Protein AF-0000000079003190 (afdb_homodimer)

Sequence (646 aa):
MNCISTSSPGLYKKGIVKVIQCFINKEYDEINYSILKPLIWEYSTRIFTLDNDECSLEFVDNEPINDEFIIYSYHLNCLDRKGYIGIRAVTRRNKLIMIVFTIGEKYIEKTKTSLPEIEKLNTLFTKQTVIEKSVKEYGKTPPGQRFIPSFIIYRILGQPYIRINEWSLKITGEVEKELRYKYEDLLRMEHITIKTDFHCVTGWSVKDVEWTGVPLRRFAEEARIKPGVKWVYIVSLDGYTTIIPYEDFVFNNSILALKMNGKPLPLEQGFPARIIIPHLYGWKSAKWVEKIIFTNKYVDGYWEALGYHWRGNIYLNERFKQIMNCISTSSPGLYKKGIVKVIQCFINKEYDEINYSILKPLIWEYSTRIFTLDNDECSLEFVDNEPINDEFIIYSYHLNCLDRKGYIGIRAVTRRNKLIMIVFTIGEKYIEKTKTSLPEIEKLNTLFTKQTVIEKSVKEYGKTPPGQRFIPSFIIYRILGQPYIRINEWSLKITGEVEKELRYKYEDLLRMEHITIKTDFHCVTGWSVKDVEWTGVPLRRFAEEARIKPGVKWVYIVSLDGYTTIIPYEDFVFNNSILALKMNGKPLPLEQGFPARIIIPHLYGWKSAKWVEKIIFTNKYVDGYWEALGYHWRGNIYLNERFKQI

Foldseek 3Di:
DQKAKADAQLCVLVQFGIKMKHFDPDWDDQADPVRVQVVVVVVCVVFFVAPVVAWDKAWDDKAQLFPFKIWTWIWIGGDVDDDTWIWIFIGGNRTTTMIMTTDGPVRPVGTDDDHHHVQVVVVVQVVVPPPPPQVVPLPDAFPRAEEDADDDQDDPLHFDDDPLQPAWEWEEAQFPAIDIGRLVRFVPDDKDKDWAWAAASSHYIYHTKIFMGAQQLVSCVVRHGHPLFFKKWWAAPSGFIAIAGPCQSNDPPWGWGQDIPPHGDDSSRAPRTWTDRRQFHCSRTDGRTRYIYTYNTDHHTDVVSVFAARHGGRNVSRGGDHD/DQKAKADAQLCVLVQFGIKMKHFDPDWDPQADPVRVQVVLVVVCVVFFVADVVFKDKAWDDKAQLFPFKIWTWIWIDGVVDDGTWIWIFIGGNRTTTMIMTTDGPRRPVGTDDDHHHCLVCVVVQQVVPPPPDDVVPPPDQFPRAEEDADDDQDDPLHFDDDDLQPAWEWEEAQFPAIDIGRLVRFVPDDKDKDWAWAAASSHYIHHTKIFMGAQQLVSCVVRHGDPLFFKKWWAAPSGFIAIAGPCQSNDPPWGWGQDIPPHGDDSSRAPRTWTDRRQFHCSRTDGRTRYIYTYNTDHHTDVVSVFFARHGGRNVSRGGDHD

Organism: Staphylothermus marinus (strain ATCC 43588 / DSM 3639 / JCM 9404 / F1) (NCBI:txid399550)

pLDDT: mean 88.69, std 13.42, range [38.5, 98.88]

InterPro domains:
  IPR000572 Oxidoreductase, molybdopterin-binding domain [PF00174] (160-303)
  IPR036374 Oxidoreductase, molybdopterin-binding domain superfamily [G3DSA:3.90.420.10] (150-321)
  IPR036374 Oxidoreductase, molybdopterin-binding domain superfamily [SSF56524] (138-322)

Secondary structure (DSSP, 8-state):
--EEEE--HHHHTTTEEEEEEEE--S--SS--HHHHHHHHHHHHHHHB---TTT-EEEEEEEEESSSSEEEEEEEEE-SSSS--EEEEEEEETTEEEEEEEEEEGGGGGGB-S-PPBGGGGHHHHHGGG---SHHHHS-SS-TT-EE-SS-----TT-PPP--TTT-EEEEEESBSS-EEEEHHHHHHS--EEEEEEEE-TTSEEEEEEEEEEEEHHHHHHHHTBPTT--EEEEEETTS-EEEEEHHHHTSTT-EEEEEETTEEPPGGGTTT-EEE-TTB-GGGS-SSEEEEEEESS----HHHHTTB-SS-BGGGT--B---/--EEEE--HHHHTTTEEEEEEEE--S--SS--HHHHHHHHHHHHHHHB---TTTEEEEEEEEEESSSSEEEEEEEEEETTSSS-EEEEEEEETTEEEEEEEEEEGGGGGGB-S-PPBGGGGHHHHHHHT---S-SSS--S--TT-EE-SS-----TT-PPP--TTT-EEEEEESBSS-EEEEHHHHHHS--EEEEEEEE-TTSEEEEEEEEEEEEHHHHHHHHTBPTT--EEEEEETTS-EEEEEHHHHTSTT-EEEEEETTEEPPGGGTTT-EEE-TTB-GGGS-SSEEEEEEESS----HHHHTTB-SS-BGGGT--B---

Structure (mmCIF, N/CA/C/O backbone):
data_AF-0000000079003190-model_v1
#
loop_
_entity.id
_entity.type
_entity.pdbx_description
1 polymer 'Oxidoreductase, molybdopterin binding'
#
loop_
_atom_site.group_PDB
_atom_site.id
_atom_site.type_symbol
_atom_site.label_atom_id
_atom_site.label_alt_id
_atom_site.label_comp_id
_atom_site.label_asym_id
_atom_site.label_entity_id
_atom_site.label_seq_id
_atom_site.pdbx_PDB_ins_code
_atom_site.Cartn_x
_atom_site.Cartn_y
_atom_site.Cartn_z
_atom_site.occupancy
_atom_site.B_iso_or_equiv
_atom_site.auth_seq_id
_atom_site.auth_comp_id
_atom_site.auth_asym_id
_atom_site.auth_atom_id
_atom_site.pdbx_PDB_model_num
ATOM 1 N N . MET A 1 1 ? 28.047 -6.926 -16.328 1 81.12 1 MET A N 1
ATOM 2 C CA . MET A 1 1 ? 26.797 -6.785 -15.586 1 81.12 1 MET A CA 1
ATOM 3 C C . MET A 1 1 ? 26.078 -8.125 -15.469 1 81.12 1 MET A C 1
ATOM 5 O O . MET A 1 1 ? 26.047 -8.898 -16.422 1 81.12 1 MET A O 1
ATOM 9 N N . ASN A 1 2 ? 25.766 -8.523 -14.273 1 86.44 2 ASN A N 1
ATOM 10 C CA . ASN A 1 2 ? 25.016 -9.742 -14.016 1 86.44 2 ASN A CA 1
ATOM 11 C C . ASN A 1 2 ? 23.516 -9.539 -14.242 1 86.44 2 ASN A C 1
ATOM 13 O O . ASN A 1 2 ? 22.766 -9.367 -13.289 1 86.44 2 ASN A O 1
ATOM 17 N N . CYS A 1 3 ? 23.219 -9.516 -15.617 1 90.06 3 CYS A N 1
ATOM 18 C CA . CYS A 1 3 ? 21.828 -9.258 -15.984 1 90.06 3 CYS A CA 1
ATOM 19 C C . CYS A 1 3 ? 21.281 -10.383 -16.859 1 90.06 3 CYS A C 1
ATOM 21 O O . CYS A 1 3 ? 22.016 -11.008 -17.609 1 90.06 3 CYS A O 1
ATOM 23 N N . ILE A 1 4 ? 19.984 -10.609 -16.719 1 89.25 4 ILE A N 1
ATOM 24 C CA . ILE A 1 4 ? 19.297 -11.602 -17.547 1 89.25 4 ILE A CA 1
ATOM 25 C C . ILE A 1 4 ? 18.031 -11 -18.156 1 89.25 4 ILE A C 1
ATOM 27 O O . ILE A 1 4 ? 17.469 -10.062 -17.594 1 89.25 4 ILE A O 1
ATOM 31 N N . SER A 1 5 ? 17.672 -11.555 -19.281 1 90.81 5 SER A N 1
ATOM 32 C CA . SER A 1 5 ? 16.422 -11.133 -19.922 1 90.81 5 SER A CA 1
ATOM 33 C C . SER A 1 5 ? 15.344 -12.195 -19.797 1 90.81 5 SER A C 1
ATOM 35 O O . SER A 1 5 ? 15.633 -13.391 -19.797 1 90.81 5 SER A O 1
ATOM 37 N N . THR A 1 6 ? 14.133 -11.75 -19.625 1 91.88 6 THR A N 1
ATOM 38 C CA . THR A 1 6 ? 13 -12.664 -19.531 1 91.88 6 THR A CA 1
ATOM 39 C C . THR A 1 6 ? 11.719 -11.984 -19.984 1 91.88 6 THR A C 1
ATOM 41 O O . THR A 1 6 ? 11.758 -10.891 -20.562 1 91.88 6 THR A O 1
ATOM 44 N N . SER A 1 7 ? 10.648 -12.727 -19.953 1 89.44 7 SER A N 1
ATOM 45 C CA . SER A 1 7 ? 9.297 -12.242 -20.25 1 89.44 7 SER A CA 1
ATOM 46 C C . SER A 1 7 ? 8.242 -13.117 -19.578 1 89.44 7 SER A C 1
ATOM 48 O O . SER A 1 7 ? 8.562 -14.188 -19.047 1 89.44 7 SER A O 1
ATOM 50 N N . SER A 1 8 ? 7.094 -12.625 -19.5 1 89.75 8 SER A N 1
ATOM 51 C CA . SER A 1 8 ? 5.949 -13.359 -18.969 1 89.75 8 SER A CA 1
ATOM 52 C C . SER A 1 8 ? 4.66 -12.961 -19.672 1 89.75 8 SER A C 1
ATOM 54 O O . SER A 1 8 ? 4.434 -11.773 -19.953 1 89.75 8 SER A O 1
ATOM 56 N N . PRO A 1 9 ? 3.836 -13.984 -19.969 1 86 9 PRO A N 1
ATOM 57 C CA . PRO A 1 9 ? 2.566 -13.664 -20.625 1 86 9 PRO A CA 1
ATOM 58 C C . PRO A 1 9 ? 1.749 -12.625 -19.859 1 86 9 PRO A C 1
ATOM 60 O O . PRO A 1 9 ? 1.134 -11.75 -20.469 1 86 9 PRO A O 1
ATOM 63 N N . GLY A 1 10 ? 1.738 -12.719 -18.562 1 86 10 GLY A N 1
ATOM 64 C CA . GLY A 1 10 ? 0.997 -11.75 -17.781 1 86 10 GLY A CA 1
ATOM 65 C C . GLY A 1 10 ? 1.458 -10.32 -18 1 86 10 GLY A C 1
ATOM 66 O O . GLY A 1 10 ? 0.65 -9.391 -17.953 1 86 10 GLY A O 1
ATOM 67 N N . LEU A 1 11 ? 2.666 -10.148 -18.281 1 92.12 11 LEU A N 1
ATOM 68 C CA . LEU A 1 11 ? 3.229 -8.812 -18.469 1 92.12 11 LEU A CA 1
ATOM 69 C C . LEU A 1 11 ? 2.895 -8.266 -19.844 1 92.12 11 LEU A C 1
ATOM 71 O O . LEU A 1 11 ? 2.836 -7.051 -20.047 1 92.12 11 LEU A O 1
ATOM 75 N N . TYR A 1 12 ? 2.598 -9.211 -20.797 1 89.88 12 TYR A N 1
ATOM 76 C CA . TYR A 1 12 ? 2.191 -8.781 -22.125 1 89.88 12 TYR A CA 1
ATOM 77 C C . TYR A 1 12 ? 0.887 -7.992 -22.062 1 89.88 12 TYR A C 1
ATOM 79 O O . TYR A 1 12 ? 0.704 -7.027 -22.812 1 89.88 12 TYR A O 1
ATOM 87 N N . LYS A 1 13 ? 0.046 -8.414 -21.188 1 85.75 13 LYS A N 1
ATOM 88 C CA . LYS A 1 13 ? -1.231 -7.73 -21.016 1 85.75 13 LYS A CA 1
ATOM 89 C C . LYS A 1 13 ? -1.024 -6.297 -20.531 1 85.75 13 LYS A C 1
ATOM 91 O O . LYS A 1 13 ? -1.876 -5.434 -20.75 1 85.75 13 LYS A O 1
ATOM 96 N N . LYS A 1 14 ? 0.126 -6.035 -19.953 1 89 14 LYS A N 1
ATOM 97 C CA . LYS A 1 14 ? 0.442 -4.703 -19.438 1 89 14 LYS A CA 1
ATOM 98 C C . LYS A 1 14 ? 1.292 -3.924 -20.438 1 89 14 LYS A C 1
ATOM 100 O O . LYS A 1 14 ? 1.812 -2.854 -20.125 1 89 14 LYS A O 1
ATOM 105 N N . GLY A 1 15 ? 1.479 -4.535 -21.578 1 89.38 15 GLY A N 1
ATOM 106 C CA . GLY A 1 15 ? 2.24 -3.869 -22.625 1 89.38 15 GLY A CA 1
ATOM 107 C C . GLY A 1 15 ? 3.74 -4.051 -22.469 1 89.38 15 GLY A C 1
ATOM 108 O O . GLY A 1 15 ? 4.52 -3.359 -23.125 1 89.38 15 GLY A O 1
ATOM 109 N N . ILE A 1 16 ? 4.148 -4.945 -21.594 1 93.56 16 ILE A N 1
ATOM 110 C CA . ILE A 1 16 ? 5.566 -5.219 -21.375 1 93.56 16 ILE A CA 1
ATOM 111 C C . ILE A 1 16 ? 5.98 -6.453 -22.172 1 93.56 16 ILE A C 1
ATOM 113 O O . ILE A 1 16 ? 5.418 -7.535 -21.984 1 93.56 16 ILE A O 1
ATOM 117 N N . VAL A 1 17 ? 6.977 -6.324 -22.984 1 92.25 17 VAL A N 1
ATOM 118 C CA . VAL A 1 17 ? 7.328 -7.414 -23.891 1 92.25 17 VAL A CA 1
ATOM 119 C C . VAL A 1 17 ? 8.641 -8.055 -23.453 1 92.25 17 VAL A C 1
ATOM 121 O O . VAL A 1 17 ? 8.961 -9.18 -23.844 1 92.25 17 VAL A O 1
ATOM 124 N N . LYS A 1 18 ? 9.406 -7.305 -22.688 1 92.69 18 LYS A N 1
ATOM 125 C CA . LYS A 1 18 ? 10.688 -7.805 -22.203 1 92.69 18 LYS A CA 1
ATOM 126 C C . LYS A 1 18 ? 11.016 -7.246 -20.828 1 92.69 18 LYS A C 1
ATOM 128 O O . LYS A 1 18 ? 10.656 -6.113 -20.5 1 92.69 18 LYS A O 1
ATOM 133 N N . VAL A 1 19 ? 11.656 -8.055 -20.031 1 94.69 19 VAL A N 1
ATOM 134 C CA . VAL A 1 19 ? 12.117 -7.645 -18.703 1 94.69 19 VAL A CA 1
ATOM 135 C C . VAL A 1 19 ? 13.602 -7.973 -18.562 1 94.69 19 VAL A C 1
ATOM 137 O O . VAL A 1 19 ? 14.055 -9.039 -18.969 1 94.69 19 VAL A O 1
ATOM 140 N N . ILE A 1 20 ? 14.344 -7.047 -18.062 1 93.44 20 ILE A N 1
ATOM 141 C CA . ILE A 1 20 ? 15.75 -7.273 -17.75 1 93.44 20 ILE A CA 1
ATOM 142 C C . ILE A 1 20 ? 15.961 -7.203 -16.25 1 93.44 20 ILE A C 1
ATOM 144 O O . ILE A 1 20 ? 15.602 -6.215 -15.602 1 93.44 20 ILE A O 1
ATOM 148 N N . GLN A 1 21 ? 16.469 -8.242 -15.688 1 93.31 21 GLN A N 1
ATOM 149 C CA . GLN A 1 21 ? 16.797 -8.32 -14.273 1 93.31 21 GLN A CA 1
ATOM 150 C C . GLN A 1 21 ? 18.297 -8.25 -14.047 1 93.31 21 GLN A C 1
ATOM 152 O O . GLN A 1 21 ? 19.047 -9.117 -14.516 1 93.31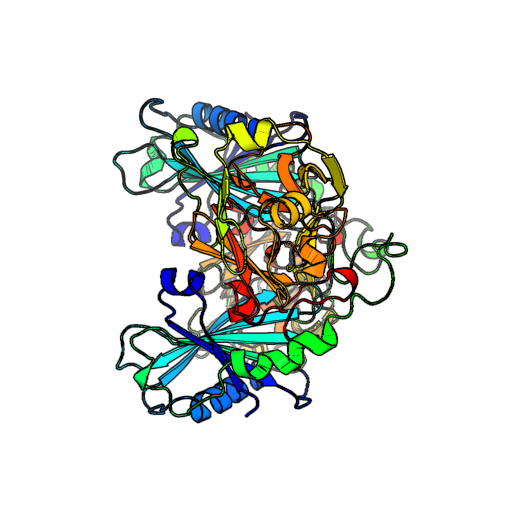 21 GLN A O 1
ATOM 157 N N . CYS A 1 22 ? 18.734 -7.219 -13.359 1 92.19 22 CYS A N 1
ATOM 158 C CA . CYS A 1 22 ? 20.141 -7.062 -13.055 1 92.19 22 CYS A CA 1
ATOM 159 C C . CYS A 1 22 ? 20.406 -7.289 -11.57 1 92.19 22 CYS A C 1
ATOM 161 O O . CYS A 1 22 ? 19.859 -6.586 -10.719 1 92.19 22 CYS A O 1
ATOM 163 N N . PHE A 1 23 ? 21.25 -8.25 -11.273 1 90 23 PHE A N 1
ATOM 164 C CA . PHE A 1 23 ? 21.594 -8.594 -9.898 1 90 23 PHE A CA 1
ATOM 165 C C . PHE A 1 23 ? 22.828 -7.828 -9.445 1 90 23 PHE A C 1
ATOM 167 O O . PHE A 1 23 ? 23.859 -7.82 -10.141 1 90 23 PHE A O 1
ATOM 174 N N . ILE A 1 24 ? 22.641 -7.105 -8.289 1 88 24 ILE A N 1
ATOM 175 C CA . ILE A 1 24 ? 23.703 -6.246 -7.781 1 88 24 ILE A CA 1
ATOM 176 C C . ILE A 1 24 ? 24.5 -6.98 -6.707 1 88 24 ILE A C 1
ATOM 178 O O . ILE A 1 24 ? 23.938 -7.398 -5.688 1 88 24 ILE A O 1
ATOM 182 N N . ASN A 1 25 ? 25.766 -7.242 -6.84 1 78.5 25 ASN A N 1
ATOM 183 C CA . ASN A 1 25 ? 26.609 -7.945 -5.887 1 78.5 25 ASN A CA 1
ATOM 184 C C . ASN A 1 25 ? 27.578 -6.996 -5.184 1 78.5 25 ASN A C 1
ATOM 186 O O . ASN A 1 25 ? 28.297 -7.395 -4.262 1 78.5 25 ASN A O 1
ATOM 190 N N . LYS A 1 26 ? 27.562 -5.762 -5.578 1 72 26 LYS A N 1
ATOM 191 C CA . LYS A 1 26 ? 28.469 -4.801 -4.969 1 72 26 LYS A CA 1
ATOM 192 C C . LYS A 1 26 ? 27.859 -4.18 -3.715 1 72 26 LYS A C 1
ATOM 194 O O . LYS A 1 26 ? 26.656 -3.93 -3.664 1 72 26 LYS A O 1
ATOM 199 N N . GLU A 1 27 ? 28.656 -4.262 -2.557 1 66.44 27 GLU A N 1
ATOM 200 C CA . GLU A 1 27 ? 28.203 -3.615 -1.331 1 66.44 27 GLU A CA 1
ATOM 201 C C . GLU A 1 27 ? 28.266 -2.096 -1.448 1 66.44 27 GLU A C 1
ATOM 203 O O . GLU A 1 27 ? 29.328 -1.538 -1.744 1 66.44 27 GLU A O 1
ATOM 208 N N . TYR A 1 28 ? 27.156 -1.589 -1.856 1 63.59 28 TYR A N 1
ATOM 209 C CA . TYR A 1 28 ? 27.094 -0.131 -1.829 1 63.59 28 TYR A CA 1
ATOM 210 C C . TYR A 1 28 ? 26.781 0.377 -0.428 1 63.59 28 TYR A C 1
ATOM 212 O O . TYR A 1 28 ? 26.25 -0.362 0.401 1 63.59 28 TYR A O 1
ATOM 220 N N . ASP A 1 29 ? 27.328 1.535 -0.14 1 61.03 29 ASP A N 1
ATOM 221 C CA . ASP A 1 29 ? 26.953 2.211 1.1 1 61.03 29 ASP A CA 1
ATOM 222 C C . ASP A 1 29 ? 25.438 2.318 1.232 1 61.03 29 ASP A C 1
ATOM 224 O O . ASP A 1 29 ? 24.703 1.991 0.298 1 61.03 29 ASP A O 1
ATOM 228 N N . GLU A 1 30 ? 25.031 2.67 2.377 1 65.94 30 GLU A N 1
ATOM 229 C CA . GLU A 1 30 ? 23.609 2.887 2.664 1 65.94 30 GLU A CA 1
ATOM 230 C C . GLU A 1 30 ? 22.953 3.734 1.581 1 65.94 30 GLU A C 1
ATOM 232 O O . GLU A 1 30 ? 23.453 4.809 1.235 1 65.94 30 GLU A O 1
ATOM 237 N N . ILE A 1 31 ? 22 2.99 0.885 1 65.94 31 ILE A N 1
ATOM 238 C CA . ILE A 1 31 ? 21.312 3.588 -0.251 1 65.94 31 ILE A CA 1
ATOM 239 C C . ILE A 1 31 ? 20.422 4.73 0.23 1 65.94 31 ILE A C 1
ATOM 241 O O . ILE A 1 31 ? 19.672 4.582 1.204 1 65.94 31 ILE A O 1
ATOM 245 N N . ASN A 1 32 ? 20.859 5.922 -0.16 1 66 32 ASN A N 1
ATOM 246 C CA . ASN A 1 32 ? 19.922 7.047 -0.101 1 66 32 ASN A CA 1
ATOM 247 C C . ASN A 1 32 ? 19.594 7.578 -1.493 1 66 32 ASN A C 1
ATOM 249 O O . ASN A 1 32 ? 20.125 7.082 -2.492 1 66 32 ASN A O 1
ATOM 253 N N . TYR A 1 33 ? 18.547 8.312 -1.531 1 66.81 33 TYR A N 1
ATOM 254 C CA . TYR A 1 33 ? 18.062 8.859 -2.797 1 66.81 33 TYR A CA 1
ATOM 255 C C . TYR A 1 33 ? 19.219 9.359 -3.645 1 66.81 33 TYR A C 1
ATOM 257 O O . TYR A 1 33 ? 19.25 9.148 -4.859 1 66.81 33 TYR A O 1
ATOM 265 N N . SER A 1 34 ? 20.25 9.891 -3.008 1 70.75 34 SER A N 1
ATOM 266 C CA . SER A 1 34 ? 21.344 10.531 -3.73 1 70.75 34 SER A CA 1
ATOM 267 C C . SER A 1 34 ? 22.266 9.492 -4.352 1 70.75 34 SER A C 1
ATOM 269 O O . SER A 1 34 ? 23 9.797 -5.293 1 70.75 34 SER A O 1
ATOM 271 N N . ILE A 1 35 ? 22.125 8.289 -3.893 1 79.25 35 ILE A N 1
ATOM 272 C CA . ILE A 1 35 ? 23.031 7.246 -4.387 1 79.25 35 ILE A CA 1
ATOM 273 C C . ILE A 1 35 ? 22.281 6.363 -5.391 1 79.25 35 ILE A C 1
ATOM 275 O O . ILE A 1 35 ? 22.875 5.918 -6.379 1 79.25 35 ILE A O 1
ATOM 279 N N . LEU A 1 36 ? 21 6.18 -5.199 1 88.19 36 LEU A N 1
ATOM 280 C CA . LEU A 1 36 ? 20.219 5.23 -5.984 1 88.19 36 LEU A CA 1
ATOM 281 C C . LEU A 1 36 ? 20.031 5.73 -7.414 1 88.19 36 LEU A C 1
ATOM 283 O O . LEU A 1 36 ? 20.234 4.977 -8.375 1 88.19 36 LEU A O 1
ATOM 287 N N . LYS A 1 37 ? 19.781 7.02 -7.574 1 88.69 37 LYS A N 1
ATOM 288 C CA . LYS A 1 37 ? 19.484 7.57 -8.891 1 88.69 37 LYS A CA 1
ATOM 289 C C . LYS A 1 37 ? 20.688 7.465 -9.82 1 88.69 37 LYS A C 1
ATOM 291 O O . LYS A 1 37 ? 20.578 6.957 -10.938 1 88.69 37 LYS A O 1
ATOM 296 N N . PRO A 1 38 ? 21.906 7.844 -9.328 1 88.5 38 PRO A N 1
ATOM 297 C CA . PRO A 1 38 ? 23.078 7.688 -10.195 1 88.5 38 PRO A CA 1
ATOM 298 C C . PRO A 1 38 ? 23.359 6.23 -10.555 1 88.5 38 PRO A C 1
ATOM 300 O O . PRO A 1 38 ? 23.781 5.941 -11.68 1 88.5 38 PRO A O 1
ATOM 303 N N . LEU A 1 39 ? 23.109 5.34 -9.641 1 89.44 39 LEU A N 1
ATOM 304 C CA . LEU A 1 39 ? 23.344 3.924 -9.906 1 89.44 39 LEU A CA 1
ATOM 305 C C . LEU A 1 39 ? 22.375 3.393 -10.953 1 89.44 39 LEU A C 1
ATOM 307 O O . LEU A 1 39 ? 22.781 2.676 -11.875 1 89.44 39 LEU A O 1
ATOM 311 N N . ILE A 1 40 ? 21.125 3.746 -10.812 1 93.19 40 ILE A N 1
ATOM 312 C CA . ILE A 1 40 ? 20.125 3.342 -11.781 1 93.19 40 ILE A CA 1
ATOM 313 C C . ILE A 1 40 ? 20.484 3.887 -13.164 1 93.19 40 ILE A C 1
ATOM 315 O O . ILE A 1 40 ? 20.375 3.178 -14.164 1 93.19 40 ILE A O 1
ATOM 319 N N . TRP A 1 41 ? 20.969 5.09 -13.172 1 91.38 41 TRP A N 1
ATOM 320 C CA . TRP A 1 41 ? 21.344 5.719 -14.438 1 91.38 41 TRP A CA 1
ATOM 321 C C . TRP A 1 41 ? 22.516 4.988 -15.078 1 91.38 41 TRP A C 1
ATOM 323 O O . TRP A 1 41 ? 22.516 4.754 -16.281 1 91.38 41 TRP A O 1
ATOM 333 N N . GLU A 1 42 ? 23.438 4.652 -14.297 1 90.06 42 GLU A N 1
ATOM 334 C CA . GLU A 1 42 ? 24.594 3.926 -14.789 1 90.06 42 GLU A CA 1
ATOM 335 C C . GLU A 1 42 ? 24.188 2.607 -15.445 1 90.06 42 GLU A C 1
ATOM 337 O O . GLU A 1 42 ? 24.625 2.303 -16.562 1 90.06 42 GLU A O 1
ATOM 342 N N . TYR A 1 43 ? 23.344 1.872 -14.797 1 91.12 43 TYR A N 1
ATOM 343 C CA . TYR A 1 43 ? 22.891 0.608 -15.359 1 91.12 43 TYR A CA 1
ATOM 344 C C . TYR A 1 43 ? 22.078 0.841 -16.625 1 91.12 43 TYR A C 1
ATOM 346 O O . TYR A 1 43 ? 22.219 0.103 -17.609 1 91.12 43 TYR A O 1
ATOM 354 N N . SER A 1 44 ? 21.297 1.863 -16.609 1 91.5 44 SER A N 1
ATOM 355 C CA . SER A 1 44 ? 20.453 2.186 -17.766 1 91.5 44 SER A CA 1
ATOM 356 C C . SER A 1 44 ? 21.312 2.486 -18.984 1 91.5 44 SER A C 1
ATOM 358 O O . SER A 1 44 ? 21.016 2.012 -20.094 1 91.5 44 SER A O 1
ATOM 360 N N . THR A 1 45 ? 22.391 3.199 -18.797 1 89.38 45 THR A N 1
ATOM 361 C CA . THR A 1 45 ? 23.219 3.602 -19.922 1 89.38 45 THR A CA 1
ATOM 362 C C . THR A 1 45 ? 24 2.412 -20.469 1 89.38 45 THR A C 1
ATOM 364 O O . THR A 1 45 ? 24.422 2.42 -21.625 1 89.38 45 THR A O 1
ATOM 367 N N . ARG A 1 46 ? 24.188 1.461 -19.688 1 88.75 46 ARG A N 1
ATOM 368 C CA . ARG A 1 46 ? 24.891 0.266 -20.125 1 88.75 46 ARG A CA 1
ATOM 369 C C . ARG A 1 46 ? 23.969 -0.672 -20.891 1 88.75 46 ARG A C 1
ATOM 371 O O . ARG A 1 46 ? 24.406 -1.38 -21.812 1 88.75 46 ARG A O 1
ATOM 378 N N . ILE A 1 47 ? 22.703 -0.628 -20.562 1 90.12 47 ILE A N 1
ATOM 379 C CA . ILE A 1 47 ? 21.75 -1.576 -21.125 1 90.12 47 ILE A CA 1
ATOM 380 C C . ILE A 1 47 ? 21.094 -0.973 -22.359 1 90.12 47 ILE A C 1
ATOM 382 O O . ILE A 1 47 ? 20.781 -1.687 -23.312 1 90.12 47 ILE A O 1
ATOM 386 N N . PHE A 1 48 ? 20.953 0.36 -22.297 1 88.19 48 PHE A N 1
ATOM 387 C CA . PHE A 1 48 ? 20.188 1.013 -23.359 1 88.19 48 PHE A CA 1
ATOM 388 C C . PHE A 1 48 ? 21.047 2.049 -24.078 1 88.19 48 PHE A C 1
ATOM 390 O O . PHE A 1 48 ? 21.984 2.604 -23.5 1 88.19 48 PHE A O 1
ATOM 397 N N . THR A 1 49 ? 20.703 2.176 -25.391 1 85.19 49 THR A N 1
ATOM 398 C CA . THR A 1 49 ? 21.234 3.32 -26.125 1 85.19 49 THR A CA 1
ATOM 399 C C . THR A 1 49 ? 20.422 4.578 -25.812 1 85.19 49 THR A C 1
ATOM 401 O O . THR A 1 49 ? 19.297 4.723 -26.297 1 85.19 49 THR A O 1
ATOM 404 N N . LEU A 1 50 ? 21.016 5.367 -24.922 1 80.56 50 LEU A N 1
ATOM 405 C CA . LEU A 1 50 ? 20.312 6.559 -24.469 1 80.56 50 LEU A CA 1
ATOM 406 C C . LEU A 1 50 ? 20.969 7.824 -25.016 1 80.56 50 LEU A C 1
ATOM 408 O O . LEU A 1 50 ? 22.203 7.891 -25.109 1 80.56 50 LEU A O 1
ATOM 412 N N . ASP A 1 51 ? 20.109 8.641 -25.703 1 75.94 51 ASP A N 1
ATOM 413 C CA . ASP A 1 51 ? 20.609 9.984 -25.969 1 75.94 51 ASP A CA 1
ATOM 414 C C . ASP A 1 51 ? 20.531 10.859 -24.719 1 75.94 51 ASP A C 1
ATOM 416 O O . ASP A 1 51 ? 19.453 11.266 -24.297 1 75.94 51 ASP A O 1
ATOM 420 N N . ASN A 1 52 ? 21.609 11.055 -24.094 1 65.31 52 ASN A N 1
ATOM 421 C CA . ASN A 1 52 ? 21.703 11.703 -22.797 1 65.31 52 ASN A CA 1
ATOM 422 C C . ASN A 1 52 ? 20.938 13.023 -22.766 1 65.31 52 ASN A C 1
ATOM 424 O O . ASN A 1 52 ? 20.453 13.445 -21.719 1 65.31 52 ASN A O 1
AT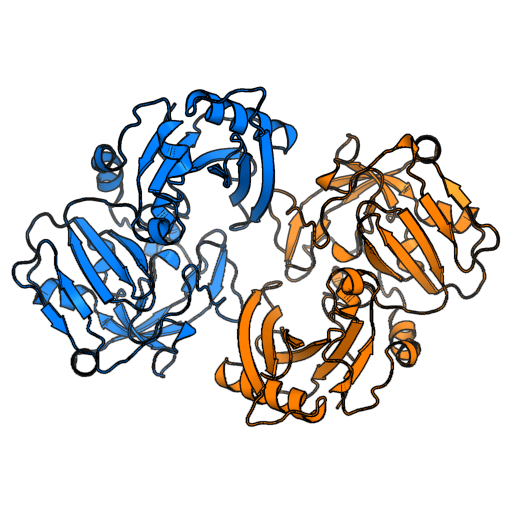OM 428 N N . ASP A 1 53 ? 20.859 13.57 -23.906 1 71.38 53 ASP A N 1
ATOM 429 C CA . ASP A 1 53 ? 20.219 14.883 -23.922 1 71.38 53 ASP A CA 1
ATOM 430 C C . ASP A 1 53 ? 18.703 14.742 -23.969 1 71.38 53 ASP A C 1
ATOM 432 O O . ASP A 1 53 ? 17.969 15.688 -23.656 1 71.38 53 ASP A O 1
ATOM 436 N N . GLU A 1 54 ? 18.203 13.539 -24.172 1 79.88 54 GLU A N 1
ATOM 437 C CA . GLU A 1 54 ? 16.766 13.414 -24.406 1 79.88 54 GLU A CA 1
ATOM 438 C C . GLU A 1 54 ? 16.109 12.516 -23.359 1 79.88 54 GLU A C 1
ATOM 440 O O . GLU A 1 54 ? 14.898 12.547 -23.188 1 79.88 54 GLU A O 1
ATOM 445 N N . CYS A 1 55 ? 16.969 11.82 -22.609 1 87.31 55 CYS A N 1
ATOM 446 C CA . CYS A 1 55 ? 16.391 10.883 -21.672 1 87.31 55 CYS A CA 1
ATOM 447 C C . CYS A 1 55 ? 16.531 11.383 -20.234 1 87.31 55 CYS A C 1
ATOM 449 O O . CYS A 1 55 ? 17.516 12.039 -19.906 1 87.31 55 CYS A O 1
ATOM 451 N N . SER A 1 56 ? 15.492 11.094 -19.375 1 88.88 56 SER A N 1
ATOM 452 C CA . SER A 1 56 ? 15.531 11.5 -17.969 1 88.88 56 SER A CA 1
ATOM 453 C C . SER A 1 56 ? 14.961 10.406 -17.078 1 88.88 56 SER A C 1
ATOM 455 O O . SER A 1 56 ? 14.109 9.625 -17.5 1 88.88 56 SER A O 1
ATOM 457 N N . LEU A 1 57 ? 15.508 10.359 -15.914 1 91.38 57 LEU A N 1
ATOM 458 C CA . LEU A 1 57 ? 15.039 9.438 -14.883 1 91.38 57 LEU A CA 1
ATOM 459 C C . LEU A 1 57 ? 14.094 10.141 -13.914 1 91.38 57 LEU A C 1
ATOM 461 O O . LEU A 1 57 ? 14.461 11.148 -13.312 1 91.38 57 LEU A O 1
ATOM 465 N N . GLU A 1 58 ? 12.898 9.602 -13.805 1 90.44 58 GLU A N 1
ATOM 466 C CA . GLU A 1 58 ? 11.883 10.195 -12.93 1 90.44 58 GLU A CA 1
ATOM 467 C C . GLU A 1 58 ? 11.492 9.227 -11.812 1 90.44 58 GLU A C 1
ATOM 469 O O . GLU A 1 58 ? 11.109 8.086 -12.07 1 90.44 58 GLU A O 1
ATOM 474 N N . PHE A 1 59 ? 11.586 9.664 -10.578 1 92.12 59 PHE A N 1
ATOM 475 C CA . PHE A 1 59 ? 11.109 8.883 -9.445 1 92.12 59 PHE A CA 1
ATOM 476 C C . PHE A 1 59 ? 9.586 8.82 -9.43 1 92.12 59 PHE A C 1
ATOM 478 O O . PHE A 1 59 ? 8.914 9.852 -9.562 1 92.12 59 PHE A O 1
ATOM 485 N N . VAL A 1 60 ? 9.078 7.625 -9.289 1 93.31 60 VAL A N 1
ATOM 486 C CA . VAL A 1 60 ? 7.629 7.438 -9.266 1 93.31 60 VAL A CA 1
ATOM 487 C C . VAL A 1 60 ? 7.152 7.242 -7.832 1 93.31 60 VAL A C 1
ATOM 489 O O . VAL A 1 60 ? 6.426 8.078 -7.289 1 93.31 60 VAL A O 1
ATOM 492 N N . ASP A 1 61 ? 7.59 6.23 -7.184 1 93.44 61 ASP A N 1
ATOM 493 C CA . ASP A 1 61 ? 7.223 5.926 -5.805 1 93.44 61 ASP A CA 1
ATOM 494 C C . ASP A 1 61 ? 8.156 4.879 -5.203 1 93.44 61 ASP A C 1
ATOM 496 O O . ASP A 1 61 ? 9.109 4.445 -5.852 1 93.44 61 ASP A O 1
ATOM 500 N N . ASN A 1 62 ? 8.055 4.68 -3.889 1 92.81 62 ASN A N 1
ATOM 501 C CA . ASN A 1 62 ? 8.695 3.551 -3.225 1 92.81 62 ASN A CA 1
ATOM 502 C C . ASN A 1 62 ? 7.711 2.797 -2.332 1 92.81 62 ASN A C 1
ATOM 504 O O . ASN A 1 62 ? 6.805 3.396 -1.753 1 92.81 62 ASN A O 1
ATOM 508 N N . GLU A 1 63 ? 7.879 1.528 -2.314 1 93.56 63 GLU A N 1
ATOM 509 C CA . GLU A 1 63 ? 6.961 0.646 -1.602 1 93.56 63 GLU A CA 1
ATOM 510 C C . GLU A 1 63 ? 7.715 -0.318 -0.691 1 93.56 63 GLU A C 1
ATOM 512 O O . GLU A 1 63 ? 8.602 -1.045 -1.146 1 93.56 63 GLU A O 1
ATOM 517 N N . PRO A 1 64 ? 7.371 -0.24 0.558 1 93.38 64 PRO A N 1
ATOM 518 C CA . PRO A 1 64 ? 7.934 -1.283 1.417 1 93.38 64 PRO A CA 1
ATOM 519 C C . PRO A 1 64 ? 7.246 -2.635 1.232 1 93.38 64 PRO A C 1
ATOM 521 O O . PRO A 1 64 ? 6.016 -2.707 1.209 1 93.38 64 PRO A O 1
ATOM 524 N N . ILE A 1 65 ? 7.945 -3.643 0.972 1 92.5 65 ILE A N 1
ATOM 525 C CA . ILE A 1 65 ? 7.426 -5 0.886 1 92.5 65 ILE A CA 1
ATOM 526 C C . ILE A 1 65 ? 7.207 -5.562 2.291 1 92.5 65 ILE A C 1
ATOM 528 O O . ILE A 1 65 ? 6.188 -6.199 2.561 1 92.5 65 ILE A O 1
ATOM 532 N N . ASN A 1 66 ? 8.18 -5.344 3.164 1 91.12 66 ASN A N 1
ATOM 533 C CA . ASN A 1 66 ? 8.133 -5.648 4.59 1 91.12 66 ASN A CA 1
ATOM 534 C C . ASN A 1 66 ? 9.117 -4.789 5.379 1 91.12 66 ASN A C 1
ATOM 536 O O . ASN A 1 66 ? 9.367 -3.635 5.023 1 91.12 66 ASN A O 1
ATOM 540 N N . ASP A 1 67 ? 9.617 -5.273 6.484 1 90.5 67 ASP A N 1
ATOM 541 C CA . ASP A 1 67 ? 10.492 -4.48 7.34 1 90.5 67 ASP A CA 1
ATOM 542 C C . ASP A 1 67 ? 11.93 -4.496 6.82 1 90.5 67 ASP A C 1
ATOM 544 O O . ASP A 1 67 ? 12.812 -3.846 7.383 1 90.5 67 ASP A O 1
ATOM 548 N N . GLU A 1 68 ? 12.117 -5.219 5.668 1 91.38 68 GLU A N 1
ATOM 549 C CA . GLU A 1 68 ? 13.484 -5.371 5.188 1 91.38 68 GLU A CA 1
ATOM 550 C C . GLU A 1 68 ? 13.641 -4.836 3.766 1 91.38 68 GLU A C 1
ATOM 552 O O . GLU A 1 68 ? 14.695 -4.324 3.398 1 91.38 68 GLU A O 1
ATOM 557 N N . PHE A 1 69 ? 12.617 -5.035 2.984 1 93.12 69 PHE A N 1
ATOM 558 C CA . PHE A 1 69 ? 12.734 -4.77 1.557 1 93.12 69 PHE A CA 1
ATOM 559 C C . PHE A 1 69 ? 11.93 -3.537 1.167 1 93.12 69 PHE A C 1
ATOM 561 O O . PHE A 1 69 ? 10.812 -3.344 1.648 1 93.12 69 PHE A O 1
ATOM 568 N N . ILE A 1 70 ? 12.492 -2.711 0.376 1 93.62 70 ILE A N 1
ATOM 569 C CA . ILE A 1 70 ? 11.789 -1.595 -0.245 1 93.62 70 ILE A CA 1
ATOM 570 C C . ILE A 1 70 ? 12.07 -1.581 -1.746 1 93.62 70 ILE A C 1
ATOM 572 O O . ILE A 1 70 ? 13.203 -1.8 -2.176 1 93.62 70 ILE A O 1
ATOM 576 N N . ILE A 1 71 ? 11.078 -1.393 -2.52 1 96 71 ILE A N 1
ATOM 577 C CA . ILE A 1 71 ? 11.219 -1.229 -3.963 1 96 71 ILE A CA 1
ATOM 578 C C . ILE A 1 71 ? 11.062 0.245 -4.332 1 96 71 ILE A C 1
ATOM 580 O O . ILE A 1 71 ? 10.102 0.897 -3.92 1 96 71 ILE A O 1
ATOM 584 N N . TYR A 1 72 ? 12.016 0.769 -5.008 1 94.81 72 TYR A N 1
ATOM 585 C CA . TYR A 1 72 ? 11.945 2.109 -5.578 1 94.81 72 TYR A CA 1
ATOM 586 C C . TYR A 1 72 ? 11.617 2.055 -7.066 1 94.81 72 TYR A C 1
ATOM 588 O O . TYR A 1 72 ? 12.312 1.4 -7.84 1 94.81 72 TYR A O 1
ATOM 596 N N . SER A 1 73 ? 10.602 2.736 -7.465 1 96.38 73 SER A N 1
ATOM 597 C CA . SER A 1 73 ? 10.156 2.721 -8.852 1 96.38 73 SER A CA 1
ATOM 598 C C . SER A 1 73 ? 10.539 4.008 -9.578 1 96.38 73 SER A C 1
ATOM 600 O O . SER A 1 73 ? 10.398 5.102 -9.023 1 96.38 73 SER A O 1
ATOM 602 N N . TYR A 1 74 ? 11.078 3.883 -10.766 1 95.12 74 TYR A N 1
ATOM 603 C CA . TYR A 1 74 ? 11.445 4.996 -11.633 1 95.12 74 TYR A CA 1
ATOM 604 C C . TYR A 1 74 ? 10.914 4.789 -13.039 1 95.12 74 TYR A C 1
ATOM 606 O O . TYR A 1 74 ? 10.609 3.66 -13.438 1 95.12 74 TYR A O 1
ATOM 614 N N . HIS A 1 75 ? 10.797 5.852 -13.75 1 94.5 75 HIS A N 1
ATOM 615 C CA . HIS A 1 75 ? 10.562 5.844 -15.188 1 94.5 75 HIS A CA 1
ATOM 616 C C . HIS A 1 75 ? 11.758 6.43 -15.938 1 94.5 75 HIS A C 1
ATOM 618 O O . HIS A 1 75 ? 12.242 7.512 -15.594 1 94.5 75 HIS A O 1
ATOM 624 N N . LEU A 1 76 ? 12.305 5.676 -16.797 1 93.38 76 LEU A N 1
ATOM 625 C CA . LEU A 1 76 ? 13.258 6.211 -17.766 1 93.38 76 LEU A CA 1
ATOM 626 C C . LEU A 1 76 ? 12.547 6.719 -19.016 1 93.38 76 LEU A C 1
ATOM 628 O O . LEU A 1 76 ? 12.07 5.922 -19.828 1 93.38 76 LEU A O 1
ATOM 632 N N . ASN A 1 77 ? 12.516 8.031 -19.078 1 89.31 77 ASN A N 1
ATOM 633 C CA . ASN A 1 77 ? 11.836 8.703 -20.172 1 89.31 77 ASN A CA 1
ATOM 634 C C . ASN A 1 77 ? 12.812 9.141 -21.25 1 89.31 77 ASN A C 1
ATOM 636 O O . ASN A 1 77 ? 13.719 9.93 -21 1 89.31 77 ASN A O 1
ATOM 640 N N . CYS A 1 78 ? 12.969 8.617 -22.328 1 75.62 78 CYS A N 1
ATOM 641 C CA . CYS A 1 78 ? 13.914 9.016 -23.375 1 75.62 78 CYS A CA 1
ATOM 642 C C . CYS A 1 78 ? 13.188 9.617 -24.562 1 75.62 78 CYS A C 1
ATOM 644 O O . CYS A 1 78 ? 13.805 10.258 -25.422 1 75.62 78 CYS A O 1
ATOM 646 N N . LEU A 1 79 ? 12.211 9.117 -25.266 1 58.03 79 LEU A N 1
ATOM 647 C CA . LEU A 1 79 ? 11.758 9.422 -26.625 1 58.03 79 LEU A CA 1
ATOM 648 C C . LEU A 1 79 ? 10.633 10.453 -26.594 1 58.03 79 LEU A C 1
ATOM 650 O O . LEU A 1 79 ? 9.945 10.602 -25.594 1 58.03 79 LEU A O 1
ATOM 654 N N . ASP A 1 80 ? 10.664 11.469 -27.703 1 55.97 80 ASP A N 1
ATOM 655 C CA . ASP A 1 80 ? 9.461 11.977 -28.359 1 55.97 80 ASP A CA 1
ATOM 656 C C . ASP A 1 80 ? 8.344 10.938 -28.344 1 55.97 80 ASP A C 1
ATOM 658 O O . ASP A 1 80 ? 7.277 11.148 -28.922 1 55.97 80 ASP A O 1
ATOM 662 N N . ARG A 1 81 ? 8.703 9.75 -27.859 1 54.69 81 ARG A N 1
ATOM 663 C CA . ARG A 1 81 ? 7.691 8.711 -28.016 1 54.69 81 ARG A CA 1
ATOM 664 C C . ARG A 1 81 ? 6.855 8.57 -26.75 1 54.69 81 ARG A C 1
ATOM 666 O O . ARG A 1 81 ? 7.316 8.922 -25.656 1 54.69 81 ARG A O 1
ATOM 673 N N . LYS A 1 82 ? 5.758 8.383 -26.891 1 66.38 82 LYS A N 1
ATOM 674 C CA . LYS A 1 82 ? 4.672 8.039 -25.969 1 66.38 82 LYS A CA 1
ATOM 675 C C . LYS A 1 82 ? 5.016 6.785 -25.172 1 66.38 82 LYS A C 1
ATOM 677 O O . LYS A 1 82 ? 5.324 5.738 -25.734 1 66.38 82 LYS A O 1
ATOM 682 N N . GLY A 1 83 ? 5.547 6.852 -23.922 1 79.69 83 GLY A N 1
ATOM 683 C CA . GLY A 1 83 ? 5.777 5.73 -23.016 1 79.69 83 GLY A CA 1
ATOM 684 C C . GLY A 1 83 ? 7.031 5.891 -22.188 1 79.69 83 GLY A C 1
ATOM 685 O O . GLY A 1 83 ? 7.68 6.938 -22.219 1 79.69 83 GLY A O 1
ATOM 686 N N . TYR A 1 84 ? 7.461 4.914 -21.391 1 91.38 84 TYR A N 1
ATOM 687 C CA . TYR A 1 84 ? 8.633 4.902 -20.516 1 91.38 84 TYR A CA 1
ATOM 688 C C . TYR A 1 84 ? 9.117 3.479 -20.281 1 91.38 84 TYR A C 1
ATOM 690 O O . TYR A 1 84 ? 8.391 2.516 -20.531 1 91.38 84 TYR A O 1
ATOM 698 N N . ILE A 1 85 ? 10.414 3.336 -20.047 1 92.75 85 ILE A N 1
ATOM 699 C CA . ILE A 1 85 ? 10.93 2.098 -19.469 1 92.75 85 ILE A CA 1
ATOM 700 C C . ILE A 1 85 ? 10.719 2.109 -17.953 1 92.75 85 ILE A C 1
ATOM 702 O O . ILE A 1 85 ? 11.133 3.047 -17.266 1 92.75 85 ILE A O 1
ATOM 706 N N . GLY A 1 86 ? 9.992 1.099 -17.484 1 95.75 86 GLY A N 1
ATOM 707 C CA . GLY A 1 86 ? 9.828 0.984 -16.047 1 95.75 86 GLY A CA 1
ATOM 708 C C . GLY A 1 86 ? 11.062 0.433 -15.359 1 95.75 86 GLY A C 1
ATOM 709 O O . GLY A 1 86 ? 11.742 -0.446 -15.891 1 95.75 86 GLY A O 1
ATOM 710 N N . ILE A 1 87 ? 11.336 1.01 -14.211 1 97.25 87 ILE A N 1
ATOM 711 C CA . ILE A 1 87 ? 12.492 0.564 -13.438 1 97.25 87 ILE A CA 1
ATOM 712 C C . ILE A 1 87 ? 12.07 0.274 -12 1 97.25 87 ILE A C 1
ATOM 714 O O . ILE A 1 87 ? 11.383 1.086 -11.367 1 97.25 87 ILE A O 1
ATOM 718 N N . ARG A 1 88 ? 12.391 -0.873 -11.523 1 97.62 88 ARG A N 1
ATOM 719 C CA . ARG A 1 88 ? 12.219 -1.264 -10.125 1 97.62 88 ARG A CA 1
ATOM 720 C C . ARG A 1 88 ? 13.57 -1.55 -9.469 1 97.62 88 ARG A C 1
ATOM 722 O O . ARG A 1 88 ? 14.258 -2.5 -9.844 1 97.62 88 ARG A O 1
ATOM 729 N N . ALA A 1 89 ? 13.953 -0.701 -8.586 1 95.69 89 ALA A N 1
ATOM 730 C CA . ALA A 1 89 ? 15.156 -0.928 -7.793 1 95.69 89 ALA A CA 1
ATOM 731 C C . ALA A 1 89 ? 14.812 -1.574 -6.453 1 95.69 89 ALA A C 1
ATOM 733 O O . ALA A 1 89 ? 14.172 -0.951 -5.602 1 95.69 89 ALA A O 1
ATOM 734 N N . VAL A 1 90 ? 15.242 -2.807 -6.312 1 94.62 90 VAL A N 1
ATOM 735 C CA . VAL A 1 90 ? 14.93 -3.566 -5.105 1 94.62 90 VAL A CA 1
ATOM 736 C C . VAL A 1 90 ? 16.062 -3.402 -4.09 1 94.62 90 VAL A C 1
ATOM 738 O O . VAL A 1 90 ? 17.219 -3.646 -4.402 1 94.62 90 VAL A O 1
ATOM 741 N N . THR A 1 91 ? 15.695 -2.92 -2.893 1 92.12 91 THR A N 1
ATOM 742 C CA . THR A 1 91 ? 16.688 -2.756 -1.827 1 92.12 91 THR A CA 1
ATOM 743 C C . THR A 1 91 ? 16.344 -3.648 -0.638 1 92.12 91 THR A C 1
ATOM 745 O O . THR A 1 91 ? 15.172 -3.926 -0.375 1 92.12 91 THR A O 1
ATOM 748 N N . ARG A 1 92 ? 17.312 -4.207 0.01 1 90.5 92 ARG A N 1
ATOM 749 C CA . ARG A 1 92 ? 17.219 -4.93 1.274 1 90.5 92 ARG A CA 1
ATOM 750 C C . ARG A 1 92 ? 18.047 -4.262 2.357 1 90.5 92 ARG A C 1
ATOM 752 O O . ARG A 1 92 ? 19.281 -4.148 2.221 1 90.5 92 ARG A O 1
ATOM 759 N N . ARG A 1 93 ? 17.391 -3.768 3.502 1 88.12 93 ARG A N 1
ATOM 760 C CA . ARG A 1 93 ? 18.078 -3.064 4.582 1 88.12 93 ARG A CA 1
ATOM 761 C C . ARG A 1 93 ? 18.953 -1.945 4.035 1 88.12 93 ARG A C 1
ATOM 763 O O . ARG A 1 93 ? 20.141 -1.853 4.375 1 88.12 93 ARG A O 1
ATOM 770 N N . ASN A 1 94 ? 18.438 -1.201 3.031 1 86.75 94 ASN A N 1
ATOM 771 C CA . ASN A 1 94 ? 19.016 -0.003 2.438 1 86.75 94 ASN A CA 1
ATOM 772 C C . ASN A 1 94 ? 20.219 -0.344 1.547 1 86.75 94 ASN A C 1
ATOM 774 O O . ASN A 1 94 ? 21.062 0.512 1.282 1 86.75 94 ASN A O 1
ATOM 778 N N . LYS A 1 95 ? 20.281 -1.571 1.129 1 88.19 95 LYS A N 1
ATOM 779 C CA . LYS A 1 95 ? 21.266 -1.987 0.138 1 88.19 95 LYS A CA 1
ATOM 780 C C . LYS A 1 95 ? 20.594 -2.406 -1.166 1 88.19 95 LYS A C 1
ATOM 782 O O . LYS A 1 95 ? 19.641 -3.186 -1.156 1 88.19 95 LYS A O 1
ATOM 787 N N . LEU A 1 96 ? 21.094 -1.867 -2.248 1 91.19 96 LEU A N 1
ATOM 788 C CA . LEU A 1 96 ? 20.531 -2.221 -3.555 1 91.19 96 LEU A CA 1
ATOM 789 C C . LEU A 1 96 ? 20.906 -3.656 -3.924 1 91.19 96 LEU A C 1
ATOM 791 O O . LEU A 1 96 ? 22.078 -4.023 -3.92 1 91.19 96 LEU A O 1
ATOM 795 N N . ILE A 1 97 ? 19.938 -4.492 -4.305 1 91.25 97 ILE A N 1
ATOM 796 C CA . ILE A 1 97 ? 20.281 -5.891 -4.574 1 91.25 97 ILE A CA 1
ATOM 797 C C . ILE A 1 97 ? 19.891 -6.246 -6.008 1 91.25 97 ILE A C 1
ATOM 799 O O . ILE A 1 97 ? 20.375 -7.23 -6.562 1 91.25 97 ILE A O 1
ATOM 803 N N . MET A 1 98 ? 19 -5.445 -6.617 1 93.69 98 MET A N 1
ATOM 804 C CA . MET A 1 98 ? 18.531 -5.773 -7.957 1 93.69 98 MET A CA 1
ATOM 805 C C . MET A 1 98 ? 17.938 -4.547 -8.641 1 93.69 98 MET A C 1
ATOM 807 O O . MET A 1 98 ? 17.344 -3.691 -7.977 1 93.69 98 MET A O 1
ATOM 811 N N . ILE A 1 99 ? 18.109 -4.438 -9.859 1 94.94 99 ILE A N 1
ATOM 812 C CA . ILE A 1 99 ? 17.391 -3.486 -10.711 1 94.94 99 ILE A CA 1
ATOM 813 C C . ILE A 1 99 ? 16.656 -4.234 -11.82 1 94.94 99 ILE A C 1
ATOM 815 O O . ILE A 1 99 ? 17.25 -5.035 -12.539 1 94.94 99 ILE A O 1
ATOM 819 N N . VAL A 1 100 ? 15.383 -4.031 -11.922 1 97.12 100 VAL A N 1
ATOM 820 C CA . VAL A 1 100 ? 14.555 -4.668 -12.945 1 97.12 100 VAL A CA 1
ATOM 821 C C . VAL A 1 100 ? 14.055 -3.613 -13.93 1 97.12 100 VAL A C 1
ATOM 823 O O . VAL A 1 100 ? 13.492 -2.594 -13.531 1 97.12 100 VAL A O 1
ATOM 826 N N . PHE A 1 101 ? 14.273 -3.854 -15.195 1 95.69 101 PHE A N 1
ATOM 827 C CA . PHE A 1 101 ? 13.781 -2.99 -16.266 1 95.69 101 PHE A CA 1
ATOM 828 C C . PHE A 1 101 ? 12.602 -3.643 -16.984 1 95.69 101 PHE A C 1
ATOM 830 O O . PHE A 1 101 ? 12.695 -4.797 -17.406 1 95.69 101 PHE A O 1
ATOM 837 N N . THR A 1 102 ? 11.492 -2.98 -17.062 1 96.19 102 THR A N 1
ATOM 838 C CA . THR A 1 102 ? 10.344 -3.436 -17.844 1 96.19 102 THR A CA 1
ATOM 839 C C . THR A 1 102 ? 10.227 -2.641 -19.141 1 96.19 102 THR A C 1
ATOM 841 O O . THR A 1 102 ? 10.086 -1.416 -19.109 1 96.19 102 THR A O 1
ATOM 844 N N . ILE A 1 103 ? 10.227 -3.338 -20.234 1 93.06 103 ILE A N 1
ATOM 845 C CA . ILE A 1 103 ? 10.391 -2.695 -21.531 1 93.06 103 ILE A CA 1
ATOM 846 C C . ILE A 1 103 ? 9.156 -2.969 -22.391 1 93.06 103 ILE A C 1
ATOM 848 O O . ILE A 1 103 ? 8.781 -4.125 -22.594 1 93.06 103 ILE A O 1
ATOM 852 N N . GLY A 1 104 ? 8.547 -1.925 -22.875 1 89.56 104 GLY A N 1
ATOM 853 C CA . GLY A 1 104 ? 7.477 -2.049 -23.859 1 89.56 104 GLY A CA 1
ATOM 854 C C . GLY A 1 104 ? 7.98 -2.193 -25.281 1 89.56 104 GLY A C 1
ATOM 855 O O . GLY A 1 104 ? 9.18 -2.055 -25.531 1 89.56 104 GLY A O 1
ATOM 856 N N . GLU A 1 105 ? 7.035 -2.416 -26.188 1 83.88 105 GLU A N 1
ATOM 857 C CA . GLU A 1 105 ? 7.367 -2.672 -27.594 1 83.88 105 GLU A CA 1
ATOM 858 C C . GLU A 1 105 ? 8.141 -1.505 -28.203 1 83.88 105 GLU A C 1
ATOM 860 O O . GLU A 1 105 ? 9.078 -1.71 -28.969 1 83.88 105 GLU A O 1
ATOM 865 N N . LYS A 1 106 ? 7.785 -0.366 -27.797 1 80.88 106 LYS A N 1
ATOM 866 C CA . LYS A 1 106 ? 8.344 0.839 -28.406 1 80.88 106 LYS A CA 1
ATOM 867 C C . LYS A 1 106 ? 9.812 1.018 -28.016 1 80.88 106 LYS A C 1
ATOM 869 O O . LYS A 1 106 ? 10.555 1.739 -28.688 1 80.88 106 LYS A O 1
ATOM 874 N N . TYR A 1 107 ? 10.234 0.351 -26.953 1 81.25 107 TYR A N 1
ATOM 875 C CA . TYR A 1 107 ? 11.57 0.601 -26.438 1 81.25 107 TYR A CA 1
ATOM 876 C C . TYR A 1 107 ? 12.477 -0.609 -26.656 1 81.25 107 TYR A C 1
ATOM 878 O O . TYR A 1 107 ? 13.641 -0.599 -26.266 1 81.25 107 TYR A O 1
ATOM 886 N N . ILE A 1 108 ? 12.031 -1.577 -27.266 1 82.06 108 ILE A N 1
ATOM 887 C CA . ILE A 1 108 ? 12.789 -2.816 -27.422 1 82.06 108 ILE A CA 1
ATOM 888 C C . ILE A 1 108 ? 14.039 -2.562 -28.25 1 82.06 108 ILE A C 1
ATOM 890 O O . ILE A 1 108 ? 15.094 -3.15 -28 1 82.06 108 ILE A O 1
ATOM 894 N N . GLU A 1 109 ? 13.922 -1.736 -29.172 1 78.5 109 GLU A N 1
ATOM 895 C CA . GLU A 1 109 ? 15.023 -1.488 -30.094 1 78.5 109 GLU A CA 1
ATOM 896 C C . GLU A 1 109 ? 16.156 -0.721 -29.422 1 78.5 109 GLU A C 1
ATOM 898 O O . GLU A 1 109 ? 17.281 -0.72 -29.891 1 78.5 109 GLU A O 1
ATOM 903 N N . LYS A 1 110 ? 15.844 -0.11 -28.359 1 76.31 110 LYS A N 1
ATOM 904 C CA . LYS A 1 110 ? 16.859 0.677 -27.656 1 76.31 110 LYS A CA 1
ATOM 905 C C . LYS A 1 110 ? 17.75 -0.216 -26.812 1 76.31 110 LYS A C 1
ATOM 907 O O . LYS A 1 110 ? 18.766 0.247 -26.266 1 76.31 110 LYS A O 1
ATOM 912 N N . THR A 1 111 ? 17.484 -1.399 -26.797 1 77.56 111 THR A N 1
ATOM 913 C CA . THR A 1 111 ? 18.281 -2.301 -25.969 1 77.56 111 THR A CA 1
ATOM 914 C C . THR A 1 111 ? 19.562 -2.705 -26.672 1 77.56 111 THR A C 1
ATOM 916 O O . THR A 1 111 ? 19.531 -3.154 -27.828 1 77.56 111 THR A O 1
ATOM 919 N N . LYS A 1 112 ? 20.734 -2.32 -26.078 1 75 112 LYS A N 1
ATOM 920 C CA . LYS A 1 112 ? 22.062 -2.484 -26.672 1 75 112 LYS A CA 1
ATOM 921 C C . LYS A 1 112 ? 22.469 -3.953 -26.688 1 75 112 LYS A C 1
ATOM 923 O O . LYS A 1 112 ? 23.203 -4.387 -27.594 1 75 112 LYS A O 1
ATOM 928 N N . THR A 1 113 ? 22.328 -4.582 -25.5 1 66.69 113 THR A N 1
ATOM 929 C CA . THR A 1 113 ? 23.125 -5.781 -25.281 1 66.69 113 THR A CA 1
ATOM 930 C C . THR A 1 113 ? 22.266 -7.035 -25.422 1 66.69 113 THR A C 1
ATOM 932 O O . THR A 1 113 ? 21.078 -7.016 -25.109 1 66.69 113 THR A O 1
ATOM 935 N N . SER A 1 114 ? 23.047 -7.914 -26.047 1 71.75 114 SER A N 1
ATOM 936 C CA . SER A 1 114 ? 22.516 -9.273 -25.969 1 71.75 114 SER A CA 1
ATOM 937 C C . SER A 1 114 ? 22.625 -9.836 -24.562 1 71.75 114 SER A C 1
ATOM 939 O O . SER A 1 114 ? 23.734 -9.961 -24.031 1 71.75 114 SER A O 1
ATOM 941 N N . LEU A 1 115 ? 21.625 -9.906 -23.828 1 77.25 115 LEU A N 1
ATOM 942 C CA . LEU A 1 115 ? 21.641 -10.445 -22.469 1 77.25 115 LEU A CA 1
ATOM 943 C C . LEU A 1 115 ? 21.188 -11.898 -22.453 1 77.25 115 LEU A C 1
ATOM 945 O O . LEU A 1 115 ? 20.375 -12.312 -23.281 1 77.25 115 LEU A O 1
ATOM 949 N N . PRO A 1 116 ? 21.953 -12.711 -21.562 1 72.69 116 PRO A N 1
ATOM 950 C CA . PRO A 1 116 ? 21.484 -14.094 -21.422 1 72.69 116 PRO A CA 1
ATOM 951 C C . PRO A 1 116 ? 20.016 -14.195 -21.047 1 72.69 116 PRO A C 1
ATOM 953 O O . PRO A 1 116 ? 19.484 -13.312 -20.359 1 72.69 116 PRO A O 1
ATOM 956 N N . GLU A 1 117 ? 19.469 -15.258 -21.578 1 72.94 117 GLU A N 1
ATOM 957 C CA . GLU A 1 117 ? 18.078 -15.516 -21.219 1 72.94 117 GLU A CA 1
ATOM 958 C C . GLU A 1 117 ? 17.969 -16.312 -19.922 1 72.94 117 GLU A C 1
ATOM 960 O O . GLU A 1 117 ? 18.859 -17.109 -19.609 1 72.94 117 GLU A O 1
ATOM 965 N N . ILE A 1 118 ? 17.016 -16.062 -19.156 1 67.94 118 ILE A N 1
ATOM 966 C CA . ILE A 1 118 ? 16.781 -16.688 -17.859 1 67.94 118 ILE A CA 1
ATOM 967 C C . ILE A 1 118 ? 16.828 -18.203 -17.984 1 67.94 118 ILE A C 1
ATOM 969 O O . ILE A 1 118 ? 17.312 -18.891 -17.094 1 67.94 118 ILE A O 1
ATOM 973 N N . GLU A 1 119 ? 16.281 -18.625 -19.047 1 59.09 119 GLU A N 1
ATOM 974 C CA . GLU A 1 119 ? 16.234 -20.078 -19.266 1 59.09 119 GLU A CA 1
ATOM 975 C C . GLU A 1 119 ? 17.625 -20.703 -19.172 1 59.09 119 GLU A C 1
ATOM 977 O O . GLU A 1 119 ? 17.781 -21.828 -18.703 1 59.09 119 GLU A O 1
ATOM 982 N N . LYS A 1 120 ? 18.5 -19.906 -19.609 1 57.59 120 LYS A N 1
ATOM 983 C CA . LYS A 1 120 ? 19.859 -20.438 -19.625 1 57.59 120 LYS A CA 1
ATOM 984 C C . LYS A 1 120 ? 20.422 -20.578 -18.219 1 57.59 120 LYS A C 1
ATOM 986 O O . LYS A 1 120 ? 21.406 -21.281 -18 1 57.59 120 LYS A O 1
ATOM 991 N N . LEU A 1 121 ? 19.625 -19.922 -17.266 1 57.62 121 LEU A N 1
ATOM 992 C CA . LEU A 1 121 ? 20.078 -20 -15.883 1 57.62 121 LEU A CA 1
ATOM 993 C C . LEU A 1 121 ? 19.375 -21.125 -15.141 1 57.62 121 LEU A C 1
ATOM 995 O O . LEU A 1 121 ? 19.547 -21.297 -13.93 1 57.62 121 LEU A O 1
ATOM 999 N N . ASN A 1 122 ? 18.562 -21.891 -15.844 1 55.06 122 ASN A N 1
ATOM 1000 C CA . ASN A 1 122 ? 17.797 -22.984 -15.266 1 55.06 122 ASN A CA 1
ATOM 1001 C C . ASN A 1 122 ? 18.672 -23.859 -14.352 1 55.06 122 ASN A C 1
ATOM 1003 O O . ASN A 1 122 ? 18.172 -24.406 -13.359 1 55.06 122 ASN A O 1
ATOM 1007 N N . THR A 1 123 ? 19.922 -23.906 -14.641 1 52.91 123 THR A N 1
ATOM 1008 C CA . THR A 1 123 ? 20.797 -24.734 -13.812 1 52.91 123 THR A CA 1
ATOM 1009 C C . THR A 1 123 ? 20.938 -24.141 -12.414 1 52.91 123 THR A C 1
ATOM 1011 O O . THR A 1 123 ? 21.188 -24.859 -11.445 1 52.91 123 THR A O 1
ATOM 1014 N N . LEU A 1 124 ? 20.781 -22.906 -12.297 1 53.44 124 LEU A N 1
ATOM 1015 C CA . LEU A 1 124 ? 20.984 -22.234 -11.016 1 53.44 124 LEU A CA 1
ATOM 1016 C C . LEU A 1 124 ? 19.828 -22.516 -10.062 1 53.44 124 LEU A C 1
ATOM 1018 O O . LEU A 1 124 ? 20.016 -22.594 -8.852 1 53.44 124 LEU A O 1
ATOM 1022 N N . PHE A 1 125 ? 18.625 -22.75 -10.633 1 56.44 125 PHE A N 1
ATOM 1023 C CA . PHE A 1 125 ? 17.453 -22.875 -9.781 1 56.44 125 PHE A CA 1
ATOM 1024 C C . PHE A 1 125 ? 17.266 -24.312 -9.312 1 56.44 125 PHE A C 1
ATOM 1026 O O . PHE A 1 125 ? 16.703 -24.547 -8.25 1 56.44 125 PHE A O 1
ATOM 1033 N N . THR A 1 126 ? 17.672 -25.344 -10.078 1 50.69 126 THR A N 1
ATOM 1034 C CA . THR A 1 126 ? 17.406 -26.75 -9.766 1 50.69 126 THR A CA 1
ATOM 1035 C C . THR A 1 126 ? 18.234 -27.203 -8.57 1 50.69 126 THR A C 1
ATOM 1037 O O . THR A 1 126 ? 17.844 -28.156 -7.871 1 50.69 126 THR A O 1
ATOM 1040 N N . LYS A 1 127 ? 19.391 -26.734 -8.359 1 49.16 127 LYS A N 1
ATOM 1041 C CA . LYS A 1 127 ? 20.219 -27.234 -7.266 1 49.16 127 LYS A CA 1
ATOM 1042 C C . LYS A 1 127 ? 19.641 -26.844 -5.91 1 49.16 127 LYS A C 1
ATOM 1044 O O . LYS A 1 127 ? 19.828 -27.562 -4.918 1 49.16 127 LYS A O 1
ATOM 1049 N N . GLN A 1 128 ? 18.938 -25.812 -5.852 1 48.25 128 GLN A N 1
ATOM 1050 C CA . GLN A 1 128 ? 18.609 -25.266 -4.539 1 48.25 128 GLN A CA 1
ATOM 1051 C C . GLN A 1 128 ? 17.328 -25.875 -3.992 1 48.25 128 GLN A C 1
ATOM 1053 O O . GLN A 1 128 ? 16.906 -25.547 -2.883 1 48.25 128 GLN A O 1
ATOM 1058 N N . THR A 1 129 ? 16.641 -26.75 -4.695 1 47.44 129 THR A N 1
ATOM 1059 C CA . THR A 1 129 ? 15.289 -27.125 -4.316 1 47.44 129 THR A CA 1
ATOM 1060 C C . THR A 1 129 ? 15.297 -28 -3.068 1 47.44 129 THR A C 1
ATOM 1062 O O . THR A 1 129 ? 14.258 -28.531 -2.66 1 47.44 129 THR A O 1
ATOM 1065 N N . VAL A 1 130 ? 16.328 -28.656 -2.701 1 42.34 130 VAL A N 1
ATOM 1066 C CA . VAL A 1 130 ? 16.078 -29.656 -1.665 1 42.34 130 VAL A CA 1
ATOM 1067 C C . VAL A 1 130 ? 15.297 -29.016 -0.52 1 42.34 130 VAL A C 1
ATOM 1069 O O . VAL A 1 130 ? 15.719 -28.016 0.048 1 42.34 130 VAL A O 1
ATOM 1072 N N . ILE A 1 131 ? 13.945 -29.281 -0.425 1 46.72 131 ILE A N 1
ATOM 1073 C CA . ILE A 1 131 ? 12.938 -29.016 0.589 1 46.72 131 ILE A CA 1
ATOM 1074 C C . ILE A 1 131 ? 13.523 -29.234 1.98 1 46.72 131 ILE A C 1
ATOM 1076 O O . ILE A 1 131 ? 13.656 -30.375 2.424 1 46.72 131 ILE A O 1
ATOM 1080 N N . GLU A 1 132 ? 14.75 -29.062 2.217 1 43.06 132 GLU A N 1
ATOM 1081 C CA . GLU A 1 132 ? 15.25 -29.5 3.512 1 43.06 132 GLU A CA 1
ATOM 1082 C C . GLU A 1 132 ? 14.172 -29.422 4.586 1 43.06 132 GLU A C 1
ATOM 1084 O O . GLU A 1 132 ? 13.164 -28.734 4.402 1 43.06 132 GLU A O 1
ATOM 1089 N N . LYS A 1 133 ? 14.539 -29.703 5.984 1 40.97 133 LYS A N 1
ATOM 1090 C CA . LYS A 1 133 ? 14.242 -29.812 7.414 1 40.97 133 LYS A CA 1
ATOM 1091 C C . LYS A 1 133 ? 13.477 -28.578 7.902 1 40.97 133 LYS A C 1
ATOM 1093 O O . LYS A 1 133 ? 13.195 -28.453 9.094 1 40.97 133 LYS A O 1
ATOM 1098 N N . SER A 1 134 ? 13.258 -27.594 7.148 1 43.38 134 SER A N 1
ATOM 1099 C CA . SER A 1 134 ? 13.039 -26.234 7.617 1 43.38 134 SER A CA 1
ATOM 1100 C C . SER A 1 134 ? 11.641 -26.062 8.203 1 43.38 134 SER A C 1
ATOM 1102 O O . SER A 1 134 ? 11.336 -25.047 8.812 1 43.38 134 SER A O 1
ATOM 1104 N N . VAL A 1 135 ? 10.695 -26.891 7.629 1 45.16 135 VAL A N 1
ATOM 1105 C CA . VAL A 1 135 ? 9.352 -26.578 8.117 1 45.16 135 VAL A CA 1
ATOM 1106 C C . VAL A 1 135 ? 9.305 -26.75 9.633 1 45.16 135 VAL A C 1
ATOM 1108 O O . VAL A 1 135 ? 8.469 -26.141 10.305 1 45.16 135 VAL A O 1
ATOM 1111 N N . LYS A 1 136 ? 9.984 -27.938 9.953 1 45 136 LYS A N 1
ATOM 1112 C CA . LYS A 1 136 ? 9.828 -28.328 11.352 1 45 136 LYS A CA 1
ATOM 1113 C C . LYS A 1 136 ? 10.172 -27.156 12.273 1 45 136 LYS A C 1
ATOM 1115 O O . LYS A 1 136 ? 9.664 -27.078 13.398 1 45 136 LYS A O 1
ATOM 1120 N N . GLU A 1 137 ? 11.43 -26.641 12.039 1 44.59 137 GLU A N 1
ATOM 1121 C CA . GLU A 1 137 ? 12.008 -25.672 12.961 1 44.59 137 GLU A CA 1
ATOM 1122 C C . GLU A 1 137 ? 11.203 -24.375 12.977 1 44.59 137 GLU A C 1
ATOM 1124 O O . GLU A 1 137 ? 11.344 -23.562 13.891 1 44.59 137 GLU A O 1
ATOM 1129 N N . TYR A 1 138 ? 10.984 -23.812 11.734 1 45.97 138 TYR A N 1
ATOM 1130 C CA . TYR A 1 138 ? 10.562 -22.422 11.758 1 45.97 138 TYR A CA 1
ATOM 1131 C C . TYR A 1 138 ? 9.219 -22.281 12.469 1 45.97 138 TYR A C 1
ATOM 1133 O O . TYR A 1 138 ? 8.328 -23.109 12.297 1 45.97 138 TYR A O 1
ATOM 1141 N N . GLY A 1 139 ? 9.445 -22.297 13.688 1 50.5 139 GLY A N 1
ATOM 1142 C CA . GLY A 1 139 ? 8.344 -21.797 14.5 1 50.5 139 GLY A CA 1
ATOM 1143 C C . GLY A 1 139 ? 7.293 -21.062 13.688 1 50.5 139 GLY A C 1
ATOM 1144 O O . GLY A 1 139 ? 7.344 -21.062 12.453 1 50.5 139 GLY A O 1
ATOM 1145 N N . LYS A 1 140 ? 6.25 -20.125 14.469 1 66.19 140 LYS A N 1
ATOM 1146 C CA . LYS A 1 140 ? 4.852 -19.781 14.242 1 66.19 140 LYS A CA 1
ATOM 1147 C C . LYS A 1 140 ? 4.723 -18.703 13.164 1 66.19 140 LYS A C 1
ATOM 1149 O O . LYS A 1 140 ? 3.941 -18.859 12.219 1 66.19 140 LYS A O 1
ATOM 1154 N N . THR A 1 141 ? 5.477 -17.578 13.117 1 84.44 141 THR A N 1
ATOM 1155 C CA . THR A 1 141 ? 5.215 -16.531 12.141 1 84.44 141 THR A CA 1
ATOM 1156 C C . THR A 1 141 ? 6.402 -16.359 11.203 1 84.44 141 THR A C 1
ATOM 1158 O O . THR A 1 141 ? 7.523 -16.109 11.648 1 84.44 141 THR A O 1
ATOM 1161 N N . PRO A 1 142 ? 6.395 -16.672 9.836 1 91.19 142 PRO A N 1
ATOM 1162 C CA . PRO A 1 142 ? 7.488 -16.469 8.883 1 91.19 142 PRO A CA 1
ATOM 1163 C C . PRO A 1 142 ? 8.156 -15.102 9.031 1 91.19 142 PRO A C 1
ATOM 1165 O O . PRO A 1 142 ? 7.543 -14.156 9.523 1 91.19 142 PRO A O 1
ATOM 1168 N N . PRO A 1 143 ? 9.492 -15.039 8.695 1 90.06 143 PRO A N 1
ATOM 1169 C CA . PRO A 1 143 ? 10.219 -13.781 8.844 1 90.06 143 PRO A CA 1
ATOM 1170 C C . PRO A 1 143 ? 9.57 -12.633 8.07 1 90.06 143 PRO A C 1
ATOM 1172 O O . PRO A 1 143 ? 9.156 -12.805 6.922 1 90.06 143 PRO A O 1
ATOM 1175 N N . GLY A 1 144 ? 9.445 -11.445 8.797 1 90.62 144 GLY A N 1
ATOM 1176 C CA . GLY A 1 144 ? 9.008 -10.219 8.148 1 90.62 144 GLY A CA 1
ATOM 1177 C C . GLY A 1 144 ? 7.508 -10.156 7.953 1 90.62 144 GLY A C 1
ATOM 1178 O O . GLY A 1 144 ? 7.012 -9.305 7.207 1 90.62 144 GLY A O 1
ATOM 1179 N N . GLN A 1 145 ? 6.793 -11.062 8.586 1 92.81 145 GLN A N 1
ATOM 1180 C CA . GLN A 1 145 ? 5.348 -11.109 8.398 1 92.81 145 GLN A CA 1
ATOM 1181 C C . GLN A 1 145 ? 4.617 -10.5 9.594 1 92.81 145 GLN A C 1
ATOM 1183 O O . GLN A 1 145 ? 5.129 -10.508 10.711 1 92.81 145 GLN A O 1
ATOM 1188 N N . ARG A 1 146 ? 3.496 -9.867 9.344 1 91.56 146 ARG A N 1
ATOM 1189 C CA . ARG A 1 146 ? 2.576 -9.383 10.367 1 91.56 146 ARG A CA 1
ATOM 1190 C C . ARG A 1 146 ? 1.149 -9.836 10.078 1 91.56 146 ARG A C 1
ATOM 1192 O O . ARG A 1 146 ? 0.726 -9.875 8.922 1 91.56 146 ARG A O 1
ATOM 1199 N N . PHE A 1 147 ? 0.453 -10.18 11.133 1 93.19 147 PHE A N 1
ATOM 1200 C CA . PHE A 1 147 ? -0.918 -10.648 10.961 1 93.19 147 PHE A CA 1
ATOM 1201 C C . PHE A 1 147 ? -1.879 -9.469 10.844 1 93.19 147 PHE A C 1
ATOM 1203 O O . PHE A 1 147 ? -1.751 -8.484 11.578 1 93.19 147 PHE A O 1
ATOM 1210 N N . ILE A 1 148 ? -2.729 -9.445 9.906 1 92.62 148 ILE A N 1
ATOM 1211 C CA . ILE A 1 148 ? -3.803 -8.477 9.742 1 92.62 148 ILE A CA 1
ATOM 1212 C C . ILE A 1 148 ? -5.156 -9.18 9.805 1 92.62 148 ILE A C 1
ATOM 1214 O O . ILE A 1 148 ? -5.227 -10.406 9.711 1 92.62 148 ILE A O 1
ATOM 1218 N N . PRO A 1 149 ? -6.25 -8.391 9.977 1 88.44 149 PRO A N 1
ATOM 1219 C CA . PRO A 1 149 ? -7.543 -9.008 10.289 1 88.44 149 PRO A CA 1
ATOM 1220 C C . PRO A 1 149 ? -8.148 -9.742 9.094 1 88.44 149 PRO A C 1
ATOM 1222 O O . PRO A 1 149 ? -8.93 -10.68 9.273 1 88.44 149 PRO A O 1
ATOM 1225 N N . SER A 1 150 ? -7.824 -9.25 7.895 1 91.12 150 SER A N 1
ATOM 1226 C CA . SER A 1 150 ? -8.461 -9.812 6.707 1 91.12 150 SER A CA 1
ATOM 1227 C C . SER A 1 150 ? -7.57 -9.664 5.477 1 91.12 150 SER A C 1
ATOM 1229 O O . SER A 1 150 ? -6.605 -8.898 5.492 1 91.12 150 SER A O 1
ATOM 1231 N N . PHE A 1 151 ? -7.98 -10.406 4.457 1 93.69 151 PHE A N 1
ATOM 1232 C CA . PHE A 1 151 ? -7.211 -10.43 3.221 1 93.69 151 PHE A CA 1
ATOM 1233 C C . PHE A 1 151 ? -7.207 -9.055 2.561 1 93.69 151 PHE A C 1
ATOM 1235 O O . PHE A 1 151 ? -8.227 -8.359 2.549 1 93.69 151 PHE A O 1
ATOM 1242 N N . ILE A 1 152 ? -6.09 -8.664 2.117 1 92.81 152 ILE A N 1
ATOM 1243 C CA . ILE A 1 152 ? -6.051 -7.625 1.096 1 92.81 152 ILE A CA 1
ATOM 1244 C C . ILE A 1 152 ? -6.391 -8.227 -0.267 1 92.81 152 ILE A C 1
ATOM 1246 O O . ILE A 1 152 ? -5.809 -9.234 -0.668 1 92.81 152 ILE A O 1
ATOM 1250 N N . ILE A 1 153 ? -7.281 -7.648 -0.96 1 92.19 153 ILE A N 1
ATOM 1251 C CA . ILE A 1 153 ? -7.75 -8.188 -2.23 1 92.19 153 ILE A CA 1
ATOM 1252 C C . ILE A 1 153 ? -6.957 -7.57 -3.381 1 92.19 153 ILE A C 1
ATOM 1254 O O . ILE A 1 153 ? -7.078 -6.371 -3.648 1 92.19 153 ILE A O 1
ATOM 1258 N N . TYR A 1 154 ? -6.141 -8.375 -3.994 1 91.5 154 TYR A N 1
ATOM 1259 C CA . TYR A 1 154 ? -5.371 -7.938 -5.156 1 91.5 154 TYR A CA 1
ATOM 1260 C C . TYR A 1 154 ? -6 -8.445 -6.449 1 91.5 154 TYR A C 1
ATOM 1262 O O . TYR A 1 154 ? -6.477 -9.578 -6.512 1 91.5 154 TYR A O 1
ATOM 1270 N N . ARG A 1 155 ? -6.086 -7.613 -7.465 1 90.19 155 ARG A N 1
ATOM 1271 C CA . ARG A 1 155 ? -6.539 -7.902 -8.82 1 90.19 155 ARG A CA 1
ATOM 1272 C C . ARG A 1 155 ? -5.617 -7.262 -9.852 1 90.19 155 ARG A C 1
ATOM 1274 O O . ARG A 1 155 ? -6.039 -6.398 -10.625 1 90.19 155 ARG A O 1
ATOM 1281 N N . ILE A 1 156 ? -4.375 -7.754 -9.883 1 88.5 156 ILE A N 1
ATOM 1282 C CA . ILE A 1 156 ? -3.297 -7.078 -10.594 1 88.5 156 ILE A CA 1
ATOM 1283 C C . ILE A 1 156 ? -3.656 -6.941 -12.078 1 88.5 156 ILE A C 1
ATOM 1285 O O . ILE A 1 156 ? -3.312 -5.945 -12.719 1 88.5 156 ILE A O 1
ATOM 1289 N N . LEU A 1 157 ? -4.352 -7.93 -12.641 1 90.31 157 LEU A N 1
ATOM 1290 C CA . LEU A 1 157 ? -4.723 -7.871 -14.047 1 90.31 157 LEU A CA 1
ATOM 1291 C C . LEU A 1 157 ? -6.23 -7.742 -14.203 1 90.31 157 LEU A C 1
ATOM 1293 O O . LEU A 1 157 ? -6.773 -8.023 -15.281 1 90.31 157 LEU A O 1
ATOM 1297 N N . GLY A 1 158 ? -6.875 -7.359 -13.094 1 88.94 158 GLY A N 1
ATOM 1298 C CA . GLY A 1 158 ? -8.328 -7.223 -13.094 1 88.94 158 GLY A CA 1
ATOM 1299 C C . GLY A 1 158 ? -9.039 -8.477 -12.625 1 88.94 158 GLY A C 1
ATOM 1300 O O . GLY A 1 158 ? -8.414 -9.523 -12.453 1 88.94 158 GLY A O 1
ATOM 1301 N N . GLN A 1 159 ? -10.32 -8.336 -12.312 1 89.38 159 GLN A N 1
ATOM 1302 C CA . GLN A 1 159 ? -11.156 -9.477 -11.945 1 89.38 159 GLN A CA 1
ATOM 1303 C C . GLN A 1 159 ? -11.875 -10.047 -13.172 1 89.38 159 GLN A C 1
ATOM 1305 O O . GLN A 1 159 ? -12.562 -9.32 -13.891 1 89.38 159 GLN A O 1
ATOM 1310 N N . PRO A 1 160 ? -11.68 -11.336 -13.352 1 92.38 160 PRO A N 1
ATOM 1311 C CA . PRO A 1 160 ? -12.305 -11.922 -14.539 1 92.38 160 PRO A CA 1
ATOM 1312 C C . PRO A 1 160 ? -13.805 -12.148 -14.375 1 92.38 160 PRO A C 1
ATOM 1314 O O . PRO A 1 160 ? -14.297 -12.234 -13.242 1 92.38 160 PRO A O 1
ATOM 1317 N N . TYR A 1 161 ? -14.445 -12.195 -15.508 1 90.75 161 TYR A N 1
ATOM 1318 C CA . TYR A 1 161 ? -15.828 -12.664 -15.555 1 90.75 161 TYR A CA 1
ATOM 1319 C C . TYR A 1 161 ? -15.883 -14.18 -15.711 1 90.75 161 TYR A C 1
ATOM 1321 O O . TYR A 1 161 ? -15.227 -14.742 -16.578 1 90.75 161 TYR A O 1
ATOM 1329 N N . ILE A 1 162 ? -16.672 -14.727 -14.812 1 93.5 162 ILE A N 1
ATOM 1330 C CA . ILE A 1 162 ? -16.656 -16.188 -14.828 1 93.5 162 ILE A CA 1
ATOM 1331 C C . ILE A 1 162 ? -18.031 -16.719 -15.203 1 93.5 162 ILE A C 1
ATOM 1333 O O . ILE A 1 162 ? -19.031 -16.391 -14.555 1 93.5 162 ILE A O 1
ATOM 1337 N N . ARG A 1 163 ? -18.172 -17.438 -16.328 1 92.44 163 ARG A N 1
ATOM 1338 C CA . ARG A 1 163 ? -19.297 -18.312 -16.672 1 92.44 163 ARG A CA 1
ATOM 1339 C C . ARG A 1 163 ? -18.969 -19.766 -16.328 1 92.44 163 ARG A C 1
ATOM 1341 O O . ARG A 1 163 ? -18.375 -20.469 -17.125 1 92.44 163 ARG A O 1
ATOM 1348 N N . ILE A 1 164 ? -19.406 -20.172 -15.172 1 96.12 164 ILE A N 1
ATOM 1349 C CA . ILE A 1 164 ? -18.953 -21.406 -14.562 1 96.12 164 ILE A CA 1
ATOM 1350 C C . ILE A 1 164 ? -19.25 -22.578 -15.5 1 96.12 164 ILE A C 1
ATOM 1352 O O . ILE A 1 164 ? -18.484 -23.547 -15.562 1 96.12 164 ILE A O 1
ATOM 1356 N N . ASN A 1 165 ? -20.344 -22.5 -16.266 1 95.38 165 ASN A N 1
ATOM 1357 C CA . ASN A 1 165 ? -20.719 -23.578 -17.172 1 95.38 165 ASN A CA 1
ATOM 1358 C C . ASN A 1 165 ? -19.75 -23.688 -18.344 1 95.38 165 ASN A C 1
ATOM 1360 O O . ASN A 1 165 ? -19.688 -24.734 -19 1 95.38 165 ASN A O 1
ATOM 1364 N N . GLU A 1 166 ? -19.031 -22.641 -18.609 1 96.56 166 GLU A N 1
ATOM 1365 C CA . GLU A 1 166 ? -18.078 -22.609 -19.719 1 96.56 166 GLU A CA 1
ATOM 1366 C C . GLU A 1 166 ? -16.656 -22.781 -19.234 1 96.56 166 GLU A C 1
ATOM 1368 O O . GLU A 1 166 ? -15.727 -22.969 -20.031 1 96.56 166 GLU A O 1
ATOM 1373 N N . TRP A 1 167 ? -16.516 -22.656 -17.953 1 97.5 167 TRP A N 1
ATOM 1374 C CA . TRP A 1 167 ? -15.18 -22.781 -17.359 1 97.5 167 TRP A CA 1
ATOM 1375 C C . TRP A 1 167 ? -14.758 -24.234 -17.266 1 97.5 167 TRP A C 1
ATOM 1377 O O . TRP A 1 167 ? -15.578 -25.109 -16.984 1 97.5 167 TRP A O 1
ATOM 1387 N N . SER A 1 168 ? -13.477 -24.484 -17.516 1 98.44 168 SER A N 1
ATOM 1388 C CA . SER A 1 168 ? -12.875 -25.797 -17.234 1 98.44 168 SER A CA 1
ATOM 1389 C C . SER A 1 168 ? -11.422 -25.656 -16.812 1 98.44 168 SER A C 1
ATOM 1391 O O . SER A 1 168 ? -10.758 -24.672 -17.156 1 98.44 168 SER A O 1
ATOM 1393 N N . LEU A 1 169 ? -10.977 -26.609 -16.062 1 98.75 169 LEU A N 1
ATOM 1394 C CA . LEU A 1 169 ? -9.57 -26.719 -15.695 1 98.75 169 LEU A CA 1
ATOM 1395 C C . LEU A 1 169 ? -8.844 -27.672 -16.641 1 98.75 169 LEU A C 1
ATOM 1397 O O . LEU A 1 169 ? -9.25 -28.828 -16.781 1 98.75 169 LEU A O 1
ATOM 1401 N N . LYS A 1 170 ? -7.84 -27.156 -17.234 1 98.81 170 LYS A N 1
ATOM 1402 C CA . LYS A 1 170 ? -7.07 -27.969 -18.172 1 98.81 170 LYS A CA 1
ATOM 1403 C C . LYS A 1 170 ? -5.727 -28.375 -17.578 1 98.81 170 LYS A C 1
ATOM 1405 O O . LYS A 1 170 ? -5.043 -27.562 -16.969 1 98.81 170 LYS A O 1
ATOM 1410 N N . ILE A 1 171 ? -5.41 -29.625 -17.656 1 98.81 171 ILE A N 1
ATOM 1411 C CA . ILE A 1 171 ? -4.113 -30.156 -17.266 1 98.81 171 ILE A CA 1
ATOM 1412 C C . ILE A 1 171 ? -3.334 -30.578 -18.5 1 98.81 171 ILE A C 1
ATOM 1414 O O . ILE A 1 171 ? -3.775 -31.453 -19.25 1 98.81 171 ILE A O 1
ATOM 1418 N N . THR A 1 172 ? -2.188 -29.891 -18.75 1 98.69 172 THR A N 1
ATOM 1419 C CA . THR A 1 172 ? -1.44 -30.125 -19.984 1 98.69 172 THR A CA 1
ATOM 1420 C C . THR A 1 172 ? 0.061 -30.125 -19.703 1 98.69 172 THR A C 1
ATOM 1422 O O . THR A 1 172 ? 0.488 -30.141 -18.547 1 98.69 172 THR A O 1
ATOM 1425 N N . GLY A 1 173 ? 0.872 -30.156 -20.875 1 98.44 173 GLY A N 1
ATOM 1426 C CA . GLY A 1 173 ? 2.322 -30.141 -20.781 1 98.44 173 GLY A CA 1
ATOM 1427 C C . GLY A 1 173 ? 2.949 -31.516 -20.906 1 98.44 173 GLY A C 1
ATOM 1428 O O . GLY A 1 173 ? 2.605 -32.281 -21.797 1 98.44 173 GLY A O 1
ATOM 1429 N N . GLU A 1 174 ? 3.965 -31.828 -20.062 1 98.31 174 GLU A N 1
ATOM 1430 C CA . GLU A 1 174 ? 4.688 -33.094 -20.062 1 98.31 174 GLU A CA 1
ATOM 1431 C C . GLU A 1 174 ? 3.906 -34.188 -19.312 1 98.31 174 GLU A C 1
ATOM 1433 O O . GLU A 1 174 ? 4.348 -34.656 -18.266 1 98.31 174 GLU A O 1
ATOM 1438 N N . VAL A 1 175 ? 2.775 -34.531 -19.984 1 98.56 175 VAL A N 1
ATOM 1439 C CA . VAL A 1 175 ? 1.881 -35.531 -19.422 1 98.56 175 VAL A CA 1
ATOM 1440 C C . VAL A 1 175 ? 1.572 -36.625 -20.469 1 98.56 175 VAL A C 1
ATOM 1442 O O . VAL A 1 175 ? 1.656 -36.344 -21.672 1 98.56 175 VAL A O 1
ATOM 1445 N N . GLU A 1 176 ? 1.253 -37.75 -20.062 1 98.38 176 GLU A N 1
ATOM 1446 C CA . GLU A 1 176 ? 0.823 -38.812 -20.969 1 98.38 176 GLU A CA 1
ATOM 1447 C C . GLU A 1 176 ? -0.628 -38.594 -21.406 1 98.38 176 GLU A C 1
ATOM 1449 O O . GLU A 1 176 ? -1.011 -38.969 -22.516 1 98.38 176 GLU A O 1
ATOM 1454 N N . LYS A 1 177 ? -1.346 -38.031 -20.438 1 98 177 LYS A N 1
ATOM 1455 C CA . LYS A 1 177 ? -2.77 -37.812 -20.688 1 98 177 LYS A CA 1
ATOM 1456 C C . LYS A 1 177 ? -3.174 -36.406 -20.328 1 98 177 LYS A C 1
ATOM 1458 O O . LYS A 1 177 ? -3.174 -36.031 -19.156 1 98 177 LYS A O 1
ATOM 1463 N N . GLU A 1 178 ? -3.561 -35.656 -21.297 1 98.44 178 GLU A N 1
ATOM 1464 C CA . GLU A 1 178 ? -4.156 -34.375 -21.016 1 98.44 178 GLU A CA 1
ATOM 1465 C C . GLU A 1 178 ? -5.559 -34.531 -20.438 1 98.44 178 GLU A C 1
ATOM 1467 O O . GLU A 1 178 ? -6.301 -35.438 -20.812 1 98.44 178 GLU A O 1
ATOM 1472 N N . LEU A 1 179 ? -5.871 -33.688 -19.516 1 98.62 179 LEU A N 1
ATOM 1473 C CA . LEU A 1 179 ? -7.152 -33.781 -18.828 1 98.62 179 LEU A CA 1
ATOM 1474 C C . LEU A 1 179 ? -7.906 -32.438 -18.891 1 98.62 179 LEU A C 1
ATOM 1476 O O . LEU A 1 179 ? -7.305 -31.391 -19.078 1 98.62 179 LEU A O 1
ATOM 1480 N N . ARG A 1 180 ? -9.18 -32.594 -18.766 1 98.62 180 ARG A N 1
ATOM 1481 C CA . ARG A 1 180 ? -10.086 -31.438 -18.656 1 98.62 180 ARG A CA 1
ATOM 1482 C C . ARG A 1 180 ? -11.188 -31.703 -17.641 1 98.62 180 ARG A C 1
ATOM 1484 O O . ARG A 1 180 ? -11.867 -32.719 -17.719 1 98.62 180 ARG A O 1
ATOM 1491 N N . TYR A 1 181 ? -11.305 -30.844 -16.672 1 98.69 181 TYR A N 1
ATOM 1492 C CA . TYR A 1 181 ? -12.32 -30.984 -15.641 1 98.69 181 TYR A CA 1
ATOM 1493 C C . TYR A 1 181 ? -13.305 -29.812 -15.68 1 98.69 181 TYR A C 1
ATOM 1495 O O . TYR A 1 181 ? -12.891 -28.656 -15.688 1 98.69 181 TYR A O 1
ATOM 1503 N N . LYS A 1 182 ? -14.562 -30.141 -15.727 1 98.38 182 LYS A N 1
ATOM 1504 C CA . LYS A 1 182 ? -15.562 -29.125 -15.43 1 98.38 182 LYS A CA 1
ATOM 1505 C C . LYS A 1 182 ? -15.664 -28.875 -13.93 1 98.38 182 LYS A C 1
ATOM 1507 O O . LYS A 1 182 ? -15.141 -29.641 -13.125 1 98.38 182 LYS A O 1
ATOM 1512 N N . TYR A 1 183 ? -16.328 -27.766 -13.617 1 98.25 183 TYR A N 1
ATOM 1513 C CA . TYR A 1 183 ? -16.453 -27.422 -12.203 1 98.25 183 TYR A CA 1
ATOM 1514 C C . TYR A 1 183 ? -17.125 -28.562 -11.43 1 98.25 183 TYR A C 1
ATOM 1516 O O . TYR A 1 183 ? -16.672 -28.922 -10.336 1 98.25 183 TYR A O 1
ATOM 1524 N N . GLU A 1 184 ? -18.156 -29.156 -11.984 1 97.69 184 GLU A N 1
ATOM 1525 C CA . GLU A 1 184 ? -18.906 -30.234 -11.344 1 97.69 184 GLU A CA 1
ATOM 1526 C C . GLU A 1 184 ? -18.016 -31.469 -11.133 1 97.69 184 GLU A C 1
ATOM 1528 O O . GLU A 1 184 ? -18.188 -32.188 -10.148 1 97.69 184 GLU A O 1
ATOM 1533 N N . ASP A 1 185 ? -17.109 -31.688 -12.07 1 98.31 185 ASP A N 1
ATOM 1534 C CA . ASP A 1 185 ? -16.172 -32.812 -11.93 1 98.31 185 ASP A CA 1
ATOM 1535 C C . ASP A 1 185 ? -15.305 -32.625 -10.688 1 98.31 185 ASP A C 1
ATOM 1537 O O . ASP A 1 185 ? -15.094 -33.594 -9.938 1 98.31 185 ASP A O 1
ATOM 1541 N N . LEU A 1 186 ? -14.836 -31.422 -10.469 1 98.56 186 LEU A N 1
ATOM 1542 C CA . LEU A 1 186 ? -13.984 -31.125 -9.32 1 98.56 186 LEU A CA 1
ATOM 1543 C C . LEU A 1 186 ? -14.75 -31.312 -8.016 1 98.56 186 LEU A C 1
ATOM 1545 O O . LEU A 1 186 ? -14.203 -31.812 -7.031 1 98.56 186 LEU A O 1
ATOM 1549 N N . LEU A 1 187 ? -16.016 -30.938 -8.031 1 97.75 187 LEU A N 1
ATOM 1550 C CA . LEU A 1 187 ? -16.859 -31.062 -6.844 1 97.75 187 LEU A CA 1
ATOM 1551 C C . LEU A 1 187 ? -17.047 -32.531 -6.457 1 97.75 187 LEU A C 1
ATOM 1553 O O . LEU A 1 187 ? -17.266 -32.844 -5.285 1 97.75 187 LEU A O 1
ATOM 1557 N N . ARG A 1 188 ? -16.891 -33.375 -7.418 1 97.56 188 ARG A N 1
ATOM 1558 C CA . ARG A 1 188 ? -17.156 -34.781 -7.195 1 97.56 188 ARG A CA 1
ATOM 1559 C C . ARG A 1 188 ? -15.883 -35.531 -6.777 1 97.56 188 ARG A C 1
ATOM 1561 O O . ARG A 1 188 ? -15.938 -36.688 -6.34 1 97.56 188 ARG A O 1
ATOM 1568 N N . MET A 1 189 ? -14.812 -34.875 -6.902 1 98 189 MET A N 1
ATOM 1569 C CA . MET A 1 189 ? -13.547 -35.469 -6.508 1 98 189 MET A CA 1
ATOM 1570 C C . MET A 1 189 ? -13.414 -35.531 -4.992 1 98 189 MET A C 1
ATOM 1572 O O . MET A 1 189 ? -14.234 -34.969 -4.273 1 98 189 MET A O 1
ATOM 1576 N N . GLU A 1 190 ? -12.461 -36.312 -4.574 1 97.25 190 GLU A N 1
ATOM 1577 C CA . GLU A 1 190 ? -12.164 -36.344 -3.143 1 97.25 190 GLU A CA 1
ATOM 1578 C C . GLU A 1 190 ? -11.523 -35.031 -2.676 1 97.25 190 GLU A C 1
ATOM 1580 O O . GLU A 1 190 ? -10.547 -34.594 -3.271 1 97.25 190 GLU A O 1
ATOM 1585 N N . HIS A 1 191 ? -12.125 -34.469 -1.66 1 98.19 191 HIS A N 1
ATOM 1586 C CA . HIS A 1 191 ? -11.625 -33.219 -1.118 1 98.19 191 HIS A CA 1
ATOM 1587 C C . HIS A 1 191 ? -10.914 -33.438 0.214 1 98.19 191 HIS A C 1
ATOM 1589 O O . HIS A 1 191 ? -11.18 -34.406 0.913 1 98.19 191 HIS A O 1
ATOM 1595 N N . ILE A 1 192 ? -10 -32.594 0.539 1 98.12 192 ILE A N 1
ATOM 1596 C CA . ILE A 1 192 ? -9.43 -32.469 1.876 1 98.12 192 ILE A CA 1
ATOM 1597 C C . ILE A 1 192 ? -9.586 -31.031 2.367 1 98.12 192 ILE A C 1
ATOM 1599 O O . ILE A 1 192 ? -9.766 -30.109 1.566 1 98.12 192 ILE A O 1
ATOM 1603 N N . THR A 1 193 ? -9.578 -30.875 3.674 1 98 193 THR A N 1
ATOM 1604 C CA . THR A 1 193 ? -9.625 -29.562 4.309 1 98 193 THR A CA 1
ATOM 1605 C C . THR A 1 193 ? -8.336 -29.297 5.082 1 98 193 THR A C 1
ATOM 1607 O O . THR A 1 193 ? -7.875 -30.141 5.844 1 98 193 THR A O 1
ATOM 1610 N N . ILE A 1 194 ? -7.734 -28.172 4.773 1 96.94 194 ILE A N 1
ATOM 1611 C CA . ILE A 1 194 ? -6.562 -27.766 5.535 1 96.94 194 ILE A CA 1
ATOM 1612 C C . ILE A 1 194 ? -6.828 -26.422 6.199 1 96.94 194 ILE A C 1
ATOM 1614 O O . ILE A 1 194 ? -7.586 -25.594 5.68 1 96.94 194 ILE A O 1
ATOM 1618 N N . LYS A 1 195 ? -6.355 -26.25 7.391 1 95.94 195 LYS A N 1
ATOM 1619 C CA . LYS A 1 195 ? -6.34 -24.969 8.102 1 95.94 195 LYS A CA 1
ATOM 1620 C C . LYS A 1 195 ? -4.914 -24.438 8.242 1 95.94 195 LYS A C 1
ATOM 1622 O O . LYS A 1 195 ? -4.062 -25.094 8.852 1 95.94 195 LYS A O 1
ATOM 1627 N N . THR A 1 196 ? -4.688 -23.328 7.562 1 94.81 196 THR A N 1
ATOM 1628 C CA . THR A 1 196 ? -3.326 -22.797 7.535 1 94.81 196 THR A CA 1
ATOM 1629 C C . THR A 1 196 ? -3.34 -21.281 7.461 1 94.81 196 THR A C 1
ATOM 1631 O O . THR A 1 196 ? -4.336 -20.672 7.055 1 94.81 196 THR A O 1
ATOM 1634 N N . ASP A 1 197 ? -2.248 -20.672 7.977 1 95.31 197 ASP A N 1
ATOM 1635 C CA . ASP A 1 197 ? -2.051 -19.234 7.762 1 95.31 197 ASP A CA 1
ATOM 1636 C C . ASP A 1 197 ? -1.768 -18.938 6.289 1 95.31 197 ASP A C 1
ATOM 1638 O O . ASP A 1 197 ? -1.247 -19.797 5.566 1 95.31 197 ASP A O 1
ATOM 1642 N N . PHE A 1 198 ? -2.217 -17.812 5.836 1 96.12 198 PHE A N 1
ATOM 1643 C CA . PHE A 1 198 ? -1.892 -17.297 4.512 1 96.12 198 PHE A CA 1
ATOM 1644 C C . PHE A 1 198 ? -0.904 -16.141 4.605 1 96.12 198 PHE A C 1
ATOM 1646 O O . PHE A 1 198 ? -1.101 -15.211 5.395 1 96.12 198 PHE A O 1
ATOM 1653 N N . HIS A 1 199 ? 0.196 -16.203 3.867 1 97 199 HIS A N 1
ATOM 1654 C CA . HIS A 1 199 ? 1.272 -15.227 3.953 1 97 199 HIS A CA 1
ATOM 1655 C C . HIS A 1 199 ? 1.502 -14.547 2.607 1 97 199 HIS A C 1
ATOM 1657 O O . HIS A 1 199 ? 1.883 -15.195 1.633 1 97 199 HIS A O 1
ATOM 1663 N N . CYS A 1 200 ? 1.229 -13.258 2.57 1 97.44 200 CYS A N 1
ATOM 1664 C CA . CYS A 1 200 ? 1.557 -12.492 1.375 1 97.44 200 CYS A CA 1
ATOM 1665 C C . CYS A 1 200 ? 3.016 -12.055 1.394 1 97.44 200 CYS A C 1
ATOM 1667 O O . CYS A 1 200 ? 3.553 -11.711 2.449 1 97.44 200 CYS A O 1
ATOM 1669 N N . VAL A 1 201 ? 3.629 -12.016 0.228 1 97.31 201 VAL A N 1
ATOM 1670 C CA . VAL A 1 201 ? 5.035 -11.648 0.109 1 97.31 201 VAL A CA 1
ATOM 1671 C C . VAL A 1 201 ? 5.234 -10.211 0.585 1 97.31 201 VAL A C 1
ATOM 1673 O O . VAL A 1 201 ? 6.336 -9.828 0.99 1 97.31 201 VAL A O 1
ATOM 1676 N N . THR A 1 202 ? 4.168 -9.375 0.615 1 94.62 202 THR A N 1
ATOM 1677 C CA . THR A 1 202 ? 4.281 -7.965 0.986 1 94.62 202 THR A CA 1
ATOM 1678 C C . THR A 1 202 ? 4.18 -7.797 2.498 1 94.62 202 THR A C 1
ATOM 1680 O O . THR A 1 202 ? 3.896 -6.699 2.988 1 94.62 202 THR A O 1
ATOM 1683 N N . GLY A 1 203 ? 4.258 -8.891 3.234 1 94.44 203 GLY A N 1
ATOM 1684 C CA . GLY A 1 203 ? 4.527 -8.812 4.66 1 94.44 203 GLY A CA 1
ATOM 1685 C C . GLY A 1 203 ? 3.289 -9.016 5.516 1 94.44 203 GLY A C 1
ATOM 1686 O O . GLY A 1 203 ? 3.377 -9.062 6.742 1 94.44 203 GLY A O 1
ATOM 1687 N N . TRP A 1 204 ? 2.145 -9.133 4.938 1 94.81 204 TRP A N 1
ATOM 1688 C CA . TRP A 1 204 ? 0.965 -9.367 5.766 1 94.81 204 TRP A CA 1
ATOM 1689 C C . TRP A 1 204 ? 0.545 -10.828 5.723 1 94.81 204 TRP A C 1
ATOM 1691 O O . TRP A 1 204 ? 0.821 -11.531 4.742 1 94.81 204 TRP A O 1
ATOM 1701 N N . SER A 1 205 ? -0.049 -11.328 6.77 1 96.06 205 SER A N 1
ATOM 1702 C CA . SER A 1 205 ? -0.562 -12.688 6.926 1 96.06 205 SER A CA 1
ATOM 1703 C C . SER A 1 205 ? -1.98 -12.68 7.484 1 96.06 205 SER A C 1
ATOM 1705 O O . SER A 1 205 ? -2.367 -11.758 8.203 1 96.06 205 SER A O 1
ATOM 1707 N N . VAL A 1 206 ? -2.744 -13.578 7.105 1 94.69 206 VAL A N 1
ATOM 1708 C CA . VAL A 1 206 ? -4.043 -13.836 7.715 1 94.69 206 VAL A CA 1
ATOM 1709 C C . VAL A 1 206 ? -4.027 -15.211 8.391 1 94.69 206 VAL A C 1
ATOM 1711 O O . VAL A 1 206 ? -3.592 -16.203 7.797 1 94.69 206 VAL A O 1
ATOM 1714 N N . LYS A 1 207 ? -4.469 -15.234 9.617 1 93.38 207 LYS A N 1
ATOM 1715 C CA . LYS A 1 207 ? -4.332 -16.422 10.469 1 93.38 207 LYS A CA 1
ATOM 1716 C C . LYS A 1 207 ? -5.445 -17.422 10.195 1 93.38 207 LYS A C 1
ATOM 1718 O O . LYS A 1 207 ? -6.602 -17.047 10 1 93.38 207 LYS A O 1
ATOM 1723 N N . ASP A 1 208 ? -5.125 -18.672 10.18 1 93.75 208 ASP A N 1
ATOM 1724 C CA . ASP A 1 208 ? -6.023 -19.812 10.297 1 93.75 208 ASP A CA 1
ATOM 1725 C C . ASP A 1 208 ? -7.125 -19.766 9.25 1 93.75 208 ASP A C 1
ATOM 1727 O O . ASP A 1 208 ? -8.312 -19.875 9.578 1 93.75 208 ASP A O 1
ATOM 1731 N N . VAL A 1 209 ? -6.777 -19.75 8.047 1 95.44 209 VAL A N 1
ATOM 1732 C CA . VAL A 1 209 ? -7.742 -19.812 6.957 1 95.44 209 VAL A CA 1
ATOM 1733 C C . VAL A 1 209 ? -8.039 -21.266 6.602 1 95.44 209 VAL A C 1
ATOM 1735 O O . VAL A 1 209 ? -7.117 -22.078 6.48 1 95.44 209 VAL A O 1
ATOM 1738 N N . GLU A 1 210 ? -9.273 -21.562 6.496 1 97.25 210 GLU A N 1
ATOM 1739 C CA . GLU A 1 210 ? -9.672 -22.922 6.125 1 97.25 210 GLU A CA 1
ATOM 1740 C C . GLU A 1 210 ? -9.914 -23.031 4.621 1 97.25 210 GLU A C 1
ATOM 1742 O O . GLU A 1 210 ? -10.695 -22.25 4.055 1 97.25 210 GLU A O 1
ATOM 1747 N N . TRP A 1 211 ? -9.234 -23.953 4.008 1 98.06 211 TRP A N 1
ATOM 1748 C CA . TRP A 1 211 ? -9.391 -24.234 2.584 1 98.06 211 TRP A CA 1
ATOM 1749 C C . TRP A 1 211 ? -9.828 -25.672 2.357 1 98.06 211 TRP A C 1
ATOM 1751 O O . TRP A 1 211 ? -9.336 -26.594 3.018 1 98.06 211 TRP A O 1
ATOM 1761 N N . THR A 1 212 ? -10.75 -25.859 1.456 1 98.81 212 THR A N 1
ATOM 1762 C CA . THR A 1 212 ? -11.203 -27.203 1.089 1 98.81 212 THR A CA 1
ATOM 1763 C C . THR A 1 212 ? -11.133 -27.391 -0.423 1 98.81 212 THR A C 1
ATOM 1765 O O . THR A 1 212 ? -11.57 -26.531 -1.187 1 98.81 212 THR A O 1
ATOM 1768 N N . GLY A 1 213 ? -10.586 -28.484 -0.853 1 98.69 213 GLY A N 1
ATOM 1769 C CA . GLY A 1 213 ? -10.531 -28.766 -2.279 1 98.69 213 GLY A CA 1
ATOM 1770 C C . GLY A 1 213 ? -9.758 -30.016 -2.617 1 98.69 213 GLY A C 1
ATOM 1771 O O . GLY A 1 213 ? -9.719 -30.953 -1.824 1 98.69 213 GLY A O 1
ATOM 1772 N N . VAL A 1 214 ? -9.25 -30.156 -3.801 1 98.75 214 VAL A N 1
ATOM 1773 C CA . VAL A 1 214 ? -8.641 -31.344 -4.355 1 98.75 214 VAL A CA 1
ATOM 1774 C C . VAL A 1 214 ? -7.125 -31.297 -4.145 1 98.75 214 VAL A C 1
ATOM 1776 O O . VAL A 1 214 ? -6.48 -30.297 -4.457 1 98.75 214 VAL A O 1
ATOM 1779 N N . PRO A 1 215 ? -6.547 -32.375 -3.559 1 98.5 215 PRO A N 1
ATOM 1780 C CA . PRO A 1 215 ? -5.082 -32.375 -3.51 1 98.5 215 PRO A CA 1
ATOM 1781 C C . PRO A 1 215 ? -4.445 -32.219 -4.887 1 98.5 215 PRO A C 1
ATOM 1783 O O . PRO A 1 215 ? -4.844 -32.875 -5.844 1 98.5 215 PRO A O 1
ATOM 1786 N N . LEU A 1 216 ? -3.477 -31.359 -4.945 1 98.69 216 LEU A N 1
ATOM 1787 C CA . LEU A 1 216 ? -2.857 -31.047 -6.227 1 98.69 216 LEU A CA 1
ATOM 1788 C C . LEU A 1 216 ? -2.166 -32.281 -6.812 1 98.69 216 LEU A C 1
ATOM 1790 O O . LEU A 1 216 ? -2.129 -32.438 -8.031 1 98.69 216 LEU A O 1
ATOM 1794 N N . ARG A 1 217 ? -1.64 -33.156 -5.973 1 97.94 217 ARG A N 1
ATOM 1795 C CA . ARG A 1 217 ? -0.941 -34.344 -6.422 1 97.94 217 ARG A CA 1
ATOM 1796 C C . ARG A 1 217 ? -1.855 -35.219 -7.266 1 97.94 217 ARG A C 1
ATOM 1798 O O . ARG A 1 217 ? -1.386 -35.969 -8.125 1 97.94 217 ARG A O 1
ATOM 1805 N N . ARG A 1 218 ? -3.156 -35.188 -7.035 1 98 218 ARG A N 1
ATOM 1806 C CA . ARG A 1 218 ? -4.125 -36 -7.762 1 98 218 ARG A CA 1
ATOM 1807 C C . ARG A 1 218 ? -4.07 -35.688 -9.258 1 98 218 ARG A C 1
ATOM 1809 O O . ARG A 1 218 ? -4.219 -36.594 -10.078 1 98 218 ARG A O 1
ATOM 1816 N N . PHE A 1 219 ? -3.883 -34.438 -9.609 1 98.44 219 PHE A N 1
ATOM 1817 C CA . PHE A 1 219 ? -3.834 -34.062 -11.016 1 98.44 219 PHE A CA 1
ATOM 1818 C C . PHE A 1 219 ? -2.578 -34.594 -11.68 1 98.44 219 PHE A C 1
ATOM 1820 O O . PHE A 1 219 ? -2.615 -35 -12.844 1 98.44 219 PHE A O 1
ATOM 1827 N N . ALA A 1 220 ? -1.509 -34.594 -10.953 1 98.06 220 ALA A N 1
ATOM 1828 C CA . ALA A 1 220 ? -0.271 -35.188 -11.469 1 98.06 220 ALA A CA 1
ATOM 1829 C C . ALA A 1 220 ? -0.423 -36.688 -11.703 1 98.06 220 ALA A C 1
ATOM 1831 O O . ALA A 1 220 ? 0.011 -37.188 -12.734 1 98.06 220 ALA A O 1
ATOM 1832 N N . GLU A 1 221 ? -1.044 -37.344 -10.766 1 97.56 221 GLU A N 1
ATOM 1833 C CA . GLU A 1 221 ? -1.244 -38.781 -10.844 1 97.56 221 GLU A CA 1
ATOM 1834 C C . GLU A 1 221 ? -2.166 -39.125 -12.008 1 97.56 221 GLU A C 1
ATOM 1836 O O . GLU A 1 221 ? -1.837 -40 -12.82 1 97.56 221 GLU A O 1
ATOM 1841 N N . GLU A 1 222 ? -3.254 -38.438 -12.07 1 97.88 222 GLU A N 1
ATOM 1842 C CA . GLU A 1 222 ? -4.25 -38.75 -13.086 1 97.88 222 GLU A CA 1
ATOM 1843 C C . GLU A 1 222 ? -3.727 -38.438 -14.492 1 97.88 222 GLU A C 1
ATOM 1845 O O . GLU A 1 222 ? -4.051 -39.156 -15.453 1 97.88 222 GLU A O 1
ATOM 1850 N N . ALA A 1 223 ? -2.941 -37.406 -14.586 1 98.38 223 ALA A N 1
ATOM 1851 C CA . ALA A 1 223 ? -2.408 -37 -15.883 1 98.38 223 ALA A CA 1
ATOM 1852 C C . ALA A 1 223 ? -1.209 -37.844 -16.281 1 98.38 223 ALA A C 1
ATOM 1854 O O . ALA A 1 223 ? -0.757 -37.812 -17.422 1 98.38 223 ALA A O 1
ATOM 1855 N N . ARG A 1 224 ? -0.669 -38.688 -15.375 1 98.12 224 ARG A N 1
ATOM 1856 C CA . ARG A 1 224 ? 0.508 -39.5 -15.609 1 98.12 224 ARG A CA 1
ATOM 1857 C C . ARG A 1 224 ? 1.675 -38.656 -16.125 1 98.12 224 ARG A C 1
ATOM 1859 O O . ARG A 1 224 ? 2.125 -38.844 -17.25 1 98.12 224 ARG A O 1
ATOM 1866 N N . ILE A 1 225 ? 2.141 -37.844 -15.25 1 97.38 225 ILE A N 1
ATOM 1867 C CA . ILE A 1 225 ? 3.188 -36.906 -15.617 1 97.38 225 ILE A CA 1
ATOM 1868 C C . ILE A 1 225 ? 4.406 -37.656 -16.141 1 97.38 225 ILE A C 1
ATOM 1870 O O . ILE A 1 225 ? 4.742 -38.75 -15.648 1 97.38 225 ILE A O 1
ATOM 1874 N N . LYS A 1 226 ? 5.047 -37.156 -17.125 1 97.75 226 LYS A N 1
ATOM 1875 C CA . LYS A 1 226 ? 6.23 -37.781 -17.719 1 97.75 226 LYS A CA 1
ATOM 1876 C C . LYS A 1 226 ? 7.457 -37.594 -16.828 1 97.75 226 LYS A C 1
ATOM 1878 O O . LYS A 1 226 ? 7.512 -36.625 -16.047 1 97.75 226 LYS A O 1
ATOM 1883 N N . PRO A 1 227 ? 8.422 -38.5 -17 1 95.5 227 PRO A N 1
ATOM 1884 C CA . PRO A 1 227 ? 9.68 -38.281 -16.266 1 95.5 227 PRO A CA 1
ATOM 1885 C C . PRO A 1 227 ? 10.367 -36.969 -16.641 1 95.5 227 PRO A C 1
ATOM 1887 O O . PRO A 1 227 ? 10.305 -36.531 -17.797 1 95.5 227 PRO A O 1
ATOM 1890 N N . GLY A 1 228 ? 10.969 -36.344 -15.688 1 93.94 228 GLY A N 1
ATOM 1891 C CA . GLY A 1 228 ? 11.766 -35.156 -15.953 1 93.94 228 GLY A CA 1
ATOM 1892 C C . GLY A 1 228 ? 11.047 -33.875 -15.617 1 93.94 228 GLY A C 1
ATOM 1893 O O . GLY A 1 228 ? 11.648 -32.781 -15.641 1 93.94 228 GLY A O 1
ATOM 1894 N N . VAL A 1 229 ? 9.742 -34 -15.289 1 95.75 229 VAL A N 1
ATOM 1895 C CA . VAL A 1 229 ? 9 -32.812 -14.891 1 95.75 229 VAL A CA 1
ATOM 1896 C C . VAL A 1 229 ? 9.633 -32.188 -13.648 1 95.75 229 VAL A C 1
ATOM 1898 O O . VAL A 1 229 ? 9.922 -32.875 -12.672 1 95.75 229 VAL A O 1
ATOM 1901 N N . LYS A 1 230 ? 9.906 -30.812 -13.742 1 93.31 230 LYS A N 1
ATOM 1902 C CA . LYS A 1 230 ? 10.547 -30.125 -12.625 1 93.31 230 LYS A CA 1
ATOM 1903 C C . LYS A 1 230 ? 9.68 -28.969 -12.133 1 93.31 230 LYS A C 1
ATOM 1905 O O . LYS A 1 230 ? 9.844 -28.5 -11 1 93.31 230 LYS A O 1
ATOM 1910 N N . TRP A 1 231 ? 8.82 -28.531 -13.055 1 95.19 231 TRP A N 1
ATOM 1911 C CA . TRP A 1 231 ? 8.055 -27.312 -12.781 1 95.19 231 TRP A CA 1
ATOM 1912 C C . TRP A 1 231 ? 6.59 -27.5 -13.156 1 95.19 231 TRP A C 1
ATOM 1914 O O . TRP A 1 231 ? 6.254 -28.359 -13.969 1 95.19 231 TRP A O 1
ATOM 1924 N N . VAL A 1 232 ? 5.77 -26.734 -12.531 1 98.25 232 VAL A N 1
ATOM 1925 C CA . VAL A 1 232 ? 4.355 -26.625 -12.875 1 98.25 232 VAL A CA 1
ATOM 1926 C C . VAL A 1 232 ? 4.004 -25.156 -13.141 1 98.25 232 VAL A C 1
ATOM 1928 O O . VAL A 1 232 ? 4.133 -24.312 -12.25 1 98.25 232 VAL A O 1
ATOM 1931 N N . TYR A 1 233 ? 3.666 -24.891 -14.336 1 97.69 233 TYR A N 1
ATOM 1932 C CA . TYR A 1 233 ? 3.275 -23.547 -14.742 1 97.69 233 TYR A CA 1
ATOM 1933 C C . TYR A 1 233 ? 1.767 -23.359 -14.633 1 97.69 233 TYR A C 1
ATOM 1935 O O . TYR A 1 233 ? 0.997 -24.172 -15.148 1 97.69 233 TYR A O 1
ATOM 1943 N N . ILE A 1 234 ? 1.328 -22.328 -13.906 1 98.56 234 ILE A N 1
ATOM 1944 C CA . ILE A 1 234 ? -0.087 -22.078 -13.641 1 98.56 234 ILE A CA 1
ATOM 1945 C C . ILE A 1 234 ? -0.56 -20.859 -14.445 1 98.56 234 ILE A C 1
ATOM 1947 O O . ILE A 1 234 ? 0.127 -19.844 -14.5 1 98.56 234 ILE A O 1
ATOM 1951 N N . VAL A 1 235 ? -1.709 -21 -15.086 1 97.75 235 VAL A N 1
ATOM 1952 C CA . VAL A 1 235 ? -2.316 -19.906 -15.836 1 97.75 235 VAL A CA 1
ATOM 1953 C C . VAL A 1 235 ? -3.707 -19.609 -15.281 1 97.75 235 VAL A C 1
ATOM 1955 O O . VAL A 1 235 ? -4.527 -20.516 -15.117 1 97.75 235 VAL A O 1
ATOM 1958 N N . SER A 1 236 ? -3.957 -18.359 -14.969 1 97.44 236 SER A N 1
ATOM 1959 C CA . SER A 1 236 ? -5.254 -17.906 -14.469 1 97.44 236 SER A CA 1
ATOM 1960 C C . SER A 1 236 ? -6.098 -17.312 -15.594 1 97.44 236 SER A C 1
ATOM 1962 O O . SER A 1 236 ? -5.57 -16.953 -16.656 1 97.44 236 SER A O 1
ATOM 1964 N N . LEU A 1 237 ? -7.375 -17.156 -15.336 1 96.38 237 LEU A N 1
ATOM 1965 C CA . LEU A 1 237 ? -8.336 -16.641 -16.312 1 96.38 237 LEU A CA 1
ATOM 1966 C C . LEU A 1 237 ? -8.016 -15.203 -16.672 1 96.38 237 LEU A C 1
ATOM 1968 O O . LEU A 1 237 ? -8.266 -14.773 -17.812 1 96.38 237 LEU A O 1
ATOM 1972 N N . ASP A 1 238 ? -7.477 -14.453 -15.742 1 94.56 238 ASP A N 1
ATOM 1973 C CA . ASP A 1 238 ? -7.188 -13.039 -15.984 1 94.56 238 ASP A CA 1
ATOM 1974 C C . ASP A 1 238 ? -5.867 -12.875 -16.734 1 94.56 238 ASP A C 1
ATOM 1976 O O . ASP A 1 238 ? -5.496 -11.758 -17.109 1 94.56 238 ASP A O 1
ATOM 1980 N N . GLY A 1 239 ? -5.168 -13.945 -16.969 1 94.25 239 GLY A N 1
ATOM 1981 C CA . GLY A 1 239 ? -3.887 -13.891 -17.656 1 94.25 239 GLY A CA 1
ATOM 1982 C C . GLY A 1 239 ? -2.703 -13.984 -16.719 1 94.25 239 GLY A C 1
ATOM 1983 O O . GLY A 1 239 ? -1.555 -14.07 -17.156 1 94.25 239 GLY A O 1
ATOM 1984 N N . TYR A 1 240 ? -2.965 -14.008 -15.422 1 96.69 240 TYR A N 1
ATOM 1985 C CA . TYR A 1 240 ? -1.908 -14.172 -14.43 1 96.69 240 TYR A CA 1
ATOM 1986 C C . TYR A 1 240 ? -1.213 -15.523 -14.594 1 96.69 240 TYR A C 1
ATOM 1988 O O . TYR A 1 240 ? -1.851 -16.516 -14.938 1 96.69 240 TYR A O 1
ATOM 1996 N N . THR A 1 241 ? 0.097 -15.523 -14.305 1 97.12 241 THR A N 1
ATOM 1997 C CA . THR A 1 241 ? 0.856 -16.766 -14.359 1 97.12 241 THR A CA 1
ATOM 1998 C C . THR A 1 241 ? 1.838 -16.859 -13.188 1 97.12 241 THR A C 1
ATOM 2000 O O . THR A 1 241 ? 2.279 -15.828 -12.672 1 97.12 241 THR A O 1
ATOM 2003 N N . THR A 1 242 ? 2.113 -18.016 -12.789 1 97.56 242 THR A N 1
ATOM 2004 C CA . THR A 1 242 ? 3.205 -18.297 -11.867 1 97.56 242 THR A CA 1
ATOM 2005 C C . THR A 1 242 ? 3.789 -19.688 -12.125 1 97.56 242 THR A C 1
ATOM 2007 O O . THR A 1 242 ? 3.23 -20.453 -12.906 1 97.56 242 THR A O 1
ATOM 2010 N N . ILE A 1 243 ? 4.961 -19.922 -11.609 1 96.25 243 ILE A N 1
ATOM 2011 C CA . ILE A 1 243 ? 5.66 -21.188 -11.773 1 96.25 243 ILE A CA 1
ATOM 2012 C C . ILE A 1 243 ? 6.008 -21.766 -10.398 1 96.25 243 ILE A C 1
ATOM 2014 O O . ILE A 1 243 ? 6.398 -21.031 -9.492 1 96.25 243 ILE A O 1
ATOM 2018 N N . ILE A 1 244 ? 5.754 -23.031 -10.227 1 96.69 244 ILE A N 1
ATOM 2019 C CA . ILE A 1 244 ? 5.922 -23.719 -8.953 1 96.69 244 ILE A CA 1
ATOM 2020 C C . ILE A 1 244 ? 6.824 -24.938 -9.133 1 96.69 244 ILE A C 1
ATOM 2022 O O . ILE A 1 244 ? 6.645 -25.703 -10.078 1 96.69 244 ILE A O 1
ATOM 2026 N N . PRO A 1 245 ? 7.801 -25.109 -8.242 1 94.69 245 PRO A N 1
ATOM 2027 C CA . PRO A 1 245 ? 8.516 -26.391 -8.297 1 94.69 245 PRO A CA 1
ATOM 2028 C C . PRO A 1 245 ? 7.586 -27.594 -8.117 1 94.69 245 PRO A C 1
ATOM 2030 O O . PRO A 1 245 ? 6.668 -27.547 -7.297 1 94.69 245 PRO A O 1
ATOM 2033 N N . TYR A 1 246 ? 7.883 -28.641 -8.898 1 95.69 246 TYR A N 1
ATOM 2034 C CA . TYR A 1 246 ? 7.023 -29.828 -8.891 1 95.69 246 TYR A CA 1
ATOM 2035 C C . TYR A 1 246 ? 6.875 -30.391 -7.484 1 95.69 246 TYR A C 1
ATOM 2037 O O . TYR A 1 246 ? 5.773 -30.734 -7.062 1 95.69 246 TYR A O 1
ATOM 2045 N N . GLU A 1 247 ? 7.965 -30.438 -6.738 1 92.94 247 GLU A N 1
ATOM 2046 C CA . GLU A 1 247 ? 7.953 -31.016 -5.395 1 92.94 247 GLU A CA 1
ATOM 2047 C C . GLU A 1 247 ? 7.02 -30.234 -4.473 1 92.94 247 GLU A C 1
ATOM 2049 O O . GLU A 1 247 ? 6.344 -30.828 -3.625 1 92.94 247 GLU A O 1
ATOM 2054 N N . ASP A 1 248 ? 6.969 -28.906 -4.609 1 94.38 248 ASP A N 1
ATOM 2055 C CA . ASP A 1 248 ? 6.07 -28.078 -3.811 1 94.38 248 ASP A CA 1
ATOM 2056 C C . ASP A 1 248 ? 4.617 -28.281 -4.238 1 94.38 248 ASP A C 1
ATOM 2058 O O . ASP A 1 248 ? 3.713 -28.297 -3.4 1 94.38 248 ASP A O 1
ATOM 2062 N N . PHE A 1 249 ? 4.426 -28.438 -5.5 1 96.81 249 PHE A N 1
ATOM 2063 C CA . PHE A 1 249 ? 3.1 -28.609 -6.074 1 96.81 249 PHE A CA 1
ATOM 2064 C C . PHE A 1 249 ? 2.451 -29.891 -5.547 1 96.81 249 PHE A C 1
ATOM 2066 O O . PHE A 1 249 ? 1.264 -29.906 -5.215 1 96.81 249 PHE A O 1
ATOM 2073 N N . VAL A 1 250 ? 3.227 -30.938 -5.43 1 96.44 250 VAL A N 1
ATOM 2074 C CA . VAL A 1 250 ? 2.654 -32.219 -5.051 1 96.44 250 VAL A CA 1
ATOM 2075 C C . VAL A 1 250 ? 2.805 -32.438 -3.547 1 96.44 250 VAL A C 1
ATOM 2077 O O . VAL A 1 250 ? 2.568 -33.531 -3.043 1 96.44 250 VAL A O 1
ATOM 2080 N N . PHE A 1 251 ? 3.172 -31.438 -2.83 1 91.81 251 PHE A N 1
ATOM 2081 C CA . PHE A 1 251 ? 3.322 -31.516 -1.382 1 91.81 251 PHE A CA 1
ATOM 2082 C C . PHE A 1 251 ? 1.989 -31.828 -0.714 1 91.81 251 PHE A C 1
ATOM 2084 O O . PHE A 1 251 ? 0.929 -31.484 -1.241 1 91.81 251 PHE A O 1
ATOM 2091 N N . ASN A 1 252 ? 1.949 -32.531 0.422 1 89.31 252 ASN A N 1
ATOM 2092 C CA . ASN A 1 252 ? 0.771 -33.062 1.078 1 89.31 252 ASN A CA 1
ATOM 2093 C C . ASN A 1 252 ? -0.268 -32 1.373 1 89.31 252 ASN A C 1
ATOM 2095 O O . ASN A 1 252 ? -1.471 -32.25 1.261 1 89.31 252 ASN A O 1
ATOM 2099 N N . ASN A 1 253 ? 0.057 -30.797 1.686 1 91.12 253 ASN A N 1
ATOM 2100 C CA . ASN A 1 253 ? -0.911 -29.766 2.061 1 91.12 253 ASN A CA 1
ATOM 2101 C C . ASN A 1 253 ? -1.123 -28.766 0.937 1 91.12 253 ASN A C 1
ATOM 2103 O O . ASN A 1 253 ? -1.715 -27.703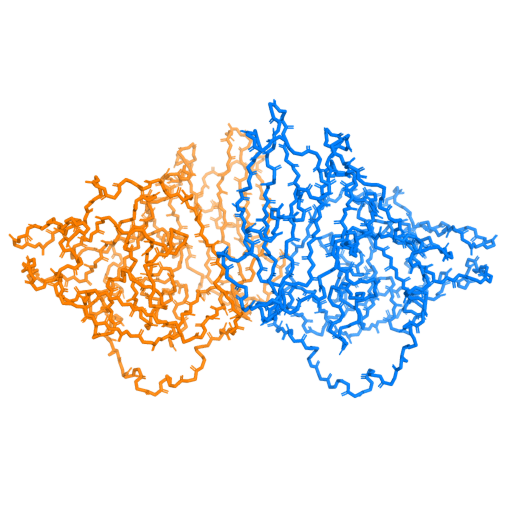 1.151 1 91.12 253 ASN A O 1
ATOM 2107 N N . SER A 1 254 ? -0.708 -29.156 -0.285 1 97.06 254 SER A N 1
ATOM 2108 C CA . SER A 1 254 ? -0.997 -28.328 -1.452 1 97.06 254 SER A CA 1
ATOM 2109 C C . SER A 1 254 ? -2.311 -28.734 -2.109 1 97.06 254 SER A C 1
ATOM 2111 O O . SER A 1 254 ? -2.502 -29.906 -2.447 1 97.06 254 SER A O 1
ATOM 2113 N N . ILE A 1 255 ? -3.236 -27.75 -2.326 1 98.38 255 ILE A N 1
ATOM 2114 C CA . ILE A 1 255 ? -4.555 -28.125 -2.816 1 98.38 255 ILE A CA 1
ATOM 2115 C C . ILE A 1 255 ? -5.035 -27.125 -3.857 1 98.38 255 ILE A C 1
ATOM 2117 O O . ILE A 1 255 ? -4.52 -26 -3.932 1 98.38 255 ILE A O 1
ATOM 2121 N N . LEU A 1 256 ? -5.863 -27.609 -4.699 1 98.88 256 LEU A N 1
ATOM 2122 C CA . LEU A 1 256 ? -6.75 -26.734 -5.465 1 98.88 256 LEU A CA 1
ATOM 2123 C C . LEU A 1 256 ? -8.023 -26.422 -4.68 1 98.88 256 LEU A C 1
ATOM 2125 O O . LEU A 1 256 ? -8.938 -27.25 -4.633 1 98.88 256 LEU A O 1
ATOM 2129 N N . ALA A 1 257 ? -8.109 -25.266 -4.129 1 98.88 257 ALA A N 1
ATOM 2130 C CA . ALA A 1 257 ? -9.203 -24.906 -3.232 1 98.88 257 ALA A CA 1
ATOM 2131 C C . ALA A 1 257 ? -10.461 -24.547 -4.023 1 98.88 257 ALA A C 1
ATOM 2133 O O . ALA A 1 257 ? -10.391 -23.781 -4.992 1 98.88 257 ALA A O 1
ATOM 2134 N N . LEU A 1 258 ? -11.562 -25.078 -3.57 1 98.75 258 LEU A N 1
ATOM 2135 C CA . LEU A 1 258 ? -12.883 -24.75 -4.109 1 98.75 258 LEU A CA 1
ATOM 2136 C C . LEU A 1 258 ? -13.742 -24.062 -3.059 1 98.75 258 LEU A C 1
ATOM 2138 O O . LEU A 1 258 ? -14.75 -23.438 -3.395 1 98.75 258 LEU A O 1
ATOM 2142 N N . LYS A 1 259 ? -13.367 -24.219 -1.816 1 98.31 259 LYS A N 1
ATOM 2143 C CA . LYS A 1 259 ? -14.07 -23.594 -0.696 1 98.31 259 LYS A CA 1
ATOM 2144 C C . LYS A 1 259 ? -13.094 -22.859 0.226 1 98.31 259 LYS A C 1
ATOM 2146 O O . LYS A 1 259 ? -11.922 -23.219 0.297 1 98.31 259 LYS A O 1
ATOM 2151 N N . MET A 1 260 ? -13.609 -21.828 0.875 1 97 260 MET A N 1
ATOM 2152 C CA . MET A 1 260 ? -12.898 -21.047 1.882 1 97 260 MET A CA 1
ATOM 2153 C C . MET A 1 260 ? -13.766 -20.844 3.121 1 97 260 MET A C 1
ATOM 2155 O O . MET A 1 260 ? -14.906 -20.391 3.02 1 97 260 MET A O 1
ATOM 2159 N N . ASN A 1 261 ? -13.203 -21.281 4.242 1 95.06 261 ASN A N 1
ATOM 2160 C CA . ASN A 1 261 ? -13.914 -21.156 5.508 1 95.06 261 ASN A CA 1
ATOM 2161 C C . ASN A 1 261 ? -15.305 -21.781 5.438 1 95.06 261 ASN A C 1
ATOM 2163 O O . ASN A 1 261 ? -16.297 -21.172 5.852 1 95.06 261 ASN A O 1
ATOM 2167 N N . GLY A 1 262 ? -15.406 -22.859 4.828 1 95.75 262 GLY A N 1
ATOM 2168 C CA . GLY A 1 262 ? -16.609 -23.688 4.82 1 95.75 262 GLY A CA 1
ATOM 2169 C C . GLY A 1 262 ? -17.594 -23.281 3.748 1 95.75 262 GLY A C 1
ATOM 2170 O O . GLY A 1 262 ? -18.625 -23.938 3.578 1 95.75 262 GLY A O 1
ATOM 2171 N N . LYS A 1 263 ? -17.312 -22.266 3.029 1 94.44 263 LYS A N 1
ATOM 2172 C CA . LYS A 1 263 ? -18.188 -21.766 1.979 1 94.44 263 LYS A CA 1
ATOM 2173 C C . LYS A 1 263 ? -17.484 -21.781 0.622 1 94.44 263 LYS A C 1
ATOM 2175 O O . LYS A 1 263 ? -16.266 -21.828 0.55 1 94.44 263 LYS A O 1
ATOM 2180 N N . PRO A 1 264 ? -18.344 -21.812 -0.426 1 95.06 264 PRO A N 1
ATOM 2181 C CA . PRO A 1 264 ? -17.703 -21.703 -1.739 1 95.06 264 PRO A CA 1
ATOM 2182 C C . PRO A 1 264 ? -16.781 -20.484 -1.851 1 95.06 264 PRO A C 1
ATOM 2184 O O . PRO A 1 264 ? -17.062 -19.438 -1.264 1 95.06 264 PRO A O 1
ATOM 2187 N N . LEU A 1 265 ? -15.695 -20.688 -2.59 1 95.75 265 LEU A N 1
ATOM 2188 C CA . LEU A 1 265 ? -14.75 -19.594 -2.791 1 95.75 265 LEU A CA 1
ATOM 2189 C C . LEU A 1 265 ? -15.469 -18.344 -3.303 1 95.75 265 LEU A C 1
ATOM 2191 O O . LEU A 1 265 ? -16.25 -18.422 -4.25 1 95.75 265 LEU A O 1
ATOM 2195 N N . PRO A 1 266 ? -15.281 -17.219 -2.633 1 92.12 266 PRO A N 1
ATOM 2196 C CA . PRO A 1 266 ? -15.75 -15.977 -3.244 1 92.12 266 PRO A CA 1
ATOM 2197 C C . PRO A 1 266 ? -15.008 -15.641 -4.535 1 92.12 266 PRO A C 1
ATOM 2199 O O . PRO A 1 266 ? -13.867 -16.062 -4.727 1 92.12 266 PRO A O 1
ATOM 2202 N N . LEU A 1 267 ? -15.648 -14.844 -5.383 1 92.62 267 LEU A N 1
ATOM 2203 C CA . LEU A 1 267 ? -15.047 -14.445 -6.652 1 92.62 267 LEU A CA 1
ATOM 2204 C C . LEU A 1 267 ? -13.719 -13.727 -6.418 1 92.62 267 LEU A C 1
ATOM 2206 O O . LEU A 1 267 ? -12.727 -14.023 -7.082 1 92.62 267 LEU A O 1
ATOM 2210 N N . GLU A 1 268 ? -13.648 -12.812 -5.426 1 91.12 268 GLU A N 1
ATOM 2211 C CA . GLU A 1 268 ? -12.461 -12 -5.176 1 91.12 268 GLU A CA 1
ATOM 2212 C C . GLU A 1 268 ? -11.32 -12.836 -4.605 1 91.12 268 GLU A C 1
ATOM 2214 O O . GLU A 1 268 ? -10.172 -12.391 -4.57 1 91.12 268 GLU A O 1
ATOM 2219 N N . GLN A 1 269 ? -11.688 -14.047 -4.172 1 94.75 269 GLN A N 1
ATOM 2220 C CA . GLN A 1 269 ? -10.68 -14.93 -3.598 1 94.75 269 GLN A CA 1
ATOM 2221 C C . GLN A 1 269 ? -10.289 -16.031 -4.578 1 94.75 269 GLN A C 1
ATOM 2223 O O . GLN A 1 269 ? -9.555 -16.953 -4.223 1 94.75 269 GLN A O 1
ATOM 2228 N N . GLY A 1 270 ? -10.859 -16.016 -5.719 1 96.75 270 GLY A N 1
ATOM 2229 C CA . GLY A 1 270 ? -10.289 -16.875 -6.738 1 96.75 270 GLY A CA 1
ATOM 2230 C C . GLY A 1 270 ? -11.266 -17.922 -7.25 1 96.75 270 GLY A C 1
ATOM 2231 O O . GLY A 1 270 ? -10.859 -18.891 -7.914 1 96.75 270 GLY A O 1
ATOM 2232 N N . PHE A 1 271 ? -12.594 -17.734 -6.906 1 97.25 271 PHE A N 1
ATOM 2233 C CA . PHE A 1 271 ? -13.578 -18.609 -7.547 1 97.25 271 PHE A CA 1
ATOM 2234 C C . PHE A 1 271 ? -13.359 -18.656 -9.055 1 97.25 271 PHE A C 1
ATOM 2236 O O . PHE A 1 271 ? -13.117 -17.625 -9.68 1 97.25 271 PHE A O 1
ATOM 2243 N N . PRO A 1 272 ? -13.406 -19.891 -9.672 1 98.06 272 PRO A N 1
ATOM 2244 C CA . PRO A 1 272 ? -13.922 -21.172 -9.211 1 98.06 272 PRO A CA 1
ATOM 2245 C C . PRO A 1 272 ? -12.867 -22.016 -8.5 1 98.06 272 PRO A C 1
ATOM 2247 O O . PRO A 1 272 ? -13.203 -22.953 -7.762 1 98.06 272 PRO A O 1
ATOM 2250 N N . ALA A 1 273 ? -11.625 -21.703 -8.766 1 98.75 273 ALA A N 1
ATOM 2251 C CA . ALA A 1 273 ? -10.562 -22.531 -8.18 1 98.75 273 ALA A CA 1
ATOM 2252 C C . ALA A 1 273 ? -9.312 -21.688 -7.902 1 98.75 273 ALA A C 1
ATOM 2254 O O . ALA A 1 273 ? -8.945 -20.828 -8.711 1 98.75 273 ALA A O 1
ATOM 2255 N N . ARG A 1 274 ? -8.695 -21.953 -6.777 1 98.81 274 ARG A N 1
ATOM 2256 C CA . ARG A 1 274 ? -7.488 -21.25 -6.359 1 98.81 274 ARG A CA 1
ATOM 2257 C C . ARG A 1 274 ? -6.426 -22.234 -5.867 1 98.81 274 ARG A C 1
ATOM 2259 O O . ARG A 1 274 ? -6.734 -23.172 -5.121 1 98.81 274 ARG A O 1
ATOM 2266 N N . ILE A 1 275 ? -5.203 -22.078 -6.316 1 98.88 275 ILE A N 1
ATOM 2267 C CA . ILE A 1 275 ? -4.094 -22.875 -5.809 1 98.88 275 ILE A CA 1
ATOM 2268 C C . ILE A 1 275 ? -3.738 -22.422 -4.395 1 98.88 275 ILE A C 1
ATOM 2270 O O . ILE A 1 275 ? -3.689 -21.219 -4.113 1 98.88 275 ILE A O 1
ATOM 2274 N N . ILE A 1 276 ? -3.566 -23.375 -3.51 1 98.31 276 ILE A N 1
ATOM 2275 C CA . ILE A 1 276 ? -3.1 -23.062 -2.162 1 98.31 276 ILE A CA 1
ATOM 2276 C C . ILE A 1 276 ? -1.901 -23.953 -1.819 1 98.31 276 ILE A C 1
ATOM 2278 O O . ILE A 1 276 ? -2.014 -25.172 -1.796 1 98.31 276 ILE A O 1
ATOM 2282 N N . ILE A 1 277 ? -0.775 -23.375 -1.656 1 96.94 277 ILE A N 1
ATOM 2283 C CA . ILE A 1 277 ? 0.446 -24.031 -1.193 1 96.94 277 ILE A CA 1
ATOM 2284 C C . ILE A 1 277 ? 0.952 -23.344 0.071 1 96.94 277 ILE A C 1
ATOM 2286 O O . ILE A 1 277 ? 1.668 -22.344 -0.006 1 96.94 277 ILE A O 1
ATOM 2290 N N . PRO A 1 278 ? 0.687 -23.859 1.225 1 94.81 278 PRO A N 1
ATOM 2291 C CA . PRO A 1 278 ? 0.798 -23.141 2.498 1 94.81 278 PRO A CA 1
ATOM 2292 C C . PRO A 1 278 ? 2.219 -22.656 2.781 1 94.81 278 PRO A C 1
ATOM 2294 O O . PRO A 1 278 ? 2.406 -21.625 3.438 1 94.81 278 PRO A O 1
ATOM 2297 N N . HIS A 1 279 ? 3.229 -23.375 2.336 1 93.94 279 HIS A N 1
ATOM 2298 C CA . HIS A 1 279 ? 4.598 -23.062 2.719 1 93.94 279 HIS A CA 1
ATOM 2299 C C . HIS A 1 279 ? 5.242 -22.125 1.702 1 93.94 279 HIS A C 1
ATOM 2301 O O . HIS A 1 279 ? 6.438 -21.828 1.794 1 93.94 279 HIS A O 1
ATOM 2307 N N . LEU A 1 280 ? 4.516 -21.656 0.707 1 96.19 280 LEU A N 1
ATOM 2308 C CA . LEU A 1 280 ? 4.969 -20.641 -0.241 1 96.19 280 LEU A CA 1
ATOM 2309 C C . LEU A 1 280 ? 4.176 -19.359 -0.082 1 96.19 280 LEU A C 1
ATOM 2311 O O . LEU A 1 280 ? 3.045 -19.375 0.411 1 96.19 280 LEU A O 1
ATOM 2315 N N . TYR A 1 281 ? 4.816 -18.203 -0.463 1 97.56 281 TYR A N 1
ATOM 2316 C CA . TYR A 1 281 ? 4.133 -16.922 -0.403 1 97.56 281 TYR A CA 1
ATOM 2317 C C . TYR A 1 281 ? 2.922 -16.906 -1.327 1 97.56 281 TYR A C 1
ATOM 2319 O O . TYR A 1 281 ? 2.859 -17.672 -2.293 1 97.56 281 TYR A O 1
ATOM 2327 N N . GLY A 1 282 ? 2.035 -15.93 -1.109 1 97.94 282 GLY A N 1
ATOM 2328 C CA . GLY A 1 282 ? 0.717 -15.852 -1.718 1 97.94 282 GLY A CA 1
ATOM 2329 C C . GLY A 1 282 ? 0.764 -15.688 -3.227 1 97.94 282 GLY A C 1
ATOM 2330 O O . GLY A 1 282 ? -0.179 -16.062 -3.926 1 97.94 282 GLY A O 1
ATOM 2331 N N . TRP A 1 283 ? 1.87 -15.125 -3.773 1 97.81 283 TRP A N 1
ATOM 2332 C CA . TRP A 1 283 ? 1.854 -14.93 -5.219 1 97.81 283 TRP A CA 1
ATOM 2333 C C . TRP A 1 283 ? 1.924 -16.266 -5.949 1 97.81 283 TRP A C 1
ATOM 2335 O O . TRP A 1 283 ? 1.647 -16.344 -7.148 1 97.81 283 TRP A O 1
ATOM 2345 N N . LYS A 1 284 ? 2.242 -17.359 -5.199 1 98.31 284 LYS A N 1
ATOM 2346 C CA . LYS A 1 284 ? 2.244 -18.703 -5.766 1 98.31 284 LYS A CA 1
ATOM 2347 C C . LYS A 1 284 ? 0.858 -19.328 -5.676 1 98.31 284 LYS A C 1
ATOM 2349 O O . LYS A 1 284 ? 0.611 -20.391 -6.273 1 98.31 284 LYS A O 1
ATOM 2354 N N . SER A 1 285 ? -0.054 -18.75 -4.969 1 98.31 285 SER A N 1
ATOM 2355 C CA . SER A 1 285 ? -1.431 -19.203 -4.812 1 98.31 285 SER A CA 1
ATOM 2356 C C . SER A 1 285 ? -2.361 -18.516 -5.797 1 98.31 285 SER A C 1
ATOM 2358 O O . SER A 1 285 ? -3.213 -17.719 -5.395 1 98.31 285 SER A O 1
ATOM 2360 N N . ALA A 1 286 ? -2.213 -18.922 -7.039 1 98.38 286 ALA A N 1
ATOM 2361 C CA . ALA A 1 286 ? -2.893 -18.266 -8.148 1 98.38 286 ALA A CA 1
ATOM 2362 C C . ALA A 1 286 ? -4.406 -18.391 -8.016 1 98.38 286 ALA A C 1
ATOM 2364 O O . ALA A 1 286 ? -4.918 -19.453 -7.656 1 98.38 286 ALA A O 1
ATOM 2365 N N . LYS A 1 287 ? -5.07 -17.297 -8.289 1 98 287 LYS A N 1
ATOM 2366 C CA . LYS A 1 287 ? -6.527 -17.234 -8.305 1 98 287 LYS A CA 1
ATOM 2367 C C . LYS A 1 287 ? -7.078 -17.547 -9.688 1 98 287 LYS A C 1
ATOM 2369 O O . LYS A 1 287 ? -6.359 -17.438 -10.688 1 98 287 LYS A O 1
ATOM 2374 N N . TRP A 1 288 ? -8.359 -18 -9.727 1 98.31 288 TRP A N 1
ATOM 2375 C CA . TRP A 1 288 ? -9.109 -18.188 -10.969 1 98.31 288 TRP A CA 1
ATOM 2376 C C . TRP A 1 288 ? -8.344 -19.078 -11.938 1 98.31 288 TRP A C 1
ATOM 2378 O O . TRP A 1 288 ? -8.195 -18.734 -13.117 1 98.31 288 TRP A O 1
ATOM 2388 N N . VAL A 1 289 ? -7.828 -20.188 -11.438 1 98.69 289 VAL A N 1
ATOM 2389 C CA . VAL A 1 289 ? -6.934 -21.047 -12.211 1 98.69 289 VAL A CA 1
ATOM 2390 C C . VAL A 1 289 ? -7.695 -21.656 -13.383 1 98.69 289 VAL A C 1
ATOM 2392 O O . VAL A 1 289 ? -8.812 -22.141 -13.219 1 98.69 289 VAL A O 1
ATOM 2395 N N . GLU A 1 290 ? -7.039 -21.641 -14.484 1 97.88 290 GLU A N 1
ATOM 2396 C CA . GLU A 1 290 ? -7.652 -22.203 -15.688 1 97.88 290 GLU A CA 1
ATOM 2397 C C . GLU A 1 290 ? -6.789 -23.312 -16.281 1 97.88 290 GLU A C 1
ATOM 2399 O O . GLU A 1 290 ? -7.305 -24.234 -16.906 1 97.88 290 GLU A O 1
ATOM 2404 N N . LYS A 1 291 ? -5.477 -23.219 -16.125 1 98.56 291 LYS A N 1
ATOM 2405 C CA . LYS A 1 291 ? -4.578 -24.219 -16.688 1 98.56 291 LYS A CA 1
ATOM 2406 C C . LYS A 1 291 ? -3.469 -24.578 -15.703 1 98.56 291 LYS A C 1
ATOM 2408 O O . LYS A 1 291 ? -2.928 -23.703 -15.031 1 98.56 291 LYS A O 1
ATOM 2413 N N . ILE A 1 292 ? -3.191 -25.812 -15.633 1 98.81 292 ILE A N 1
ATOM 2414 C CA . ILE A 1 292 ? -2.02 -26.359 -14.961 1 98.81 292 ILE A CA 1
ATOM 2415 C C . ILE A 1 292 ? -1.129 -27.062 -15.977 1 98.81 292 ILE A C 1
ATOM 2417 O O . ILE A 1 292 ? -1.549 -28.047 -16.609 1 98.81 292 ILE A O 1
ATOM 2421 N N . ILE A 1 293 ? 0.08 -26.594 -16.172 1 98.75 293 ILE A N 1
ATOM 2422 C CA . ILE A 1 293 ? 0.973 -27.094 -17.219 1 98.75 293 ILE A CA 1
ATOM 2423 C C . ILE A 1 293 ? 2.227 -27.688 -16.578 1 98.75 293 ILE A C 1
ATOM 2425 O O . ILE A 1 293 ? 3.039 -26.969 -16 1 98.75 293 ILE A O 1
ATOM 2429 N N . PHE A 1 294 ? 2.369 -28.984 -16.688 1 98.56 294 PHE A N 1
ATOM 2430 C CA . PHE A 1 294 ? 3.582 -29.641 -16.219 1 98.56 294 PHE A CA 1
ATOM 2431 C C . PHE A 1 294 ? 4.707 -29.484 -17.234 1 98.56 294 PHE A C 1
ATOM 2433 O O . PHE A 1 294 ? 4.504 -29.688 -18.438 1 98.56 294 PHE A O 1
ATOM 2440 N N . THR A 1 295 ? 5.875 -29.078 -16.797 1 96.12 295 THR A N 1
ATOM 2441 C CA . THR A 1 295 ? 6.941 -28.797 -17.75 1 96.12 295 THR A CA 1
ATOM 2442 C C . THR A 1 295 ? 8.305 -29.062 -17.141 1 96.12 295 THR A C 1
ATOM 2444 O O . THR A 1 295 ? 8.445 -29.109 -15.906 1 96.12 295 THR A O 1
ATOM 2447 N N . ASN A 1 296 ? 9.312 -29.297 -18 1 93.44 296 ASN A N 1
ATOM 2448 C CA . ASN A 1 296 ? 10.695 -29.469 -17.562 1 93.44 296 ASN A CA 1
ATOM 2449 C C . ASN A 1 296 ? 11.508 -28.203 -17.734 1 93.44 296 ASN A C 1
ATOM 2451 O O . ASN A 1 296 ? 12.688 -28.156 -17.359 1 93.44 296 ASN A O 1
ATOM 2455 N N . LYS A 1 297 ? 10.898 -27.172 -18.172 1 89.12 297 LYS A N 1
ATOM 2456 C CA . LYS A 1 297 ? 11.562 -25.891 -18.406 1 89.12 297 LYS A CA 1
ATOM 2457 C C . LYS A 1 297 ? 11.039 -24.812 -17.484 1 89.12 297 LYS A C 1
ATOM 2459 O O . LYS A 1 297 ? 9.836 -24.719 -17.234 1 89.12 297 LYS A O 1
ATOM 2464 N N . TYR A 1 298 ? 11.961 -24.031 -17 1 90.31 298 TYR A N 1
ATOM 2465 C CA . TYR A 1 298 ? 11.578 -22.906 -16.156 1 90.31 298 TYR A CA 1
ATOM 2466 C C . TYR A 1 298 ? 11.172 -21.719 -17.016 1 90.31 298 TYR A C 1
ATOM 2468 O O . TYR A 1 298 ? 11.875 -21.344 -17.969 1 90.31 298 TYR A O 1
ATOM 2476 N N . VAL A 1 299 ? 10.094 -21.156 -16.719 1 90.25 299 VAL A N 1
ATOM 2477 C CA . VAL A 1 299 ? 9.609 -19.906 -17.297 1 90.25 299 VAL A CA 1
ATOM 2478 C C . VAL A 1 299 ? 9.102 -18.984 -16.203 1 90.25 299 VAL A C 1
ATOM 2480 O O . VAL A 1 299 ? 8.352 -19.406 -15.32 1 90.25 299 VAL A O 1
ATOM 2483 N N . ASP A 1 300 ? 9.516 -17.688 -16.281 1 93.62 300 ASP A N 1
ATOM 2484 C CA . ASP A 1 300 ? 9.055 -16.75 -15.266 1 93.62 300 ASP A CA 1
ATOM 2485 C C . ASP A 1 300 ? 7.543 -16.531 -15.367 1 93.62 300 ASP A C 1
ATOM 2487 O O . ASP A 1 300 ? 7.016 -16.328 -16.469 1 93.62 300 ASP A O 1
ATOM 2491 N N . GLY A 1 301 ? 6.902 -16.625 -14.203 1 95.88 301 GLY A N 1
ATOM 2492 C CA . GLY A 1 301 ? 5.562 -16.062 -14.133 1 95.88 301 GLY A CA 1
ATOM 2493 C C . GLY A 1 301 ? 5.559 -14.555 -14.023 1 95.88 301 GLY A C 1
ATOM 2494 O O . GLY A 1 301 ? 6.562 -13.906 -14.32 1 95.88 301 GLY A O 1
ATOM 2495 N N . TYR A 1 302 ? 4.461 -14.016 -13.711 1 96.81 302 TYR A N 1
ATOM 2496 C CA . TYR A 1 302 ? 4.266 -12.57 -13.656 1 96.81 302 TYR A CA 1
ATOM 2497 C C . TYR A 1 302 ? 5.234 -11.922 -12.68 1 96.81 302 TYR A C 1
ATOM 2499 O O . TYR A 1 302 ? 6.039 -11.07 -13.062 1 96.81 302 TYR A O 1
ATOM 2507 N N . TRP A 1 303 ? 5.168 -12.344 -11.398 1 97.62 303 TRP A N 1
ATOM 2508 C CA . TRP A 1 303 ? 5.973 -11.695 -10.367 1 97.62 303 TRP A CA 1
ATOM 2509 C C . TRP A 1 303 ? 7.43 -12.133 -10.453 1 97.62 303 TRP A C 1
ATOM 2511 O O . TRP A 1 303 ? 8.344 -11.352 -10.164 1 97.62 303 TRP A O 1
ATOM 2521 N N . GLU A 1 304 ? 7.68 -13.414 -10.852 1 95.12 304 GLU A N 1
ATOM 2522 C CA . GLU A 1 304 ? 9.055 -13.875 -11.023 1 95.12 304 GLU A CA 1
ATOM 2523 C C . GLU A 1 304 ? 9.789 -13.039 -12.062 1 95.12 304 GLU A C 1
ATOM 2525 O O . GLU A 1 304 ? 10.969 -12.719 -11.891 1 95.12 304 GLU A O 1
ATOM 2530 N N . ALA A 1 305 ? 9.062 -12.688 -13.094 1 95.56 305 ALA A N 1
ATOM 2531 C CA . ALA A 1 305 ? 9.664 -11.844 -14.125 1 95.56 305 ALA A CA 1
ATOM 2532 C C . ALA A 1 305 ? 10.047 -10.477 -13.562 1 95.56 305 ALA A C 1
ATOM 2534 O O . ALA A 1 305 ? 11 -9.852 -14.031 1 95.56 305 ALA A O 1
ATOM 2535 N N . LEU A 1 306 ? 9.352 -10.078 -12.562 1 96.62 306 LEU A N 1
ATOM 2536 C CA . LEU A 1 306 ? 9.609 -8.773 -11.961 1 96.62 306 LEU A CA 1
ATOM 2537 C C . LEU A 1 306 ? 10.609 -8.891 -10.812 1 96.62 306 LEU A C 1
ATOM 2539 O O . LEU A 1 306 ? 10.727 -7.973 -10 1 96.62 306 LEU A O 1
ATOM 2543 N N . GLY A 1 307 ? 11.25 -10.023 -10.727 1 95.44 307 GLY A N 1
ATOM 2544 C CA . GLY A 1 307 ? 12.398 -10.148 -9.836 1 95.44 307 GLY A CA 1
ATOM 2545 C C . GLY A 1 307 ? 12.109 -10.977 -8.602 1 95.44 307 GLY A C 1
ATOM 2546 O O . GLY A 1 307 ? 13.008 -11.273 -7.82 1 95.44 307 GLY A O 1
ATOM 2547 N N . TYR A 1 308 ? 10.867 -11.344 -8.367 1 96.56 308 TYR A N 1
ATOM 2548 C CA . TYR A 1 308 ? 10.523 -12.156 -7.207 1 96.56 308 TYR A CA 1
ATOM 2549 C C . TYR A 1 308 ? 11.109 -13.555 -7.332 1 96.56 308 TYR A C 1
ATOM 2551 O O . TYR A 1 308 ? 11.398 -14.016 -8.438 1 96.56 308 TYR A O 1
ATOM 2559 N N . HIS A 1 309 ? 11.281 -14.219 -6.223 1 94.31 309 HIS A N 1
ATOM 2560 C CA . HIS A 1 309 ? 11.969 -15.5 -6.129 1 94.31 309 HIS A CA 1
ATOM 2561 C C . HIS A 1 309 ? 11.25 -16.562 -6.941 1 94.31 309 HIS A C 1
ATOM 2563 O O . HIS A 1 309 ? 10.023 -16.562 -7.039 1 94.31 309 HIS A O 1
ATOM 2569 N N . TRP A 1 310 ? 11.906 -17.484 -7.434 1 91.25 310 TRP A N 1
ATOM 2570 C CA . TRP A 1 310 ? 11.352 -18.516 -8.312 1 91.25 310 TRP A CA 1
ATOM 2571 C C . TRP A 1 310 ? 10.516 -19.516 -7.523 1 91.25 310 TRP A C 1
ATOM 2573 O O . TRP A 1 310 ? 9.586 -20.125 -8.062 1 91.25 310 TRP A O 1
ATOM 2583 N N . ARG A 1 311 ? 10.789 -19.75 -6.246 1 93.25 311 ARG A N 1
ATOM 2584 C CA . ARG A 1 311 ? 10.047 -20.688 -5.402 1 93.25 311 ARG A CA 1
ATOM 2585 C C . ARG A 1 311 ? 9.117 -19.938 -4.449 1 93.25 311 ARG A C 1
ATOM 2587 O O . ARG A 1 311 ? 7.891 -20.062 -4.547 1 93.25 311 ARG A O 1
ATOM 2594 N N . GLY A 1 312 ? 9.727 -19.078 -3.574 1 95.12 312 GLY A N 1
ATOM 2595 C CA . GLY A 1 312 ? 8.898 -18.281 -2.688 1 95.12 312 GLY A CA 1
ATOM 2596 C C . GLY A 1 312 ? 8.555 -18.984 -1.392 1 95.12 312 GLY A C 1
ATOM 2597 O O . GLY A 1 312 ? 7.426 -18.875 -0.902 1 95.12 312 GLY A O 1
ATOM 2598 N N . ASN A 1 313 ? 9.562 -19.719 -0.789 1 93.5 313 ASN A N 1
ATOM 2599 C CA . ASN A 1 313 ? 9.352 -20.391 0.495 1 93.5 313 ASN A CA 1
ATOM 2600 C C . ASN A 1 313 ? 9.289 -19.391 1.641 1 93.5 313 ASN A C 1
ATOM 2602 O O . ASN A 1 313 ? 10.227 -18.609 1.85 1 93.5 313 ASN A O 1
ATOM 2606 N N . ILE A 1 314 ? 8.242 -19.406 2.428 1 94.25 314 ILE A N 1
ATOM 2607 C CA . ILE A 1 314 ? 7.965 -18.375 3.428 1 94.25 314 ILE A CA 1
ATOM 2608 C C . ILE A 1 314 ? 8.961 -18.5 4.578 1 94.25 314 ILE A C 1
ATOM 2610 O O . ILE A 1 314 ? 9.336 -17.5 5.191 1 94.25 314 ILE A O 1
ATOM 2614 N N . TYR A 1 315 ? 9.414 -19.672 4.875 1 89.88 315 TYR A N 1
ATOM 2615 C CA . TYR A 1 315 ? 10.289 -19.891 6.02 1 89.88 315 TYR A CA 1
ATOM 2616 C C . TYR A 1 315 ? 11.719 -19.484 5.699 1 89.88 315 TYR A C 1
ATOM 2618 O O . TYR A 1 315 ? 12.508 -19.188 6.605 1 89.88 315 TYR A O 1
ATOM 2626 N N . LEU A 1 316 ? 12.023 -19.469 4.469 1 89.12 316 LEU A N 1
ATOM 2627 C CA . LEU A 1 316 ? 13.367 -19.125 4.035 1 89.12 316 LEU A CA 1
ATOM 2628 C C . LEU A 1 316 ? 13.43 -17.656 3.592 1 89.12 316 LEU A C 1
ATOM 2630 O O . LEU A 1 316 ? 14.445 -17.219 3.045 1 89.12 316 LEU A O 1
ATOM 2634 N N . ASN A 1 317 ? 12.352 -16.906 3.768 1 91.75 317 ASN A N 1
ATOM 2635 C CA . ASN A 1 317 ? 12.273 -15.508 3.375 1 91.75 317 ASN A CA 1
ATOM 2636 C C . ASN A 1 317 ? 12.609 -15.32 1.898 1 91.75 317 ASN A C 1
ATOM 2638 O O . ASN A 1 317 ? 13.32 -14.383 1.534 1 91.75 317 ASN A O 1
ATOM 2642 N N . GLU A 1 318 ? 12.164 -16.312 1.046 1 93 318 GLU A N 1
ATOM 2643 C CA . GLU A 1 318 ? 12.422 -16.297 -0.391 1 93 318 GLU A CA 1
ATOM 2644 C C . GLU A 1 318 ? 11.508 -15.297 -1.097 1 93 318 GLU A C 1
ATOM 2646 O O . GLU A 1 318 ? 10.555 -15.695 -1.776 1 93 318 GLU A O 1
ATOM 2651 N N . ARG A 1 319 ? 11.852 -14 -1.021 1 95.44 319 ARG A N 1
ATOM 2652 C CA . ARG A 1 319 ? 11.016 -12.961 -1.612 1 95.44 319 ARG A CA 1
ATOM 2653 C C . ARG A 1 319 ? 11.523 -12.57 -2.994 1 95.44 319 ARG A C 1
ATOM 2655 O O . ARG A 1 319 ? 10.82 -12.727 -3.99 1 95.44 319 ARG A O 1
ATOM 2662 N N . PHE A 1 320 ? 12.789 -12.273 -3.102 1 94.75 320 PHE A N 1
ATOM 2663 C CA . PHE A 1 320 ? 13.367 -11.867 -4.379 1 94.75 320 PHE A CA 1
ATOM 2664 C C . PHE A 1 320 ? 14.477 -12.82 -4.797 1 94.75 320 PHE A C 1
ATOM 2666 O O . PHE A 1 320 ? 15.094 -13.477 -3.953 1 94.75 320 PHE A O 1
ATOM 2673 N N . LYS A 1 321 ? 14.688 -12.867 -6.109 1 90.88 321 LYS A N 1
ATOM 2674 C CA . LYS A 1 321 ? 15.758 -13.688 -6.656 1 90.88 321 LYS A CA 1
ATOM 2675 C C . LYS A 1 321 ? 17.125 -13.219 -6.152 1 90.88 321 LYS A C 1
ATOM 2677 O O . LYS A 1 321 ? 17.359 -12.016 -5.996 1 90.88 321 LYS A O 1
ATOM 2682 N N . GLN A 1 322 ? 17.953 -14.203 -5.824 1 79.88 322 GLN A N 1
ATOM 2683 C CA . GLN A 1 322 ? 19.344 -13.93 -5.48 1 79.88 322 GLN A CA 1
ATOM 2684 C C . GLN A 1 322 ? 20.297 -14.789 -6.297 1 79.88 322 GLN A C 1
ATOM 2686 O O . GLN A 1 322 ? 20.047 -15.984 -6.496 1 79.88 322 GLN A O 1
ATOM 2691 N N . ILE A 1 323 ? 21.109 -14.141 -7.133 1 70.06 323 ILE A N 1
ATOM 2692 C CA . ILE A 1 323 ? 22.062 -14.922 -7.902 1 70.06 323 ILE A CA 1
ATOM 2693 C C . ILE A 1 323 ? 23.484 -14.617 -7.414 1 70.06 323 ILE A C 1
ATOM 2695 O O . ILE A 1 323 ? 23.797 -13.469 -7.09 1 70.06 323 ILE A O 1
ATOM 2699 N N . MET B 1 1 ? -28.922 8.734 12.188 1 81.31 1 MET B N 1
ATOM 2700 C CA . MET B 1 1 ? -27.562 8.438 11.758 1 81.31 1 MET B CA 1
ATOM 2701 C C . MET B 1 1 ? -26.578 9.445 12.336 1 81.31 1 MET B C 1
ATOM 2703 O O . MET B 1 1 ? -26.859 10.641 12.391 1 81.31 1 MET B O 1
ATOM 2707 N N . ASN B 1 2 ? -25.578 8.977 12.992 1 86.56 2 ASN B N 1
ATOM 2708 C CA . ASN B 1 2 ? -24.516 9.812 13.531 1 86.56 2 ASN B CA 1
ATOM 2709 C C . ASN B 1 2 ? -23.5 10.203 12.461 1 86.56 2 ASN B C 1
ATOM 2711 O O . ASN B 1 2 ? -22.406 9.633 12.383 1 86.56 2 ASN B O 1
ATOM 2715 N N . CYS B 1 3 ? -24.016 11.203 11.617 1 90.06 3 CYS B N 1
ATOM 2716 C CA . CYS B 1 3 ? -23.188 11.633 10.5 1 90.06 3 CYS B CA 1
ATOM 2717 C C . CYS B 1 3 ? -22.953 13.141 10.547 1 90.06 3 CYS B C 1
ATOM 2719 O O . CYS B 1 3 ? -23.797 13.891 11.023 1 90.06 3 CYS B O 1
ATOM 2721 N N . ILE B 1 4 ? -21.797 13.539 10.039 1 88.94 4 ILE B N 1
ATOM 2722 C CA . ILE B 1 4 ? -21.453 14.961 9.953 1 88.94 4 ILE B CA 1
ATOM 2723 C C . ILE B 1 4 ? -20.938 15.281 8.562 1 88.94 4 ILE B C 1
ATOM 2725 O O . ILE B 1 4 ? -20.422 14.406 7.859 1 88.94 4 ILE B O 1
ATOM 2729 N N . SER B 1 5 ? -21.109 16.531 8.188 1 90.81 5 SER B N 1
ATOM 2730 C CA . SER B 1 5 ? -20.594 17 6.91 1 90.81 5 SER B CA 1
ATOM 2731 C C . SER B 1 5 ? -19.375 17.906 7.105 1 90.81 5 SER B C 1
ATOM 2733 O O . SER B 1 5 ? -19.312 18.656 8.086 1 90.81 5 SER B O 1
ATOM 2735 N N . THR B 1 6 ? -18.453 17.797 6.219 1 91.62 6 THR B N 1
ATOM 2736 C CA . THR B 1 6 ? -17.266 18.641 6.27 1 91.62 6 THR B CA 1
ATOM 2737 C C . THR B 1 6 ? -16.656 18.828 4.879 1 91.62 6 THR B C 1
ATOM 2739 O O . THR B 1 6 ? -17.281 18.453 3.879 1 91.62 6 THR B O 1
ATOM 2742 N N . SER B 1 7 ? -15.602 19.578 4.809 1 89.06 7 SER B N 1
ATOM 2743 C CA . SER B 1 7 ? -14.805 19.781 3.602 1 89.06 7 SER B CA 1
ATOM 2744 C C . SER B 1 7 ? -13.375 20.188 3.941 1 89.06 7 SER B C 1
ATOM 2746 O O . SER B 1 7 ? -13.07 20.484 5.098 1 89.06 7 SER B O 1
ATOM 2748 N N . SER B 1 8 ? -12.555 20.094 3 1 89.62 8 SER B N 1
ATOM 2749 C CA . SER B 1 8 ? -11.164 20.516 3.127 1 89.62 8 SER B CA 1
ATOM 2750 C C . SER B 1 8 ? -10.625 21.047 1.804 1 89.62 8 SER B C 1
ATOM 2752 O O . SER B 1 8 ? -10.891 20.484 0.744 1 89.62 8 SER B O 1
ATOM 2754 N N . PRO B 1 9 ? -9.867 22.156 1.913 1 85.69 9 PRO B N 1
ATOM 2755 C CA . PRO B 1 9 ? -9.305 22.719 0.681 1 85.69 9 PRO B CA 1
ATOM 2756 C C . PRO B 1 9 ? -8.5 21.688 -0.114 1 85.69 9 PRO B C 1
ATOM 2758 O O . PRO B 1 9 ? -8.57 21.672 -1.346 1 85.69 9 PRO B O 1
ATOM 2761 N N . GLY B 1 10 ? -7.75 20.875 0.561 1 85.62 10 GLY B N 1
ATOM 2762 C CA . GLY B 1 10 ? -6.969 19.859 -0.13 1 85.62 10 GLY B CA 1
ATOM 2763 C C . GLY B 1 10 ? -7.82 18.906 -0.957 1 85.62 10 GLY B C 1
ATOM 2764 O O . GLY B 1 10 ? -7.391 18.438 -2.012 1 85.62 10 GLY B O 1
ATOM 2765 N N . LEU B 1 11 ? -8.984 18.672 -0.555 1 92.06 11 LEU B N 1
ATOM 2766 C CA . LEU B 1 11 ? -9.875 17.75 -1.244 1 92.06 11 LEU B CA 1
ATOM 2767 C C . LEU B 1 11 ? -10.508 18.406 -2.465 1 92.06 11 LEU B C 1
ATOM 2769 O O . LEU B 1 11 ? -10.883 17.719 -3.418 1 92.06 11 LEU B O 1
ATOM 2773 N N . TYR B 1 12 ? -10.555 19.766 -2.439 1 89.69 12 TYR B N 1
ATOM 2774 C CA . TYR B 1 12 ? -11.07 20.484 -3.6 1 89.69 12 TYR B CA 1
ATOM 2775 C C . TYR B 1 12 ? -10.203 20.234 -4.828 1 89.69 12 TYR B C 1
ATOM 2777 O O . TYR B 1 12 ? -10.719 20.125 -5.945 1 89.69 12 TYR B O 1
ATOM 2785 N N . LYS B 1 13 ? -8.938 20.141 -4.582 1 85.88 13 LYS B N 1
ATOM 2786 C CA . LYS B 1 13 ? -8.008 19.875 -5.672 1 85.88 13 LYS B CA 1
ATOM 2787 C C . LYS B 1 13 ? -8.273 18.516 -6.301 1 85.88 13 LYS B C 1
ATOM 2789 O O . LYS B 1 13 ? -7.934 18.281 -7.465 1 85.88 13 LYS B O 1
ATOM 2794 N N . LYS B 1 14 ? -8.93 17.641 -5.562 1 89.19 14 LYS B N 1
ATOM 2795 C CA . LYS B 1 14 ? -9.242 16.297 -6.051 1 89.19 14 LYS B CA 1
ATOM 2796 C C . LYS B 1 14 ? -10.672 16.234 -6.594 1 89.19 14 LYS B C 1
ATOM 2798 O O . LYS B 1 14 ? -11.18 15.156 -6.879 1 89.19 14 LYS B O 1
ATOM 2803 N N . GLY B 1 15 ? -11.289 17.391 -6.617 1 89.31 15 GLY B N 1
ATOM 2804 C CA . GLY B 1 15 ? -12.641 17.469 -7.148 1 89.31 15 GLY B CA 1
ATOM 2805 C C . GLY B 1 15 ? -13.703 17.109 -6.129 1 89.31 15 GLY B C 1
ATOM 2806 O O . GLY B 1 15 ? -14.867 16.891 -6.484 1 89.31 15 GLY B O 1
ATOM 2807 N N . ILE B 1 16 ? -13.32 17.016 -4.875 1 93.38 16 ILE B N 1
ATOM 2808 C CA . ILE B 1 16 ? -14.258 16.703 -3.801 1 93.38 16 ILE B CA 1
ATOM 2809 C C . ILE B 1 16 ? -14.703 17.984 -3.113 1 93.38 16 ILE B C 1
ATOM 2811 O O . ILE B 1 16 ? -13.883 18.734 -2.598 1 93.38 16 ILE B O 1
ATOM 2815 N N . VAL B 1 17 ? -15.984 18.219 -3.045 1 92.19 17 VAL B N 1
ATOM 2816 C CA . VAL B 1 17 ? -16.469 19.5 -2.539 1 92.19 17 VAL B CA 1
ATOM 2817 C C . VAL B 1 17 ? -17.109 19.297 -1.166 1 92.19 17 VAL B C 1
ATOM 2819 O O . VAL B 1 17 ? -17.297 20.25 -0.412 1 92.19 17 VAL B O 1
ATOM 2822 N N . LYS B 1 18 ? -17.5 18.047 -0.897 1 92.5 18 LYS B N 1
ATOM 2823 C CA . LYS B 1 18 ? -18.125 17.734 0.38 1 92.5 18 LYS B CA 1
ATOM 2824 C C . LYS B 1 18 ? -17.781 16.328 0.843 1 92.5 18 LYS B C 1
ATOM 2826 O O . LYS B 1 18 ? -17.609 15.43 0.022 1 92.5 18 LYS B O 1
ATOM 2831 N N . VAL B 1 19 ? -17.641 16.172 2.135 1 94.44 19 VAL B N 1
ATOM 2832 C CA . VAL B 1 19 ? -17.391 14.867 2.74 1 94.44 19 VAL B CA 1
ATOM 2833 C C . VAL B 1 19 ? -18.406 14.617 3.855 1 94.44 19 VAL B C 1
ATOM 2835 O O . VAL B 1 19 ? -18.734 15.516 4.629 1 94.44 19 VAL B O 1
ATOM 2838 N N . ILE B 1 20 ? -18.953 13.461 3.871 1 93.31 20 ILE B N 1
ATOM 2839 C CA . ILE B 1 20 ? -19.844 13.047 4.949 1 93.31 20 ILE B CA 1
ATOM 2840 C C . ILE B 1 20 ? -19.188 11.914 5.742 1 93.31 20 ILE B C 1
ATOM 2842 O O . ILE B 1 20 ? -18.812 10.891 5.168 1 93.31 20 ILE B O 1
ATOM 2846 N N . GLN B 1 21 ? -19.016 12.117 6.988 1 93.19 21 GLN B N 1
ATOM 2847 C CA . GLN B 1 21 ? -18.484 11.117 7.902 1 93.19 21 GLN B CA 1
ATOM 2848 C C . GLN B 1 21 ? -19.578 10.531 8.789 1 93.19 21 GLN B C 1
ATOM 2850 O O . GLN B 1 21 ? -20.203 11.25 9.57 1 93.19 21 GLN B O 1
ATOM 2855 N N . CYS B 1 22 ? -19.797 9.242 8.648 1 92.19 22 CYS B N 1
ATOM 2856 C CA . CYS B 1 22 ? -20.797 8.562 9.469 1 92.19 22 CYS B CA 1
ATOM 2857 C C . CYS B 1 22 ? -20.125 7.633 10.477 1 92.19 22 CYS B C 1
ATOM 2859 O O . CYS B 1 22 ? -19.391 6.715 10.094 1 92.19 22 CYS B O 1
ATOM 2861 N N . PHE B 1 23 ? -20.391 7.867 11.734 1 90.06 23 PHE B N 1
ATOM 2862 C CA . PHE B 1 23 ? -19.812 7.074 12.82 1 90.06 23 PHE B CA 1
ATOM 2863 C C . PHE B 1 23 ? -20.75 5.93 13.203 1 90.06 23 PHE B C 1
ATOM 2865 O O . PHE B 1 23 ? -21.938 6.141 13.445 1 90.06 23 PHE B O 1
ATOM 2872 N N . ILE B 1 24 ? -20.125 4.695 13.156 1 88.25 24 ILE B N 1
ATOM 2873 C CA . ILE B 1 24 ? -20.922 3.486 13.391 1 88.25 24 ILE B CA 1
ATOM 2874 C C . ILE B 1 24 ? -20.766 3.053 14.844 1 88.25 24 ILE B C 1
ATOM 2876 O O . ILE B 1 24 ? -19.656 2.781 15.312 1 88.25 24 ILE B O 1
ATOM 2880 N N . ASN B 1 25 ? -21.797 2.998 15.656 1 78.62 25 ASN B N 1
ATOM 2881 C CA . ASN B 1 25 ? -21.766 2.615 17.062 1 78.62 25 ASN B CA 1
ATOM 2882 C C . ASN B 1 25 ? -22.391 1.242 17.281 1 78.62 25 ASN B C 1
ATOM 2884 O O . ASN B 1 25 ? -22.375 0.718 18.406 1 78.62 25 ASN B O 1
ATOM 2888 N N . LYS B 1 26 ? -22.891 0.661 16.234 1 72.31 26 LYS B N 1
ATOM 2889 C CA . LYS B 1 26 ? -23.531 -0.647 16.375 1 72.31 26 LYS B CA 1
ATOM 2890 C C . LYS B 1 26 ? -22.516 -1.771 16.203 1 72.31 26 LYS B C 1
ATOM 2892 O O . LYS B 1 26 ? -21.594 -1.667 15.391 1 72.31 26 LYS B O 1
ATOM 2897 N N . GLU B 1 27 ? -22.5 -2.713 17.25 1 66.38 27 GLU B N 1
ATOM 2898 C CA . GLU B 1 27 ? -21.625 -3.875 17.125 1 66.38 27 GLU B CA 1
ATOM 2899 C C . GLU B 1 27 ? -22.141 -4.844 16.062 1 66.38 27 GLU B C 1
ATOM 2901 O O . GLU B 1 27 ? -23.297 -5.277 16.109 1 66.38 27 GLU B O 1
ATOM 2906 N N . TYR B 1 28 ? -21.594 -4.645 14.906 1 63.66 28 TYR B N 1
ATOM 2907 C CA . TYR B 1 28 ? -21.906 -5.641 13.891 1 63.66 28 TYR B CA 1
ATOM 2908 C C . TYR B 1 28 ? -21.016 -6.871 14.039 1 63.66 28 TYR B C 1
ATOM 2910 O O . TYR B 1 28 ? -19.938 -6.801 14.641 1 63.66 28 TYR B O 1
ATOM 2918 N N . ASP B 1 29 ? -21.578 -8.016 13.68 1 61.38 29 ASP B N 1
ATOM 2919 C CA . ASP B 1 29 ? -20.766 -9.227 13.602 1 61.38 29 ASP B CA 1
ATOM 2920 C C . ASP B 1 29 ? -19.516 -9 12.758 1 61.38 29 ASP B C 1
ATOM 2922 O O . ASP B 1 29 ? -19.359 -7.949 12.133 1 61.38 29 ASP B O 1
ATOM 2926 N N . GLU B 1 30 ? -18.656 -9.922 12.828 1 66.19 30 GLU B N 1
ATOM 2927 C CA . GLU B 1 30 ? -17.422 -9.906 12.039 1 66.19 30 GLU B CA 1
ATOM 2928 C C . GLU B 1 30 ? -17.703 -9.57 10.578 1 66.19 30 GLU B C 1
ATOM 2930 O O . GLU B 1 30 ? -18.562 -10.211 9.945 1 66.19 30 GLU B O 1
ATOM 2935 N N . ILE B 1 31 ? -17.156 -8.352 10.227 1 66.31 31 ILE B N 1
ATOM 2936 C CA . ILE B 1 31 ? -17.391 -7.805 8.891 1 66.31 31 ILE B CA 1
ATOM 2937 C C . ILE B 1 31 ? -16.703 -8.672 7.844 1 66.31 31 ILE B C 1
ATOM 2939 O O . ILE B 1 31 ? -15.539 -9.039 8.008 1 66.31 31 ILE B O 1
ATOM 2943 N N . ASN B 1 32 ? -17.547 -9.32 7.082 1 66.31 32 ASN B N 1
ATOM 2944 C CA . ASN B 1 32 ? -17.047 -9.883 5.832 1 66.31 32 ASN B CA 1
ATOM 2945 C C . ASN B 1 32 ? -17.688 -9.203 4.621 1 66.31 32 ASN B C 1
ATOM 2947 O O . ASN B 1 32 ? -18.531 -8.312 4.773 1 66.31 32 ASN B O 1
ATOM 2951 N N . TYR B 1 33 ? -17.062 -9.414 3.514 1 67.12 33 TYR B N 1
ATOM 2952 C CA . TYR B 1 33 ? -17.516 -8.789 2.275 1 67.12 33 TYR B CA 1
ATOM 2953 C C . TYR B 1 33 ? -19.047 -8.852 2.156 1 67.12 33 TYR B C 1
ATOM 2955 O O . TYR B 1 33 ? -19.672 -7.883 1.738 1 67.12 33 TYR B O 1
ATOM 2963 N N . SER B 1 34 ? -19.641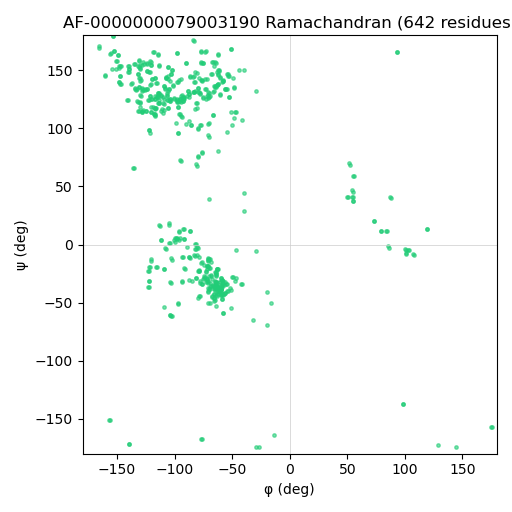 -9.906 2.646 1 71.31 34 SER B N 1
ATOM 2964 C CA . SER B 1 34 ? -21.078 -10.133 2.459 1 71.31 34 SER B CA 1
ATOM 2965 C C . SER B 1 34 ? -21.906 -9.25 3.391 1 71.31 34 SER B C 1
ATOM 2967 O O . SER B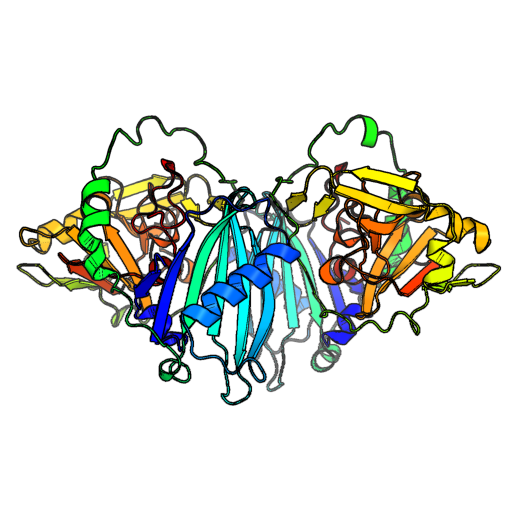 1 34 ? -23.078 -8.992 3.131 1 71.31 34 SER B O 1
ATOM 2969 N N . ILE B 1 35 ? -21.234 -8.719 4.371 1 79.69 35 ILE B N 1
ATOM 2970 C CA . ILE B 1 35 ? -21.953 -7.902 5.344 1 79.69 35 ILE B CA 1
ATOM 2971 C C . ILE B 1 35 ? -21.703 -6.422 5.074 1 79.69 35 ILE B C 1
ATOM 2973 O O . ILE B 1 35 ? -22.594 -5.59 5.234 1 79.69 35 ILE B O 1
ATOM 2977 N N . LEU B 1 36 ? -20.531 -6.086 4.59 1 88.38 36 LEU B N 1
ATOM 2978 C CA . LEU B 1 36 ? -20.109 -4.699 4.445 1 88.38 36 LEU B CA 1
ATOM 2979 C C . LEU B 1 36 ? -20.875 -4.012 3.32 1 88.38 36 LEU B C 1
ATOM 2981 O O . LEU B 1 36 ? -21.375 -2.895 3.494 1 88.38 36 LEU B O 1
ATOM 2985 N N . LYS B 1 37 ? -21.094 -4.715 2.219 1 88.88 37 LYS B N 1
ATOM 2986 C CA . LYS B 1 37 ? -21.719 -4.105 1.048 1 88.88 37 LYS B CA 1
ATOM 2987 C C . LYS B 1 37 ? -23.156 -3.705 1.342 1 88.88 37 LYS B C 1
ATOM 2989 O O . LYS B 1 37 ? -23.562 -2.564 1.093 1 88.88 37 LYS B O 1
ATOM 2994 N N . PRO B 1 38 ? -23.953 -4.609 1.983 1 88.88 38 PRO B N 1
ATOM 2995 C CA . PRO B 1 38 ? -25.328 -4.211 2.32 1 88.88 38 PRO B CA 1
ATOM 2996 C C . PRO B 1 38 ? -25.375 -3.043 3.303 1 88.88 38 PRO B C 1
ATOM 2998 O O . PRO B 1 38 ? -26.25 -2.188 3.207 1 88.88 38 PRO B O 1
ATOM 3001 N N . LEU B 1 39 ? -24.453 -3.012 4.211 1 89.62 39 LEU B N 1
ATOM 3002 C CA . LEU B 1 39 ? -24.422 -1.932 5.191 1 89.62 39 LEU B CA 1
ATOM 3003 C C . LEU B 1 39 ? -24.094 -0.6 4.527 1 89.62 39 LEU B C 1
ATOM 3005 O O . LEU B 1 39 ? -24.75 0.413 4.801 1 89.62 39 LEU B O 1
ATOM 3009 N N . ILE B 1 40 ? -23.125 -0.604 3.662 1 93.56 40 ILE B N 1
ATOM 3010 C CA . ILE B 1 40 ? -22.75 0.598 2.926 1 93.56 40 ILE B CA 1
ATOM 3011 C C . ILE B 1 40 ? -23.922 1.082 2.09 1 93.56 40 ILE B C 1
ATOM 3013 O O . ILE B 1 40 ? -24.203 2.281 2.041 1 93.56 40 ILE B O 1
ATOM 3017 N N . TRP B 1 41 ? -24.609 0.151 1.529 1 91.81 41 TRP B N 1
ATOM 3018 C CA . TRP B 1 41 ? -25.766 0.49 0.705 1 91.81 41 TRP B CA 1
ATOM 3019 C C . TRP B 1 41 ? -26.875 1.128 1.547 1 91.81 41 TRP B C 1
ATOM 3021 O O . TRP B 1 41 ? -27.484 2.117 1.136 1 91.81 41 TRP B O 1
ATOM 3031 N N . GLU B 1 42 ? -27.094 0.587 2.662 1 90.31 42 GLU B N 1
ATOM 3032 C CA . GLU B 1 42 ? -28.109 1.126 3.564 1 90.31 42 GLU B CA 1
ATOM 3033 C C . GLU B 1 42 ? -27.797 2.576 3.932 1 90.31 42 GLU B C 1
ATOM 3035 O O . GLU B 1 42 ? -28.672 3.439 3.848 1 90.31 42 GLU B O 1
ATOM 3040 N N . TYR B 1 43 ? -26.594 2.848 4.289 1 91.12 43 TYR B N 1
ATOM 3041 C CA . TYR B 1 43 ? -26.219 4.215 4.633 1 91.12 43 TYR B CA 1
ATOM 3042 C C . TYR B 1 43 ? -26.328 5.133 3.424 1 91.12 43 TYR B C 1
ATOM 3044 O O . TYR B 1 43 ? -26.781 6.27 3.539 1 91.12 43 TYR B O 1
ATOM 3052 N N . SER B 1 44 ? -25.938 4.625 2.293 1 91.88 44 SER B N 1
ATOM 3053 C CA . SER B 1 44 ? -26 5.414 1.065 1 91.88 44 SER B CA 1
ATOM 3054 C C . SER B 1 44 ? -27.438 5.832 0.747 1 91.88 44 SER B C 1
ATOM 3056 O O . SER B 1 44 ? -27.688 6.984 0.388 1 91.88 44 SER B O 1
ATOM 3058 N N . THR B 1 45 ? -28.359 4.941 0.95 1 89.62 45 THR B N 1
ATOM 3059 C CA . THR B 1 45 ? -29.75 5.23 0.6 1 89.62 45 THR B CA 1
ATOM 3060 C C . THR B 1 45 ? -30.359 6.215 1.588 1 89.62 45 THR B C 1
ATOM 3062 O O . THR B 1 45 ? -31.328 6.902 1.265 1 89.62 45 THR B O 1
ATOM 3065 N N . ARG B 1 46 ? -29.844 6.273 2.719 1 88.75 46 ARG B N 1
ATOM 3066 C CA . ARG B 1 46 ? -30.344 7.207 3.725 1 88.75 46 ARG B CA 1
ATOM 3067 C C . ARG B 1 46 ? -29.781 8.609 3.496 1 88.75 46 ARG B C 1
ATOM 3069 O O . ARG B 1 46 ? -30.438 9.602 3.801 1 88.75 46 ARG B O 1
ATOM 3076 N N . ILE B 1 47 ? -28.609 8.672 2.922 1 90.12 47 ILE B N 1
ATOM 3077 C CA . ILE B 1 47 ? -27.922 9.945 2.779 1 90.12 47 ILE B CA 1
ATOM 3078 C C . ILE B 1 47 ? -28.234 10.555 1.413 1 90.12 47 ILE B C 1
ATOM 3080 O O . ILE B 1 47 ? -28.344 11.773 1.283 1 90.12 47 ILE B O 1
ATOM 3084 N N . PHE B 1 48 ? -28.438 9.633 0.441 1 88.5 48 PHE B N 1
ATOM 3085 C CA . PHE B 1 48 ? -28.578 10.117 -0.928 1 88.5 48 PHE B CA 1
ATOM 3086 C C . PHE B 1 48 ? -29.922 9.68 -1.512 1 88.5 48 PHE B C 1
ATOM 3088 O O . PHE B 1 48 ? -30.484 8.664 -1.104 1 88.5 48 PHE B O 1
ATOM 3095 N N . THR B 1 49 ? -30.406 10.57 -2.398 1 85.44 49 THR B N 1
ATOM 3096 C CA . THR B 1 49 ? -31.531 10.164 -3.244 1 85.44 49 THR B CA 1
ATOM 3097 C C . THR B 1 49 ? -31.047 9.305 -4.41 1 85.44 49 THR B C 1
ATOM 3099 O O . THR B 1 49 ? -30.438 9.82 -5.355 1 85.44 49 THR B O 1
ATOM 3102 N N . LEU B 1 50 ? -31.234 7.996 -4.184 1 80.81 50 LEU B N 1
ATOM 3103 C CA . LEU B 1 50 ? -30.719 7.059 -5.188 1 80.81 50 LEU B CA 1
ATOM 3104 C C . LEU B 1 50 ? -31.875 6.398 -5.938 1 80.81 50 LEU B C 1
ATOM 3106 O O . LEU B 1 50 ? -32.906 6.109 -5.352 1 80.81 50 LEU B O 1
ATOM 3110 N N . ASP B 1 51 ? -31.766 6.504 -7.285 1 76.12 51 ASP B N 1
ATOM 3111 C CA . ASP B 1 51 ? -32.656 5.645 -8.07 1 76.12 51 ASP B CA 1
ATOM 3112 C C . ASP B 1 51 ? -32.125 4.207 -8.102 1 76.12 51 ASP B C 1
ATOM 3114 O O . ASP B 1 51 ? -31.125 3.922 -8.773 1 76.12 51 ASP B O 1
ATOM 3118 N N . ASN B 1 52 ? -32.688 3.365 -7.348 1 65.81 52 ASN B N 1
ATOM 3119 C CA . ASN B 1 52 ? -32.219 2.004 -7.125 1 65.81 52 ASN B CA 1
ATOM 3120 C C . ASN B 1 52 ? -31.953 1.28 -8.438 1 65.81 52 ASN B C 1
ATOM 3122 O O . ASN B 1 52 ? -31.094 0.394 -8.5 1 65.81 52 ASN B O 1
ATOM 3126 N N . ASP B 1 53 ? -32.656 1.696 -9.398 1 72.31 53 ASP B N 1
ATOM 3127 C CA . ASP B 1 53 ? -32.5 0.986 -10.664 1 72.31 53 ASP B CA 1
ATOM 3128 C C . ASP B 1 53 ? -31.281 1.502 -11.438 1 72.31 53 ASP B C 1
ATOM 3130 O O . ASP B 1 53 ? -30.781 0.826 -12.336 1 72.31 53 ASP B O 1
ATOM 3134 N N . GLU B 1 54 ? -30.719 2.564 -10.984 1 81 54 GLU B N 1
ATOM 3135 C CA . GLU B 1 54 ? -29.688 3.184 -11.812 1 81 54 GLU B CA 1
ATOM 3136 C C . GLU B 1 54 ? -28.359 3.252 -11.078 1 81 54 GLU B C 1
ATOM 3138 O O . GLU B 1 54 ? -27.297 3.406 -11.695 1 81 54 GLU B O 1
ATOM 3143 N N . CYS B 1 55 ? -28.438 3.035 -9.758 1 87.69 55 CYS B N 1
ATOM 3144 C CA . CYS B 1 55 ? -27.203 3.189 -8.992 1 87.69 55 CYS B CA 1
ATOM 3145 C 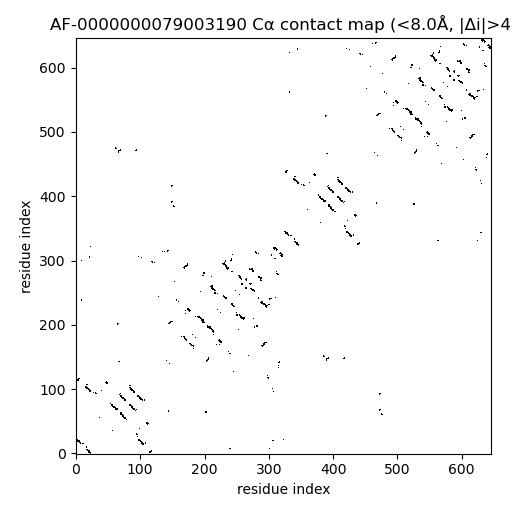C . CYS B 1 55 ? -26.641 1.834 -8.57 1 87.69 55 CYS B C 1
ATOM 3147 O O . CYS B 1 55 ? -27.406 0.9 -8.312 1 87.69 55 CYS B O 1
ATOM 3149 N N . SER B 1 56 ? -25.266 1.703 -8.539 1 89.31 56 SER B N 1
ATOM 3150 C CA . SER B 1 56 ? -24.625 0.46 -8.125 1 89.31 56 SER B CA 1
ATOM 3151 C C . SER B 1 56 ? -23.391 0.732 -7.262 1 89.31 56 SER B C 1
ATOM 3153 O O . SER B 1 56 ? -22.766 1.778 -7.398 1 89.31 56 SER B O 1
ATOM 3155 N N . LEU B 1 57 ? -23.172 -0.169 -6.387 1 91.75 57 LEU B N 1
ATOM 3156 C CA . LEU B 1 57 ? -21.984 -0.129 -5.531 1 91.75 57 LEU B CA 1
ATOM 3157 C C . LEU B 1 57 ? -20.891 -1.032 -6.074 1 91.75 57 LEU B C 1
ATOM 3159 O O . LEU B 1 57 ? -21.109 -2.229 -6.277 1 91.75 57 LEU B O 1
ATOM 3163 N N . GLU B 1 58 ? -19.734 -0.447 -6.312 1 90.38 58 GLU B N 1
ATOM 3164 C CA . GLU B 1 58 ? -18.594 -1.188 -6.859 1 90.38 58 GLU B CA 1
ATOM 3165 C C . GLU B 1 58 ? -17.422 -1.2 -5.887 1 90.38 58 GLU B C 1
ATOM 3167 O O . GLU B 1 58 ? -16.969 -0.145 -5.441 1 90.38 58 GLU B O 1
ATOM 3172 N N . PHE B 1 59 ? -16.938 -2.363 -5.559 1 92.12 59 PHE B N 1
ATOM 3173 C CA . PHE B 1 59 ? -15.734 -2.486 -4.746 1 92.12 59 PHE B CA 1
ATOM 3174 C C . PHE B 1 59 ? -14.5 -2.07 -5.543 1 92.12 59 PHE B C 1
ATOM 3176 O O . PHE B 1 59 ? -14.312 -2.512 -6.68 1 92.12 59 PHE B O 1
ATOM 3183 N N . VAL B 1 60 ? -13.703 -1.227 -4.922 1 93.31 60 VAL B N 1
ATOM 3184 C CA . VAL B 1 60 ? -12.492 -0.743 -5.586 1 93.31 60 VAL B CA 1
ATOM 3185 C C . VAL B 1 60 ? -11.273 -1.472 -5.027 1 93.31 60 VAL B C 1
ATOM 3187 O O . VAL B 1 60 ? -10.617 -2.232 -5.746 1 93.31 60 VAL B O 1
ATOM 3190 N N . ASP B 1 61 ? -11 -1.34 -3.781 1 93.44 61 ASP B N 1
ATOM 3191 C CA . ASP B 1 61 ? -9.867 -1.985 -3.123 1 93.44 61 ASP B CA 1
ATOM 3192 C C . ASP B 1 61 ? -10.008 -1.928 -1.604 1 93.44 61 ASP B C 1
ATOM 3194 O O . ASP B 1 61 ? -11.016 -1.43 -1.087 1 93.44 61 ASP B O 1
ATOM 3198 N N . ASN B 1 62 ? -9.141 -2.652 -0.897 1 92.75 62 ASN B N 1
ATOM 3199 C CA . ASN B 1 62 ? -8.992 -2.506 0.547 1 92.75 62 ASN B CA 1
ATOM 3200 C C . ASN B 1 62 ? -7.527 -2.352 0.949 1 92.75 62 ASN B C 1
ATOM 3202 O O . ASN B 1 62 ? -6.641 -2.928 0.316 1 92.75 62 ASN B O 1
ATOM 3206 N N . GLU B 1 63 ? -7.32 -1.546 1.917 1 93.5 63 GLU B N 1
ATOM 3207 C CA . GLU B 1 63 ? -5.969 -1.201 2.357 1 93.5 63 GLU B CA 1
ATOM 3208 C C . GLU B 1 63 ? -5.824 -1.363 3.869 1 93.5 63 GLU B C 1
ATOM 3210 O O . GLU B 1 63 ? -6.59 -0.779 4.637 1 93.5 63 GLU B O 1
ATOM 3215 N N . PRO B 1 64 ? -4.887 -2.182 4.223 1 93.31 64 PRO B N 1
ATOM 3216 C CA . PRO B 1 64 ? -4.59 -2.201 5.656 1 93.31 64 PRO B CA 1
ATOM 3217 C C . PRO B 1 64 ? -3.801 -0.978 6.113 1 93.31 64 PRO B C 1
ATOM 3219 O O . PRO B 1 64 ? -2.814 -0.601 5.473 1 93.31 64 PRO B O 1
ATOM 3222 N N . ILE B 1 65 ? -4.234 -0.297 7.07 1 92.31 65 ILE B N 1
ATOM 3223 C CA . ILE B 1 65 ? -3.52 0.822 7.672 1 92.31 65 ILE B CA 1
ATOM 3224 C C . ILE B 1 65 ? -2.434 0.296 8.609 1 92.31 65 ILE B C 1
ATOM 3226 O O . ILE B 1 65 ? -1.311 0.807 8.617 1 92.31 65 ILE B O 1
ATOM 3230 N N . ASN B 1 66 ? -2.785 -0.7 9.406 1 91.12 66 ASN B N 1
ATOM 3231 C CA . ASN B 1 66 ? -1.882 -1.461 10.266 1 91.12 66 ASN B CA 1
ATOM 3232 C C . ASN B 1 66 ? -2.449 -2.84 10.594 1 91.12 66 ASN B C 1
ATOM 3234 O O . ASN B 1 66 ? -3.141 -3.441 9.773 1 91.12 66 ASN B O 1
ATOM 3238 N N . ASP B 1 67 ? -2.115 -3.391 11.734 1 90.5 67 ASP B N 1
ATOM 3239 C CA . ASP B 1 67 ? -2.545 -4.742 12.086 1 90.5 67 ASP B CA 1
ATOM 3240 C C . ASP B 1 67 ? -3.969 -4.742 12.633 1 90.5 67 ASP B C 1
ATOM 3242 O O . ASP B 1 67 ? -4.527 -5.801 12.938 1 90.5 67 ASP B O 1
ATOM 3246 N N . GLU B 1 68 ? -4.57 -3.51 12.68 1 91.44 68 GLU B N 1
ATOM 3247 C CA . GLU B 1 68 ? -5.883 -3.426 13.312 1 91.44 68 GLU B CA 1
ATOM 3248 C C . GLU B 1 68 ? -6.922 -2.85 12.359 1 91.44 68 GLU B C 1
ATOM 3250 O O . GLU B 1 68 ? -8.102 -3.211 12.422 1 91.44 68 GLU B O 1
ATOM 3255 N N . PHE B 1 69 ? -6.488 -1.915 11.562 1 93.12 69 PHE B N 1
ATOM 3256 C CA . PHE B 1 69 ? -7.438 -1.146 10.766 1 93.12 69 PHE B CA 1
ATOM 3257 C C . PHE B 1 69 ? -7.324 -1.511 9.289 1 93.12 69 PHE B C 1
ATOM 3259 O O . PHE B 1 69 ? -6.219 -1.688 8.766 1 93.12 69 PHE B O 1
ATOM 3266 N N . ILE B 1 70 ? -8.422 -1.671 8.656 1 93.62 70 ILE B N 1
ATOM 3267 C CA . ILE B 1 70 ? -8.492 -1.828 7.211 1 93.62 70 ILE B CA 1
ATOM 3268 C C . ILE B 1 70 ? -9.539 -0.879 6.637 1 93.62 70 ILE B C 1
ATOM 3270 O O . ILE B 1 70 ? -10.625 -0.724 7.207 1 93.62 70 ILE B O 1
ATOM 3274 N N . ILE B 1 71 ? -9.234 -0.223 5.59 1 96 71 ILE B N 1
ATOM 3275 C CA . ILE B 1 71 ? -10.18 0.619 4.867 1 96 71 ILE B CA 1
ATOM 3276 C C . ILE B 1 71 ? -10.641 -0.095 3.596 1 96 71 ILE B C 1
ATOM 3278 O O . ILE B 1 71 ? -9.82 -0.578 2.816 1 96 71 ILE B O 1
ATOM 3282 N N . TYR B 1 72 ? -11.898 -0.232 3.438 1 94.88 72 TYR B N 1
ATOM 3283 C CA . TYR B 1 72 ? -12.5 -0.739 2.209 1 94.88 72 TYR B CA 1
ATOM 3284 C C . TYR B 1 72 ? -13.039 0.401 1.356 1 94.88 72 TYR B C 1
ATOM 3286 O O . TYR B 1 72 ? -13.859 1.2 1.822 1 94.88 72 TYR B O 1
ATOM 3294 N N . SER B 1 73 ? -12.641 0.477 0.137 1 96.38 73 SER B N 1
ATOM 3295 C CA . SER B 1 73 ? -13.047 1.556 -0.759 1 96.38 73 SER B CA 1
ATOM 3296 C C . SER B 1 73 ? -14.078 1.075 -1.769 1 96.38 73 SER B C 1
ATOM 3298 O O . SER B 1 73 ? -13.945 -0.008 -2.34 1 96.38 73 SER B O 1
ATOM 3300 N N . TYR B 1 74 ? -15.125 1.837 -1.948 1 95.31 74 TYR B N 1
ATOM 3301 C CA . TYR B 1 74 ? -16.188 1.577 -2.918 1 95.31 74 TYR B CA 1
ATOM 3302 C C . TYR B 1 74 ? -16.484 2.824 -3.74 1 95.31 74 TYR B C 1
ATOM 3304 O O . TYR B 1 74 ? -16.172 3.941 -3.326 1 95.31 74 TYR B O 1
ATOM 3312 N N . HIS B 1 75 ? -17.047 2.623 -4.875 1 94.69 75 HIS B N 1
ATOM 3313 C CA . HIS B 1 75 ? -17.656 3.674 -5.68 1 94.69 75 HIS B CA 1
ATOM 3314 C C . HIS B 1 75 ? -19.172 3.482 -5.781 1 94.69 75 HIS B C 1
ATOM 3316 O O . HIS B 1 75 ? -19.641 2.389 -6.094 1 94.69 75 HIS B O 1
ATOM 3322 N N . LEU B 1 76 ? -19.875 4.465 -5.406 1 93.69 76 LEU B N 1
ATOM 3323 C CA . LEU B 1 76 ? -21.297 4.52 -5.707 1 93.69 76 LEU B CA 1
ATOM 3324 C C . LEU B 1 76 ? -21.547 5.207 -7.043 1 93.69 76 LEU B C 1
ATOM 3326 O O . LEU B 1 76 ? -21.422 6.43 -7.152 1 93.69 76 LEU B O 1
ATOM 3330 N N . ASN B 1 77 ? -21.844 4.34 -8.039 1 89.81 77 ASN B N 1
ATOM 3331 C CA . ASN B 1 77 ? -22.062 4.812 -9.398 1 89.81 77 ASN B CA 1
ATOM 3332 C C . ASN B 1 77 ? -23.547 4.988 -9.703 1 89.81 77 ASN B C 1
ATOM 3334 O O . ASN B 1 77 ? -24.328 4.055 -9.539 1 89.81 77 ASN B O 1
ATOM 3338 N N . CYS B 1 78 ? -23.922 6.25 -10.109 1 81.44 78 CYS B N 1
ATOM 3339 C CA . CYS B 1 78 ? -25.312 6.473 -10.492 1 81.44 78 CYS B CA 1
ATOM 3340 C C . CYS B 1 78 ? -25.406 6.973 -11.93 1 81.44 78 CYS B C 1
ATOM 3342 O O . CYS B 1 78 ? -24.562 7.754 -12.375 1 81.44 78 CYS B O 1
ATOM 3344 N N . LEU B 1 79 ? -25.656 6.035 -13.031 1 62.16 79 LEU B N 1
ATOM 3345 C CA . LEU B 1 79 ? -25.703 6.109 -14.492 1 62.16 79 LEU B CA 1
ATOM 3346 C C . LEU B 1 79 ? -25.828 7.555 -14.961 1 62.16 79 LEU B C 1
ATOM 3348 O O . LEU B 1 79 ? -25.25 7.938 -15.969 1 62.16 79 LEU B O 1
ATOM 3352 N N . ASP B 1 80 ? -26.688 8.227 -14.461 1 58.22 80 ASP B N 1
ATOM 3353 C CA . ASP B 1 80 ? -27.016 9.492 -15.109 1 58.22 80 ASP B CA 1
ATOM 3354 C C . ASP B 1 80 ? -25.891 10.508 -14.922 1 58.22 80 ASP B C 1
ATOM 3356 O O . ASP B 1 80 ? -25.875 11.555 -15.57 1 58.22 80 ASP B O 1
ATOM 3360 N N . ARG B 1 81 ? -25.016 10.258 -14.109 1 58.66 81 ARG B N 1
ATOM 3361 C CA . ARG B 1 81 ? -24.062 11.344 -13.938 1 58.66 81 ARG B CA 1
ATOM 3362 C C . ARG B 1 81 ? -22.625 10.836 -14.055 1 58.66 81 ARG B C 1
ATOM 3364 O O . ARG B 1 81 ? -22.328 9.695 -13.68 1 58.66 81 ARG B O 1
ATOM 3371 N N . LYS B 1 82 ? -21.859 11.328 -15.031 1 69.75 82 LYS B N 1
ATOM 3372 C CA . LYS B 1 82 ? -20.406 11.188 -15.188 1 69.75 82 LYS B CA 1
ATOM 3373 C C . LYS B 1 82 ? -19.688 11.344 -13.852 1 69.75 82 LYS B C 1
ATOM 3375 O O . LYS B 1 82 ? -19.875 12.352 -13.156 1 69.75 82 LYS B O 1
ATOM 3380 N N . GLY B 1 83 ? -19.141 10.289 -13.203 1 80.94 83 GLY B N 1
ATOM 3381 C CA . GLY B 1 83 ? -18.422 10.312 -11.938 1 80.94 83 GLY B CA 1
ATOM 3382 C C . GLY B 1 83 ? -18.953 9.305 -10.938 1 80.94 83 GLY B C 1
ATOM 3383 O O . GLY B 1 83 ? -19.766 8.445 -11.289 1 80.94 83 GLY B O 1
ATOM 3384 N N . TYR B 1 84 ? -18.484 9.344 -9.711 1 91.75 84 TYR B N 1
ATOM 3385 C CA . TYR B 1 84 ? -18.906 8.453 -8.641 1 91.75 84 TYR B CA 1
ATOM 3386 C C . TYR B 1 84 ? -18.781 9.141 -7.281 1 91.75 84 TYR B C 1
ATOM 3388 O O . TYR B 1 84 ? -18.109 10.156 -7.156 1 91.75 84 TYR B O 1
ATOM 3396 N N . ILE B 1 85 ? -19.609 8.75 -6.34 1 93.06 85 ILE B N 1
ATOM 3397 C CA . ILE B 1 85 ? -19.375 9.07 -4.934 1 93.06 85 ILE B CA 1
ATOM 3398 C C . ILE B 1 85 ? -18.375 8.078 -4.344 1 93.06 85 ILE B C 1
ATOM 3400 O O . ILE B 1 85 ? -18.578 6.863 -4.426 1 93.06 85 ILE B O 1
ATOM 3404 N N . GLY B 1 86 ? -17.281 8.617 -3.836 1 95.88 86 GLY B N 1
ATOM 3405 C CA . GLY B 1 86 ? -16.328 7.75 -3.16 1 95.88 86 GLY B CA 1
ATOM 3406 C C . GLY B 1 86 ? -16.781 7.336 -1.772 1 95.88 86 GLY B C 1
ATOM 3407 O O . GLY B 1 86 ? -17.391 8.133 -1.049 1 95.88 86 GLY B O 1
ATOM 3408 N N . ILE B 1 87 ? -16.5 6.094 -1.466 1 97.38 87 ILE B N 1
ATOM 3409 C CA . ILE B 1 87 ? -16.875 5.574 -0.155 1 97.38 87 ILE B CA 1
ATOM 3410 C C . ILE B 1 87 ? -15.672 4.895 0.493 1 97.38 87 ILE B C 1
ATOM 3412 O O . ILE B 1 87 ? -14.992 4.082 -0.143 1 97.38 87 ILE B O 1
ATOM 3416 N N . ARG B 1 88 ? -15.375 5.258 1.682 1 97.69 88 ARG B N 1
ATOM 3417 C CA . ARG B 1 88 ? -14.375 4.605 2.52 1 97.69 88 ARG B CA 1
ATOM 3418 C C . ARG B 1 88 ? -15.008 4.012 3.771 1 97.69 88 ARG B C 1
ATOM 3420 O O . ARG B 1 88 ? -15.523 4.742 4.621 1 97.69 88 ARG B O 1
ATOM 3427 N N . ALA B 1 89 ? -15.031 2.734 3.824 1 95.75 89 ALA B N 1
ATOM 3428 C CA . ALA B 1 89 ? -15.492 2.037 5.023 1 95.75 89 ALA B CA 1
ATOM 3429 C C . ALA B 1 89 ? -14.312 1.647 5.914 1 95.75 89 ALA B C 1
ATOM 3431 O O . ALA B 1 89 ? -13.492 0.803 5.539 1 95.75 89 ALA B O 1
ATOM 3432 N N . VAL B 1 90 ? -14.258 2.283 7.059 1 94.62 90 VAL B N 1
ATOM 3433 C CA . VAL B 1 90 ? -13.148 2.053 7.984 1 94.62 90 VAL B CA 1
ATOM 3434 C C . VAL B 1 90 ? -13.531 0.957 8.977 1 94.62 90 VAL B C 1
ATOM 3436 O O . VAL B 1 90 ? -14.57 1.043 9.641 1 94.62 90 VAL B O 1
ATOM 3439 N N . THR B 1 91 ? -12.711 -0.097 9.023 1 92.31 91 THR B N 1
ATOM 3440 C CA . THR B 1 91 ? -12.945 -1.188 9.961 1 92.31 91 THR B CA 1
ATOM 3441 C C . THR B 1 91 ? -11.789 -1.311 10.945 1 92.31 91 THR B C 1
ATOM 3443 O O . THR B 1 91 ? -10.648 -1 10.617 1 92.31 91 THR B O 1
ATOM 3446 N N . ARG B 1 92 ? -12.07 -1.642 12.172 1 90.62 92 ARG B N 1
ATOM 3447 C CA . ARG B 1 92 ? -11.109 -1.99 13.211 1 90.62 92 ARG B CA 1
ATOM 3448 C C . ARG B 1 92 ? -11.352 -3.402 13.734 1 90.62 92 ARG B C 1
ATOM 3450 O O . ARG B 1 92 ? -12.422 -3.695 14.266 1 90.62 92 ARG B O 1
ATOM 3457 N N . ARG B 1 93 ? -10.328 -4.355 13.57 1 88.31 93 ARG B N 1
ATOM 3458 C CA . ARG B 1 93 ? -10.461 -5.746 13.984 1 88.31 93 ARG B CA 1
ATOM 3459 C C . ARG B 1 93 ? -11.75 -6.359 13.438 1 88.31 93 ARG B C 1
ATOM 3461 O O . ARG B 1 93 ? -12.523 -6.961 14.195 1 88.31 93 ARG B O 1
ATOM 3468 N N . ASN B 1 94 ? -12.078 -6.051 12.18 1 86.81 94 ASN B N 1
ATOM 3469 C CA . ASN B 1 94 ? -13.18 -6.609 11.398 1 86.81 94 ASN B CA 1
ATOM 3470 C C . ASN B 1 94 ? -14.523 -6.07 11.867 1 86.81 94 ASN B C 1
ATOM 3472 O O . ASN B 1 94 ? -15.562 -6.691 11.641 1 86.81 94 ASN B O 1
ATOM 3476 N N . LYS B 1 95 ? -14.508 -4.953 12.547 1 88.5 95 LYS B N 1
ATOM 3477 C CA . LYS B 1 95 ? -15.727 -4.238 12.906 1 88.5 95 LYS B CA 1
ATOM 3478 C C . LYS B 1 95 ? -15.805 -2.889 12.195 1 88.5 95 LYS B C 1
ATOM 3480 O O . LYS B 1 95 ? -14.844 -2.121 12.203 1 88.5 95 LYS B O 1
ATOM 3485 N N . LEU B 1 96 ? -16.922 -2.637 11.578 1 91.31 96 LEU B N 1
ATOM 3486 C CA . LEU B 1 96 ? -17.125 -1.362 10.898 1 91.31 96 LEU B CA 1
ATOM 3487 C C . LEU B 1 96 ? -17.234 -0.22 11.898 1 91.31 96 LEU B C 1
ATOM 3489 O O . LEU B 1 96 ? -18.078 -0.267 12.805 1 91.31 96 LEU B O 1
ATOM 3493 N N . ILE B 1 97 ? -16.469 0.859 11.773 1 91.44 97 ILE B N 1
ATOM 3494 C CA . ILE B 1 97 ? -16.516 1.913 12.781 1 91.44 97 ILE B CA 1
ATOM 3495 C C . ILE B 1 97 ? -16.906 3.236 12.125 1 91.44 97 ILE B C 1
ATOM 3497 O O . ILE B 1 97 ? -17.344 4.164 12.797 1 91.44 97 ILE B O 1
ATOM 3501 N N . MET B 1 98 ? -16.75 3.336 10.789 1 93.69 98 MET B N 1
ATOM 3502 C CA . MET B 1 98 ? -17.031 4.602 10.117 1 93.69 98 MET B CA 1
ATOM 3503 C C . MET B 1 98 ? -17.25 4.383 8.625 1 93.69 98 MET B C 1
ATOM 3505 O O . MET B 1 98 ? -16.641 3.496 8.023 1 93.69 98 MET B O 1
ATOM 3509 N N . ILE B 1 99 ? -18.078 5.113 8.062 1 95.12 99 ILE B N 1
ATOM 3510 C CA . ILE B 1 99 ? -18.219 5.227 6.613 1 95.12 99 ILE B CA 1
ATOM 3511 C C . ILE B 1 99 ? -18.062 6.68 6.188 1 95.12 99 ILE B C 1
ATOM 3513 O O . ILE B 1 99 ? -18.734 7.57 6.715 1 95.12 99 ILE B O 1
ATOM 3517 N N . VAL B 1 100 ? -17.156 6.934 5.297 1 97.06 100 VAL B N 1
ATOM 3518 C CA . VAL B 1 100 ? -16.906 8.273 4.789 1 97.06 100 VAL B CA 1
ATOM 3519 C C . VAL B 1 100 ? -17.328 8.359 3.322 1 97.06 100 VAL B C 1
ATOM 3521 O O . VAL B 1 100 ? -16.922 7.531 2.504 1 97.06 100 VAL B O 1
ATOM 3524 N N . PHE B 1 101 ? -18.125 9.336 3 1 95.75 101 PHE B N 1
ATOM 3525 C CA . PHE B 1 101 ? -18.547 9.602 1.628 1 95.75 101 PHE B CA 1
ATOM 3526 C C . PHE B 1 101 ? -17.844 10.836 1.083 1 95.75 101 PHE B C 1
ATOM 3528 O O . PHE B 1 101 ? -17.859 11.898 1.718 1 95.75 101 PHE B O 1
ATOM 3535 N N . THR B 1 102 ? -17.172 10.727 -0.018 1 96.06 102 THR B N 1
ATOM 3536 C CA . THR B 1 102 ? -16.578 11.859 -0.709 1 96.06 102 THR B CA 1
ATOM 3537 C C . THR B 1 102 ? -17.391 12.242 -1.941 1 96.06 102 THR B C 1
ATOM 3539 O O . THR B 1 102 ? -17.594 11.414 -2.84 1 96.06 102 THR B O 1
ATOM 3542 N N . ILE B 1 103 ? -17.797 13.461 -1.982 1 93.25 103 ILE B N 1
ATOM 3543 C CA . ILE B 1 103 ? -18.812 13.875 -2.955 1 93.25 103 ILE B CA 1
ATOM 3544 C C . ILE B 1 103 ? -18.234 14.969 -3.859 1 93.25 103 ILE B C 1
ATOM 3546 O O . ILE B 1 103 ? -17.75 15.992 -3.375 1 93.25 103 ILE B O 1
ATOM 3550 N N . GLY B 1 104 ? -18.297 14.734 -5.133 1 89.75 104 GLY B N 1
ATOM 3551 C CA . GLY B 1 104 ? -17.938 15.758 -6.105 1 89.75 104 GLY B CA 1
ATOM 3552 C C . GLY B 1 104 ? -19.094 16.703 -6.41 1 89.75 104 GLY B C 1
ATOM 3553 O O . GLY B 1 104 ? -20.219 16.484 -5.961 1 89.75 104 GLY B O 1
ATOM 3554 N N . GLU B 1 105 ? -18.797 17.719 -7.23 1 84 105 GLU B N 1
ATOM 3555 C CA . GLU B 1 105 ? -19.766 18.766 -7.543 1 84 105 GLU B CA 1
ATOM 3556 C C . GLU B 1 105 ? -21.016 18.188 -8.195 1 84 105 GLU B C 1
ATOM 3558 O O . GLU B 1 105 ? -22.125 18.625 -7.898 1 84 105 GLU B O 1
ATOM 3563 N N . LYS B 1 106 ? -20.828 17.219 -8.969 1 81.81 106 LYS B N 1
ATOM 3564 C CA . LYS B 1 106 ? -21.922 16.672 -9.766 1 81.81 106 LYS B CA 1
ATOM 3565 C C . LYS B 1 106 ? -22.922 15.922 -8.891 1 81.81 106 LYS B C 1
ATOM 3567 O O . LYS B 1 106 ? -24.078 15.711 -9.281 1 81.81 106 LYS B O 1
ATOM 3572 N N . TYR B 1 107 ? -22.484 15.547 -7.688 1 81.81 107 TYR B N 1
ATOM 3573 C CA . TYR B 1 107 ? -23.344 14.695 -6.867 1 81.81 107 TYR B CA 1
ATOM 3574 C C . TYR B 1 107 ? -23.844 15.445 -5.641 1 81.81 107 TYR B C 1
ATOM 3576 O O . TYR B 1 107 ? -24.562 14.875 -4.809 1 81.81 107 TYR B O 1
ATOM 3584 N N . ILE B 1 108 ? -23.562 16.625 -5.523 1 81.88 108 ILE B N 1
ATOM 3585 C CA . ILE B 1 108 ? -23.906 17.391 -4.328 1 81.88 108 ILE B CA 1
ATOM 3586 C C . ILE B 1 108 ? -25.438 17.484 -4.207 1 81.88 108 ILE B C 1
ATOM 3588 O O . ILE B 1 108 ? -25.969 17.453 -3.098 1 81.88 108 ILE B O 1
ATOM 3592 N N . GLU B 1 109 ? -26.062 17.578 -5.277 1 78.69 109 GLU B N 1
ATOM 3593 C CA . GLU B 1 109 ? -27.516 17.766 -5.266 1 78.69 109 GLU B CA 1
ATOM 3594 C C . GLU B 1 109 ? -28.234 16.5 -4.844 1 78.69 109 GLU B C 1
ATOM 3596 O O . GLU B 1 109 ? -29.406 16.547 -4.445 1 78.69 109 GLU B O 1
ATOM 3601 N N . LYS B 1 110 ? -27.578 15.438 -4.922 1 76.19 110 LYS B N 1
ATOM 3602 C CA . LYS B 1 110 ? -28.219 14.164 -4.57 1 76.19 110 LYS B CA 1
ATOM 3603 C C . LYS B 1 110 ? -28.25 13.969 -3.057 1 76.19 110 LYS B C 1
ATOM 3605 O O . LYS B 1 110 ? -28.875 13.031 -2.562 1 76.19 110 LYS B O 1
ATOM 3610 N N . THR B 1 111 ? -27.703 14.836 -2.398 1 76.81 111 THR B N 1
ATOM 3611 C CA . THR B 1 111 ? -27.656 14.68 -0.948 1 76.81 111 THR B CA 1
ATOM 3612 C C . THR B 1 111 ? -28.984 15.109 -0.321 1 76.81 111 THR B C 1
ATOM 3614 O O . THR B 1 111 ? -29.469 16.203 -0.584 1 76.81 111 THR B O 1
ATOM 3617 N N . LYS B 1 112 ? -29.672 14.125 0.334 1 73 112 LYS B N 1
ATOM 3618 C CA . LYS B 1 112 ? -31.016 14.32 0.887 1 73 112 LYS B CA 1
ATOM 3619 C C . LYS B 1 112 ? -30.984 15.266 2.082 1 73 112 LYS B C 1
ATOM 3621 O O . LYS B 1 112 ? -31.922 16.031 2.305 1 73 112 LYS B O 1
ATOM 3626 N N . THR B 1 113 ? -30.031 14.898 3.008 1 65.31 113 THR B N 1
ATOM 3627 C CA . THR B 1 113 ? -30.266 15.391 4.363 1 65.31 113 THR B CA 1
ATOM 3628 C C . THR B 1 113 ? -29.312 16.531 4.699 1 65.31 113 THR B C 1
ATOM 3630 O O . THR B 1 113 ? -28.188 16.578 4.18 1 65.31 113 THR B O 1
ATOM 3633 N N . SER B 1 114 ? -30.016 17.375 5.418 1 70.06 114 SER B N 1
ATOM 3634 C CA . SER B 1 114 ? -29.203 18.359 6.094 1 70.06 114 SER B CA 1
ATOM 3635 C C . SER B 1 114 ? -28.375 17.734 7.219 1 70.06 114 SER B C 1
ATOM 3637 O O . SER B 1 114 ? -28.938 17.141 8.141 1 70.06 114 SER B O 1
ATOM 3639 N N . LEU B 1 115 ? -27.188 17.547 7.066 1 76.31 115 LEU B N 1
ATOM 3640 C CA . LEU B 1 115 ? -26.312 16.984 8.086 1 76.31 115 LEU B CA 1
ATOM 3641 C C . LEU B 1 115 ? -25.562 18.078 8.844 1 76.31 115 LEU B C 1
ATOM 3643 O O . LEU B 1 115 ? -25.266 19.125 8.281 1 76.31 115 LEU B O 1
ATOM 3647 N N . PRO B 1 116 ? -25.469 17.812 10.242 1 72.69 116 PRO B N 1
ATOM 3648 C CA . PRO B 1 116 ? -24.672 18.781 11.008 1 72.69 116 PRO B CA 1
ATOM 3649 C C . PRO B 1 116 ? -23.25 18.953 10.445 1 72.69 116 PRO B C 1
ATOM 3651 O O . PRO B 1 116 ? -22.688 18 9.891 1 72.69 116 PRO B O 1
ATOM 3654 N N . GLU B 1 117 ? -22.859 20.156 10.617 1 73.31 117 GLU B N 1
ATOM 3655 C CA . GLU B 1 117 ? -21.484 20.453 10.195 1 73.31 117 GLU B CA 1
ATOM 3656 C C . GLU B 1 117 ? -20.484 20.141 11.305 1 73.31 117 GLU B C 1
ATOM 3658 O O . GLU B 1 117 ? -20.812 20.266 12.484 1 73.31 117 GLU B O 1
ATOM 3663 N N . ILE B 1 118 ? -19.375 19.688 10.984 1 68.31 118 ILE B N 1
ATOM 3664 C CA . ILE B 1 118 ? -18.312 19.266 11.898 1 68.31 118 ILE B CA 1
ATOM 3665 C C . ILE B 1 118 ? -18.031 20.391 12.898 1 68.31 118 ILE B C 1
ATOM 3667 O O . ILE B 1 118 ? -17.719 20.125 14.062 1 68.31 118 ILE B O 1
ATOM 3671 N N . GLU B 1 119 ? -18.109 21.547 12.406 1 59.31 119 GLU B N 1
ATOM 3672 C CA . GLU B 1 119 ? -17.812 22.672 13.266 1 59.31 119 GLU B CA 1
ATOM 3673 C C . GLU B 1 119 ? -18.688 22.688 14.508 1 59.31 119 GLU B C 1
ATOM 3675 O O . GLU B 1 119 ? -18.25 23.125 15.578 1 59.31 119 GLU B O 1
ATOM 3680 N N . LYS B 1 120 ? -19.828 22.203 14.25 1 57.38 120 LYS B N 1
ATOM 3681 C CA . LYS B 1 120 ? -20.766 22.172 15.367 1 57.38 120 LYS B CA 1
ATOM 3682 C C . LYS B 1 120 ? -20.328 21.172 16.438 1 57.38 120 LYS B C 1
ATOM 3684 O O . LYS B 1 120 ? -20.75 21.266 17.594 1 57.38 120 LYS B O 1
ATOM 3689 N N . LEU B 1 121 ? -19.359 20.312 15.977 1 57.81 121 LEU B N 1
ATOM 3690 C CA . LEU B 1 121 ? -18.906 19.312 16.922 1 57.81 121 LEU B CA 1
ATOM 3691 C C . LEU B 1 121 ? -17.641 19.781 17.641 1 57.81 121 LEU B C 1
ATOM 3693 O O . LEU B 1 121 ? -17.078 19.031 18.453 1 57.81 121 LEU B O 1
ATOM 3697 N N . ASN B 1 122 ? -17.25 21 17.391 1 55.81 122 ASN B N 1
ATOM 3698 C CA . ASN B 1 122 ? -16.062 21.578 18.016 1 55.81 122 ASN B CA 1
ATOM 3699 C C . ASN B 1 122 ? -16.047 21.328 19.516 1 55.81 122 ASN B C 1
ATOM 3701 O O . ASN B 1 122 ? -14.984 21.172 20.125 1 55.81 122 ASN B O 1
ATOM 3705 N N . THR B 1 123 ? -17.203 21.266 20.062 1 53.53 123 THR B N 1
ATOM 3706 C CA . THR B 1 123 ? -17.281 21.062 21.5 1 53.53 123 THR B CA 1
ATOM 3707 C C . THR B 1 123 ? -16.797 19.672 21.891 1 53.53 123 THR B C 1
ATOM 3709 O O . THR B 1 123 ? -16.281 19.453 22.984 1 53.53 123 THR B O 1
ATOM 3712 N N . LEU B 1 124 ? -16.953 18.781 21.062 1 53.94 124 LEU B N 1
ATOM 3713 C CA . LEU B 1 124 ? -16.578 17.391 21.359 1 53.94 124 LEU B CA 1
ATOM 3714 C C . LEU B 1 124 ? -15.07 17.234 21.359 1 53.94 124 LEU B C 1
ATOM 3716 O O . LEU B 1 124 ? -14.523 16.484 22.172 1 53.94 124 LEU B O 1
ATOM 3720 N N . PHE B 1 125 ? -14.391 18.016 20.531 1 57.22 125 PHE B N 1
ATOM 3721 C CA . PHE B 1 125 ? -12.953 17.812 20.375 1 57.22 125 PHE B CA 1
ATOM 3722 C C . PHE B 1 125 ? -12.18 18.547 21.453 1 57.22 125 PHE B C 1
ATOM 3724 O O . PHE B 1 125 ? -11.102 18.109 21.859 1 57.22 125 PHE B O 1
ATOM 3731 N N . THR B 1 126 ? -12.688 19.719 21.969 1 50.88 126 THR B N 1
ATOM 3732 C CA . THR B 1 126 ? -11.961 20.547 22.922 1 50.88 126 THR B CA 1
ATOM 3733 C C . THR B 1 126 ? -11.844 19.844 24.266 1 50.88 126 THR B C 1
ATOM 3735 O O . THR B 1 126 ? -10.867 20.031 25 1 50.88 126 THR B O 1
ATOM 3738 N N . LYS B 1 127 ? -12.805 19.125 24.688 1 50.22 127 LYS B N 1
ATOM 3739 C CA . LYS B 1 127 ? -12.781 18.5 26.016 1 50.22 127 LYS B CA 1
ATOM 3740 C C . LYS B 1 127 ? -11.75 17.375 26.062 1 50.22 127 LYS B C 1
ATOM 3742 O O . LYS B 1 127 ? -11.172 17.109 27.125 1 50.22 127 LYS B O 1
ATOM 3747 N N . GLN B 1 128 ? -11.508 16.828 25 1 48.75 128 GLN B N 1
ATOM 3748 C CA . GLN B 1 128 ? -10.688 15.617 25.016 1 48.75 128 GLN B CA 1
ATOM 3749 C C . GLN B 1 128 ? -9.195 15.961 24.969 1 48.75 128 GLN B C 1
ATOM 3751 O O . GLN B 1 128 ? -8.352 15.117 25.25 1 48.75 128 GLN B O 1
ATOM 3756 N N . THR B 1 129 ? -8.875 17.219 24.688 1 48.94 129 THR B N 1
ATOM 3757 C CA . THR B 1 129 ? -7.496 17.562 24.359 1 48.94 129 THR B CA 1
ATOM 3758 C C . THR B 1 129 ? -6.621 17.547 25.609 1 48.94 129 THR B C 1
ATOM 3760 O O . THR B 1 129 ? -5.445 17.906 25.562 1 48.94 129 THR B O 1
ATOM 3763 N N . VAL B 1 130 ? -7.277 17.609 26.766 1 44.06 130 VAL B N 1
ATOM 3764 C CA . VAL B 1 130 ? -6.293 17.797 27.828 1 44.06 130 VAL B CA 1
ATOM 3765 C C . VAL B 1 130 ? -5.188 16.75 27.688 1 44.06 130 VAL B C 1
ATOM 3767 O O . VAL B 1 130 ? -5.465 15.555 27.516 1 44.06 130 VAL B O 1
ATOM 3770 N N . ILE B 1 131 ? -3.922 17.281 27.359 1 48.09 131 ILE B N 1
ATOM 3771 C CA . ILE B 1 131 ? -2.623 16.641 27.219 1 48.09 131 ILE B CA 1
ATOM 3772 C C . ILE B 1 131 ? -2.451 15.586 28.328 1 48.09 131 ILE B C 1
ATOM 3774 O O . ILE B 1 131 ? -2.311 15.93 29.5 1 48.09 131 ILE B O 1
ATOM 3778 N N . GLU B 1 132 ? -3.377 14.836 28.578 1 42.66 132 GLU B N 1
ATOM 3779 C CA . GLU B 1 132 ? -3.033 13.93 29.656 1 42.66 132 GLU B CA 1
ATOM 3780 C C . GLU B 1 132 ? -1.526 13.703 29.734 1 42.66 132 GLU B C 1
ATOM 3782 O O . GLU B 1 132 ? -0.805 13.961 28.766 1 42.66 132 GLU B O 1
ATOM 3787 N N . LYS B 1 133 ? -0.994 12.68 30.719 1 38.5 133 LYS B N 1
ATOM 3788 C CA . LYS B 1 133 ? 0.277 12.211 31.266 1 38.5 133 LYS B CA 1
ATOM 3789 C C . LYS B 1 133 ? 1.283 11.938 30.141 1 38.5 133 LYS B C 1
ATOM 3791 O O . LYS B 1 133 ? 0.897 11.617 29.016 1 38.5 133 LYS B O 1
ATOM 3796 N N . SER B 1 134 ? 2.715 12.258 30.359 1 40.12 134 SER B N 1
ATOM 3797 C CA . SER B 1 134 ? 4.086 12.312 29.875 1 40.12 134 SER B CA 1
ATOM 3798 C C . SER B 1 134 ? 4.344 11.219 28.844 1 40.12 134 SER B C 1
ATOM 3800 O O . SER B 1 134 ? 3.725 10.156 28.891 1 40.12 134 SER B O 1
ATOM 3802 N N . VAL B 1 135 ? 5.031 11.617 27.531 1 43.62 135 VAL B N 1
ATOM 3803 C CA . VAL B 1 135 ? 6.105 11.125 26.672 1 43.62 135 VAL B CA 1
ATOM 3804 C C . VAL B 1 135 ? 7.004 10.18 27.453 1 43.62 135 VAL B C 1
ATOM 3806 O O . VAL B 1 135 ? 8.016 9.695 26.953 1 43.62 135 VAL B O 1
ATOM 3809 N N . LYS B 1 136 ? 7.133 10.766 28.703 1 42.5 136 LYS B N 1
ATOM 3810 C CA . LYS B 1 136 ? 8.188 10.148 29.5 1 42.5 136 LYS B CA 1
ATOM 3811 C C . LYS B 1 136 ? 8.328 8.664 29.188 1 42.5 136 LYS B C 1
ATOM 3813 O O . LYS B 1 136 ? 9.438 8.125 29.172 1 42.5 136 LYS B O 1
ATOM 3818 N N . GLU B 1 137 ? 7.344 7.973 29.5 1 42.28 137 GLU B N 1
ATOM 3819 C CA . GLU B 1 137 ? 7.363 6.512 29.547 1 42.28 137 GLU B CA 1
ATOM 3820 C C . GLU B 1 137 ? 7.488 5.926 28.141 1 42.28 137 GLU B C 1
ATOM 3822 O O . GLU B 1 137 ? 7.664 4.715 27.984 1 42.28 137 GLU B O 1
ATOM 3827 N N . TYR B 1 138 ? 6.945 6.543 27.156 1 44.22 138 TYR B N 1
ATOM 3828 C CA . TYR B 1 138 ? 6.719 5.805 25.922 1 44.22 138 TYR B CA 1
ATOM 3829 C C . TYR B 1 138 ? 8.039 5.492 25.219 1 44.22 138 TYR B C 1
ATOM 3831 O O . TYR B 1 138 ? 8.734 6.402 24.766 1 44.22 138 TYR B O 1
ATOM 3839 N N . GLY B 1 139 ? 8.984 5.172 26.078 1 47.97 139 GLY B N 1
ATOM 3840 C CA . GLY B 1 139 ? 10.086 4.461 25.453 1 47.97 139 GLY B CA 1
ATOM 3841 C C . GLY B 1 139 ? 9.711 3.842 24.109 1 47.97 139 GLY B C 1
ATOM 3842 O O . GLY B 1 139 ? 10.211 4.262 23.078 1 47.97 139 GLY B O 1
ATOM 3843 N N . LYS B 1 140 ? 8.648 2.555 24.125 1 66.06 140 LYS B N 1
ATOM 3844 C CA . LYS B 1 140 ? 8.305 1.37 23.344 1 66.06 140 LYS B CA 1
ATOM 3845 C C . LYS B 1 140 ? 7.73 1.755 21.984 1 66.06 140 LYS B C 1
ATOM 3847 O O . LYS B 1 140 ? 7.348 2.906 21.766 1 66.06 140 LYS B O 1
ATOM 3852 N N . THR B 1 141 ? 7.73 1.156 20.984 1 83.62 141 THR B N 1
ATOM 3853 C CA . THR B 1 141 ? 7.121 1.224 19.656 1 83.62 141 THR B CA 1
ATOM 3854 C C . THR B 1 141 ? 5.617 1.453 19.766 1 83.62 141 THR B C 1
ATOM 3856 O O . THR B 1 141 ? 4.91 0.684 20.422 1 83.62 141 THR B O 1
ATOM 3859 N N . PRO B 1 142 ? 5.164 2.793 19.359 1 91 142 PRO B N 1
ATOM 3860 C CA . PRO B 1 142 ? 3.719 3.025 19.375 1 91 142 PRO B CA 1
ATOM 3861 C C . PRO B 1 142 ? 2.918 1.826 18.875 1 91 142 PRO B C 1
ATOM 3863 O O . PRO B 1 142 ? 3.439 1.004 18.125 1 91 142 PRO B O 1
ATOM 3866 N N . PRO B 1 143 ? 1.691 1.702 19.422 1 89.62 143 PRO B N 1
ATOM 3867 C CA . PRO B 1 143 ? 0.867 0.562 19.016 1 89.62 143 PRO B CA 1
ATOM 3868 C C . PRO B 1 143 ? 0.664 0.487 17.5 1 89.62 143 PRO B C 1
ATOM 3870 O O . PRO B 1 143 ? 0.408 1.508 16.859 1 89.62 143 PRO B O 1
ATOM 3873 N N . GLY B 1 144 ? 0.858 -0.77 16.969 1 90.38 144 GLY B N 1
ATOM 3874 C CA . GLY B 1 144 ? 0.535 -1.034 15.57 1 90.38 144 GLY B CA 1
ATOM 3875 C C . GLY B 1 144 ? 1.604 -0.55 14.609 1 90.38 144 GLY B C 1
ATOM 3876 O O . GLY B 1 144 ? 1.368 -0.469 13.398 1 90.38 144 GLY B O 1
ATOM 3877 N N . GLN B 1 145 ? 2.754 -0.188 15.141 1 92.88 145 GLN B N 1
ATOM 3878 C CA . GLN B 1 145 ? 3.812 0.346 14.289 1 92.88 145 GLN B CA 1
ATOM 3879 C C . GLN B 1 145 ? 4.895 -0.701 14.039 1 92.88 145 GLN B C 1
ATOM 3881 O O . GLN B 1 145 ? 5.102 -1.598 14.859 1 92.88 145 GLN B O 1
ATOM 3886 N N . ARG B 1 146 ? 5.492 -0.673 12.875 1 91.44 146 ARG B N 1
ATOM 3887 C CA . ARG B 1 146 ? 6.664 -1.471 12.523 1 91.44 146 ARG B CA 1
ATOM 3888 C C . ARG B 1 146 ? 7.754 -0.601 11.906 1 91.44 146 ARG B C 1
ATOM 3890 O O . ARG B 1 146 ? 7.465 0.325 11.148 1 91.44 146 ARG B O 1
ATOM 3897 N N . PHE B 1 147 ? 8.953 -0.896 12.266 1 93.25 147 PHE B N 1
ATOM 3898 C CA . PHE B 1 147 ? 10.07 -0.11 11.75 1 93.25 147 PHE B CA 1
ATOM 3899 C C . PHE B 1 147 ? 10.469 -0.591 10.359 1 93.25 147 PHE B C 1
ATOM 3901 O O . PHE B 1 147 ? 10.516 -1.796 10.102 1 93.25 147 PHE B O 1
ATOM 3908 N N . ILE B 1 148 ? 10.633 0.251 9.43 1 92.62 148 ILE B N 1
ATOM 3909 C CA . ILE B 1 148 ? 11.148 -0.03 8.094 1 92.62 148 ILE B CA 1
ATOM 3910 C C . ILE B 1 148 ? 12.438 0.75 7.863 1 92.62 148 ILE B C 1
ATOM 3912 O O . ILE B 1 148 ? 12.766 1.667 8.625 1 92.62 148 ILE B O 1
ATOM 3916 N N . PRO B 1 149 ? 13.195 0.374 6.797 1 88.44 149 PRO B N 1
ATOM 3917 C CA . PRO B 1 149 ? 14.555 0.906 6.656 1 88.44 149 PRO B CA 1
ATOM 3918 C C . PRO B 1 149 ? 14.57 2.381 6.258 1 88.44 149 PRO B C 1
ATOM 3920 O O . PRO B 1 149 ? 15.531 3.096 6.566 1 88.44 149 PRO B O 1
ATOM 3923 N N . SER B 1 150 ? 13.523 2.801 5.523 1 91.06 150 SER B N 1
ATOM 3924 C CA . SER B 1 150 ? 13.523 4.164 5 1 91.06 150 SER B CA 1
ATOM 3925 C C . SER B 1 150 ? 12.102 4.68 4.797 1 91.06 150 SER B C 1
ATOM 3927 O O . SER B 1 150 ? 11.148 3.898 4.801 1 91.06 150 SER B O 1
ATOM 3929 N N . PHE B 1 151 ? 12.07 5.98 4.598 1 93.56 151 PHE B N 1
ATOM 3930 C CA . PHE B 1 151 ? 10.781 6.652 4.449 1 93.56 151 PHE B CA 1
ATOM 3931 C C . PHE B 1 151 ? 10.062 6.168 3.195 1 93.56 151 PHE B C 1
ATOM 3933 O O . PHE B 1 151 ? 10.688 5.969 2.152 1 93.56 151 PHE B O 1
ATOM 3940 N N . ILE B 1 152 ? 8.828 5.922 3.338 1 92.75 152 ILE B N 1
ATOM 3941 C CA . ILE B 1 152 ? 7.965 5.906 2.162 1 92.75 152 ILE B CA 1
ATOM 3942 C C . ILE B 1 152 ? 7.645 7.336 1.737 1 92.75 152 ILE B C 1
ATOM 3944 O O . ILE B 1 152 ? 7.227 8.156 2.559 1 92.75 152 ILE B O 1
ATOM 3948 N N . ILE B 1 153 ? 7.812 7.637 0.516 1 92.06 153 ILE B N 1
ATOM 3949 C CA . ILE B 1 153 ? 7.633 9 0.023 1 92.06 153 ILE B CA 1
ATOM 3950 C C . ILE B 1 153 ? 6.211 9.164 -0.515 1 92.06 153 ILE B C 1
ATOM 3952 O O . ILE B 1 153 ? 5.852 8.57 -1.531 1 92.06 153 ILE B O 1
ATOM 3956 N N . TYR B 1 154 ? 5.441 9.93 0.192 1 91.19 154 TYR B N 1
ATOM 3957 C CA . TYR B 1 154 ? 4.078 10.234 -0.238 1 91.19 154 TYR B CA 1
ATOM 3958 C C . TYR B 1 154 ? 4 11.625 -0.86 1 91.19 154 TYR B C 1
ATOM 3960 O O . TYR B 1 154 ? 4.645 12.562 -0.382 1 91.19 154 TYR B O 1
ATOM 3968 N N . ARG B 1 155 ? 3.289 11.766 -1.966 1 89.88 155 ARG B N 1
ATOM 3969 C CA . ARG B 1 155 ? 2.975 13.008 -2.668 1 89.88 155 ARG B CA 1
ATOM 3970 C C . ARG B 1 155 ? 1.509 13.047 -3.084 1 89.88 155 ARG B C 1
ATOM 3972 O O . ARG B 1 155 ? 1.196 13.094 -4.273 1 89.88 155 ARG B O 1
ATOM 3979 N N . ILE B 1 156 ? 0.639 13.086 -2.082 1 88.19 156 ILE B N 1
ATOM 3980 C CA . ILE B 1 156 ? -0.784 12.836 -2.281 1 88.19 156 ILE B CA 1
ATOM 3981 C C . ILE B 1 156 ? -1.35 13.844 -3.277 1 88.19 156 ILE B C 1
ATOM 3983 O O . ILE B 1 156 ? -2.232 13.516 -4.074 1 88.19 156 ILE B O 1
ATOM 3987 N N . LEU B 1 157 ? -0.85 15.086 -3.254 1 90 157 LEU B N 1
ATOM 3988 C CA . LEU B 1 157 ? -1.348 16.109 -4.172 1 90 157 LEU B CA 1
ATOM 3989 C C . LEU B 1 157 ? -0.27 16.5 -5.172 1 90 157 LEU B C 1
ATOM 3991 O O . LEU B 1 157 ? -0.353 17.578 -5.781 1 90 157 LEU B O 1
ATOM 3995 N N . GLY B 1 158 ? 0.746 15.648 -5.254 1 88.88 158 GLY B N 1
ATOM 3996 C CA . GLY B 1 158 ? 1.865 15.922 -6.141 1 88.88 158 GLY B CA 1
ATOM 3997 C C . GLY B 1 158 ? 3.012 16.641 -5.453 1 88.88 158 GLY B C 1
ATOM 3998 O O . GLY B 1 158 ? 2.877 17.078 -4.309 1 88.88 158 GLY B O 1
ATOM 3999 N N . GLN B 1 159 ? 4.16 16.656 -6.105 1 89.31 159 GLN B N 1
ATOM 4000 C CA . GLN B 1 159 ? 5.316 17.391 -5.613 1 89.31 159 GLN B CA 1
ATOM 4001 C C . GLN B 1 159 ? 5.363 18.812 -6.199 1 89.31 159 GLN B C 1
ATOM 4003 O O . GLN B 1 159 ? 5.328 18.984 -7.418 1 89.31 159 GLN B O 1
ATOM 4008 N N . PRO B 1 160 ? 5.441 19.766 -5.293 1 92.31 160 PRO B N 1
ATOM 4009 C CA . PRO B 1 160 ? 5.438 21.125 -5.805 1 92.31 160 PRO B CA 1
ATOM 4010 C C . PRO B 1 160 ? 6.781 21.547 -6.398 1 92.31 160 PRO B C 1
ATOM 4012 O O . PRO B 1 160 ? 7.812 20.953 -6.07 1 92.31 160 PRO B O 1
ATOM 4015 N N . TYR B 1 161 ? 6.676 22.516 -7.25 1 90.69 161 TYR B N 1
ATOM 4016 C CA . TYR B 1 161 ? 7.867 23.219 -7.715 1 90.69 161 TYR B CA 1
ATOM 4017 C C . TYR B 1 161 ? 8.219 24.375 -6.785 1 90.69 161 TYR B C 1
ATOM 4019 O O . TYR B 1 161 ? 7.359 25.203 -6.453 1 90.69 161 TYR B O 1
ATOM 4027 N N . ILE B 1 162 ? 9.469 24.344 -6.426 1 93.44 162 ILE B N 1
ATOM 4028 C CA . ILE B 1 162 ? 9.82 25.344 -5.422 1 93.44 162 ILE B CA 1
ATOM 4029 C C . ILE B 1 162 ? 10.852 26.312 -6 1 93.44 162 ILE B C 1
ATOM 4031 O O . ILE B 1 162 ? 11.914 25.891 -6.457 1 93.44 162 ILE B O 1
ATOM 4035 N N . ARG B 1 163 ? 10.523 27.625 -6.113 1 92.44 163 ARG B N 1
ATOM 4036 C CA . ARG B 1 163 ? 11.453 28.734 -6.289 1 92.44 163 ARG B CA 1
ATOM 4037 C C . ARG B 1 163 ? 11.766 29.406 -4.957 1 92.44 163 ARG B C 1
ATOM 4039 O O . ARG B 1 163 ? 11.023 30.281 -4.512 1 92.44 163 ARG B O 1
ATOM 4046 N N . ILE B 1 164 ? 12.836 29 -4.375 1 96 164 ILE B N 1
ATOM 4047 C CA . ILE B 1 164 ? 13.125 29.312 -2.979 1 96 164 ILE B CA 1
ATOM 4048 C C . ILE B 1 164 ? 13.156 30.828 -2.787 1 96 164 ILE B C 1
ATOM 4050 O O . ILE B 1 164 ? 12.758 31.328 -1.734 1 96 164 ILE B O 1
ATOM 4054 N N . ASN B 1 165 ? 13.57 31.578 -3.807 1 95.25 165 ASN B N 1
ATOM 4055 C CA . ASN B 1 165 ? 13.648 33.031 -3.715 1 95.25 165 ASN B CA 1
ATOM 4056 C C . ASN B 1 165 ? 12.258 33.656 -3.668 1 95.25 165 ASN B C 1
ATOM 4058 O O . ASN B 1 165 ? 12.109 34.812 -3.23 1 95.25 165 ASN B O 1
ATOM 4062 N N . GLU B 1 166 ? 11.266 32.938 -4.105 1 96.5 166 GLU B N 1
ATOM 4063 C CA . GLU B 1 166 ? 9.891 33.438 -4.129 1 96.5 166 GLU B CA 1
ATOM 4064 C C . GLU B 1 166 ? 9.07 32.844 -2.986 1 96.5 166 GLU B C 1
ATOM 4066 O O . GLU B 1 166 ? 7.953 33.312 -2.727 1 96.5 166 GLU B O 1
ATOM 4071 N N . TRP B 1 167 ? 9.641 31.875 -2.393 1 97.5 167 TRP B N 1
ATOM 4072 C CA . TRP B 1 167 ? 8.938 31.203 -1.296 1 97.5 167 TRP B CA 1
ATOM 4073 C C . TRP B 1 167 ? 9.031 32.031 -0.014 1 97.5 167 TRP B C 1
ATOM 4075 O O . TRP B 1 167 ? 10.07 32.625 0.261 1 97.5 167 TRP B O 1
ATOM 4085 N N . SER B 1 168 ? 7.953 32.031 0.754 1 98.44 168 SER B N 1
ATOM 4086 C CA . SER B 1 168 ? 7.965 32.594 2.105 1 98.44 168 SER B CA 1
ATOM 4087 C C . SER B 1 168 ? 7.004 31.844 3.018 1 98.44 168 SER B C 1
ATOM 4089 O O . SER B 1 168 ? 6.043 31.234 2.547 1 98.44 168 SER B O 1
ATOM 4091 N N . LEU B 1 169 ? 7.309 31.844 4.273 1 98.75 169 LEU B N 1
ATOM 4092 C CA . LEU B 1 169 ? 6.422 31.312 5.305 1 98.75 169 LEU B CA 1
ATOM 4093 C C . LEU B 1 169 ? 5.574 32.438 5.914 1 98.75 169 LEU B C 1
ATOM 4095 O O . LEU B 1 169 ? 6.113 33.438 6.414 1 98.75 169 LEU B O 1
ATOM 4099 N N . LYS B 1 170 ? 4.309 32.25 5.824 1 98.81 170 LYS B N 1
ATOM 4100 C CA . LYS B 1 170 ? 3.393 33.25 6.363 1 98.81 170 LYS B CA 1
ATOM 4101 C C . LYS B 1 170 ? 2.762 32.75 7.668 1 98.81 170 LYS B C 1
ATOM 4103 O O . LYS B 1 170 ? 2.346 31.609 7.773 1 98.81 170 LYS B O 1
ATOM 4108 N N . ILE B 1 171 ? 2.775 33.594 8.648 1 98.81 171 ILE B N 1
ATOM 4109 C CA . ILE B 1 171 ? 2.102 33.344 9.922 1 98.81 171 ILE B CA 1
ATOM 4110 C C . ILE B 1 171 ? 0.905 34.312 10.047 1 98.81 171 ILE B C 1
ATOM 4112 O O . ILE B 1 171 ? 1.067 35.531 10.055 1 98.81 171 ILE B O 1
ATOM 4116 N N . THR B 1 172 ? -0.314 33.688 10.086 1 98.69 172 THR B N 1
ATOM 4117 C CA . THR B 1 172 ? -1.523 34.5 10.078 1 98.69 172 THR B CA 1
ATOM 4118 C C . THR B 1 172 ? -2.566 33.938 11.039 1 98.69 172 THR B C 1
ATOM 4120 O O . THR B 1 172 ? -2.268 33.062 11.828 1 98.69 172 THR B O 1
ATOM 4123 N N . GLY B 1 173 ? -3.848 34.562 10.945 1 98.44 173 GLY B N 1
ATOM 4124 C CA . GLY B 1 173 ? -4.953 34.125 11.773 1 98.44 173 GLY B CA 1
ATOM 4125 C C . GLY B 1 173 ? -5.168 34.969 13 1 98.44 173 GLY B C 1
ATOM 4126 O O . GLY B 1 173 ? -5.191 36.219 12.906 1 98.44 173 GLY B O 1
ATOM 4127 N N . GLU B 1 174 ? -5.43 34.375 14.172 1 98.31 174 GLU B N 1
ATOM 4128 C CA . GLU B 1 174 ? -5.676 35.062 15.438 1 98.31 174 GLU B CA 1
ATOM 4129 C C . GLU B 1 174 ? -4.371 35.469 16.109 1 98.31 174 GLU B C 1
ATOM 4131 O O . GLU B 1 174 ? -4.023 34.969 17.172 1 98.31 174 GLU B O 1
ATOM 4136 N N . VAL B 1 175 ? -3.748 36.469 15.414 1 98.56 175 VAL B N 1
ATOM 4137 C CA . VAL B 1 175 ? -2.469 37 15.875 1 98.56 175 VAL B CA 1
ATOM 4138 C C . VAL B 1 175 ? -2.527 38.5 15.938 1 98.56 175 VAL B C 1
ATOM 4140 O O . VAL B 1 175 ? -3.326 39.125 15.234 1 98.56 175 VAL B O 1
ATOM 4143 N N . GLU B 1 176 ? -1.746 39.094 16.75 1 98.38 176 GLU B N 1
ATOM 4144 C CA . GLU B 1 176 ? -1.638 40.531 16.797 1 98.38 176 GLU B CA 1
ATOM 4145 C C . GLU B 1 176 ? -0.769 41.062 15.656 1 98.38 176 GLU B C 1
ATOM 4147 O O . GLU B 1 176 ? -0.981 42.188 15.172 1 98.38 176 GLU B O 1
ATOM 4152 N N . LYS B 1 177 ? 0.182 40.188 15.328 1 98 177 LYS B N 1
ATOM 4153 C CA . LYS B 1 177 ? 1.123 40.562 14.281 1 98 177 LYS B CA 1
ATOM 4154 C C . LYS B 1 177 ? 1.271 39.469 13.25 1 98 177 LYS B C 1
ATOM 4156 O O . LYS B 1 177 ? 1.819 38.406 13.547 1 98 177 LYS B O 1
ATOM 4161 N N . GLU B 1 178 ? 0.859 39.75 12.07 1 98.44 178 GLU B N 1
ATOM 4162 C CA . GLU B 1 178 ? 1.152 38.812 10.984 1 98.44 178 GLU B CA 1
ATOM 4163 C C . GLU B 1 178 ? 2.625 38.875 10.594 1 98.44 178 GLU B C 1
ATOM 4165 O O . GLU B 1 178 ? 3.238 39.938 10.617 1 98.44 178 GLU B O 1
ATOM 4170 N N . LEU B 1 179 ? 3.168 37.75 10.281 1 98.62 179 LEU B N 1
ATOM 4171 C CA . LEU B 1 179 ? 4.59 37.688 9.969 1 98.62 179 LEU B CA 1
ATOM 4172 C C . LEU B 1 179 ? 4.82 37 8.625 1 98.62 179 LEU B C 1
ATOM 4174 O O . LEU B 1 179 ? 3.963 36.25 8.141 1 98.62 179 LEU B O 1
ATOM 4178 N N . ARG B 1 180 ? 5.926 37.312 8.07 1 98.62 180 ARG B N 1
ATOM 4179 C CA . ARG B 1 180 ? 6.41 36.688 6.84 1 98.62 180 ARG B CA 1
ATOM 4180 C C . ARG B 1 180 ? 7.914 36.469 6.902 1 98.62 180 ARG B C 1
ATOM 4182 O O . ARG B 1 180 ? 8.68 37.375 7.191 1 98.62 180 ARG B O 1
ATOM 4189 N N . TYR B 1 181 ? 8.312 35.25 6.711 1 98.69 181 TYR B N 1
ATOM 4190 C CA . TYR B 1 181 ? 9.727 34.875 6.734 1 98.69 181 TYR B CA 1
ATOM 4191 C C . TYR B 1 181 ? 10.18 34.375 5.375 1 98.69 181 TYR B C 1
ATOM 4193 O O . TYR B 1 181 ? 9.555 33.469 4.805 1 98.69 181 TYR B O 1
ATOM 4201 N N . LYS B 1 182 ? 11.234 34.938 4.879 1 98.44 182 LYS B N 1
ATOM 4202 C CA . LYS B 1 182 ? 11.93 34.312 3.766 1 98.44 182 LYS B CA 1
ATOM 4203 C C . LYS B 1 182 ? 12.773 33.125 4.25 1 98.44 182 LYS B C 1
ATOM 4205 O O . LYS B 1 182 ? 13 32.969 5.453 1 98.44 182 LYS B O 1
ATOM 4210 N N . TYR B 1 183 ? 13.203 32.344 3.277 1 98.25 183 TYR B N 1
ATOM 4211 C CA . TYR B 1 183 ? 13.992 31.156 3.646 1 98.25 183 TYR B CA 1
ATOM 4212 C C . TYR B 1 183 ? 15.242 31.562 4.422 1 98.25 183 TYR B C 1
ATOM 4214 O O . TYR B 1 183 ? 15.578 30.953 5.438 1 98.25 183 TYR B O 1
ATOM 4222 N N . GLU B 1 184 ? 15.914 32.625 4.004 1 97.69 184 GLU B N 1
ATOM 4223 C CA . GLU B 1 184 ? 17.141 33.094 4.637 1 97.69 184 GLU B CA 1
ATOM 4224 C C . GLU B 1 184 ? 16.875 33.562 6.066 1 97.69 184 GLU B C 1
ATOM 4226 O O . GLU B 1 184 ? 17.734 33.438 6.941 1 97.69 184 GLU B O 1
ATOM 4231 N N . ASP B 1 185 ? 15.68 34.156 6.273 1 98.25 185 ASP B N 1
ATOM 4232 C CA . ASP B 1 185 ? 15.297 34.562 7.617 1 98.25 185 ASP B CA 1
ATOM 4233 C C . ASP B 1 185 ? 15.25 33.375 8.578 1 98.25 185 ASP B C 1
ATOM 4235 O O . ASP B 1 185 ? 15.742 33.469 9.703 1 98.25 185 ASP B O 1
ATOM 4239 N N . LEU B 1 186 ? 14.68 32.281 8.102 1 98.56 186 LEU B N 1
ATOM 4240 C CA . LEU B 1 186 ? 14.562 31.078 8.922 1 98.56 186 LEU B CA 1
ATOM 4241 C C . LEU B 1 186 ? 15.938 30.5 9.242 1 98.56 186 LEU B C 1
ATOM 4243 O O . LEU B 1 186 ? 16.172 30.031 10.359 1 98.56 186 LEU B O 1
ATOM 4247 N N . LEU B 1 187 ? 16.828 30.578 8.273 1 97.75 187 LEU B N 1
ATOM 4248 C CA . LEU B 1 187 ? 18.188 30.062 8.461 1 97.75 187 LEU B CA 1
ATOM 4249 C C . LEU B 1 187 ? 18.922 30.828 9.539 1 97.75 187 LEU B C 1
ATOM 4251 O O . LEU B 1 187 ? 19.828 30.297 10.195 1 97.75 187 LEU B O 1
ATOM 4255 N N . ARG B 1 188 ? 18.484 32.031 9.758 1 97.5 188 ARG B N 1
ATOM 4256 C CA . ARG B 1 188 ? 19.188 32.906 10.695 1 97.5 188 ARG B CA 1
ATOM 4257 C C . ARG B 1 188 ? 18.594 32.812 12.094 1 97.5 188 ARG B C 1
ATOM 4259 O O . ARG B 1 188 ? 19.188 33.281 13.062 1 97.5 188 ARG B O 1
ATOM 4266 N N . MET B 1 189 ? 17.5 32.188 12.18 1 98 189 MET B N 1
ATOM 4267 C CA . MET B 1 189 ? 16.875 32 13.484 1 98 189 MET B CA 1
ATOM 4268 C C . MET B 1 189 ? 17.625 30.969 14.312 1 98 189 MET B C 1
ATOM 4270 O O . MET B 1 189 ? 18.516 30.281 13.805 1 98 189 MET B O 1
ATOM 4274 N N . GLU B 1 190 ? 17.281 30.953 15.578 1 97.25 190 GLU B N 1
ATOM 4275 C CA . GLU B 1 190 ? 17.859 29.922 16.438 1 97.25 190 GLU B CA 1
ATOM 4276 C C . GLU B 1 190 ? 17.266 28.562 16.125 1 97.25 190 GLU B C 1
ATOM 4278 O O . GLU B 1 190 ? 16.047 28.406 16.062 1 97.25 190 GLU B O 1
ATOM 4283 N N . HIS B 1 191 ? 18.156 27.625 15.891 1 98.19 191 HIS B N 1
ATOM 4284 C CA . HIS B 1 191 ? 17.734 26.266 15.562 1 98.19 191 HIS B CA 1
ATOM 4285 C C . HIS B 1 191 ? 17.953 25.312 16.734 1 98.19 191 HIS B C 1
ATOM 4287 O O . HIS B 1 191 ? 18.812 25.578 17.594 1 98.19 191 HIS B O 1
ATOM 4293 N N . ILE B 1 192 ? 17.203 24.297 16.828 1 98.12 192 ILE B N 1
ATOM 4294 C CA . ILE B 1 192 ? 17.453 23.156 17.688 1 98.12 192 ILE B CA 1
ATOM 4295 C C . ILE B 1 192 ? 17.469 21.875 16.844 1 98.12 192 ILE B C 1
ATOM 4297 O O . ILE B 1 192 ? 16.938 21.844 15.734 1 98.12 192 ILE B O 1
ATOM 4301 N N . THR B 1 193 ? 18.156 20.875 17.359 1 98.06 193 THR B N 1
ATOM 4302 C CA . THR B 1 193 ? 18.203 19.547 16.734 1 98.06 193 THR B CA 1
ATOM 4303 C C . THR B 1 193 ? 17.531 18.516 17.641 1 98.06 193 THR B C 1
ATOM 4305 O O . THR B 1 193 ? 17.812 18.453 18.828 1 98.06 193 THR B O 1
ATOM 4308 N N . ILE B 1 194 ? 16.609 17.812 17.062 1 97.19 194 ILE B N 1
ATOM 4309 C CA . ILE B 1 194 ? 15.984 16.703 17.797 1 97.19 194 ILE B CA 1
ATOM 4310 C C . ILE B 1 194 ? 16.219 15.398 17.047 1 97.19 194 ILE B C 1
ATOM 4312 O O . ILE B 1 194 ? 16.312 15.391 15.812 1 97.19 194 ILE B O 1
ATOM 4316 N N . LYS B 1 195 ? 16.438 14.336 17.75 1 96 195 LYS B N 1
ATOM 4317 C CA . LYS B 1 195 ? 16.484 12.977 17.219 1 96 195 LYS B CA 1
ATOM 4318 C C . LYS B 1 195 ? 15.305 12.156 17.719 1 96 195 LYS B C 1
ATOM 4320 O O . LYS B 1 195 ? 15.125 11.969 18.922 1 96 195 LYS B O 1
ATOM 4325 N N . THR B 1 196 ? 14.469 11.797 16.75 1 95.12 196 THR B N 1
ATOM 4326 C CA . THR B 1 196 ? 13.234 11.109 17.125 1 95.12 196 THR B CA 1
ATOM 4327 C C . THR B 1 196 ? 12.812 10.125 16.047 1 95.12 196 THR B C 1
ATOM 4329 O O . THR B 1 196 ? 13.227 10.25 14.891 1 95.12 196 THR B O 1
ATOM 4332 N N . ASP B 1 197 ? 12.07 9.086 16.469 1 95.56 197 ASP B N 1
ATOM 4333 C CA . ASP B 1 197 ? 11.43 8.211 15.492 1 95.56 197 ASP B CA 1
ATOM 4334 C C . ASP B 1 197 ? 10.32 8.945 14.742 1 95.56 197 ASP B C 1
ATOM 4336 O O . ASP B 1 197 ? 9.727 9.891 15.273 1 95.56 197 ASP B O 1
ATOM 4340 N N . PHE B 1 198 ? 10.133 8.602 13.508 1 96.31 198 PHE B N 1
ATOM 4341 C CA . PHE B 1 198 ? 9.008 9.078 12.703 1 96.31 198 PHE B CA 1
ATOM 4342 C C . PHE B 1 198 ? 7.98 7.973 12.5 1 96.31 198 PHE B C 1
ATOM 4344 O O . PHE B 1 198 ? 8.328 6.848 12.133 1 96.31 198 PHE B O 1
ATOM 4351 N N . HIS B 1 199 ? 6.719 8.258 12.797 1 97.06 199 HIS B N 1
ATOM 4352 C CA . HIS B 1 199 ? 5.656 7.258 12.758 1 97.06 199 HIS B CA 1
ATOM 4353 C C . HIS B 1 199 ? 4.559 7.656 11.773 1 97.06 199 HIS B C 1
ATOM 4355 O O . HIS B 1 199 ? 3.889 8.672 11.969 1 97.06 199 HIS B O 1
ATOM 4361 N N . CYS B 1 200 ? 4.43 6.871 10.727 1 97.44 200 CYS B N 1
ATOM 4362 C CA . CYS B 1 200 ? 3.314 7.086 9.812 1 97.44 200 CYS B CA 1
ATOM 4363 C C . CYS B 1 200 ? 2.051 6.398 10.32 1 97.44 200 CYS B C 1
ATOM 4365 O O . CYS B 1 200 ? 2.117 5.309 10.883 1 97.44 200 CYS B O 1
ATOM 4367 N N . VAL B 1 201 ? 0.92 7.027 10.086 1 97.31 201 VAL B N 1
ATOM 4368 C CA . VAL B 1 201 ? -0.357 6.5 10.555 1 97.31 201 VAL B CA 1
ATOM 4369 C C . VAL B 1 201 ? -0.627 5.145 9.906 1 97.31 201 VAL B C 1
ATOM 4371 O O . VAL B 1 201 ? -1.377 4.328 10.445 1 97.31 201 VAL B O 1
ATOM 4374 N N . THR B 1 202 ? 0.017 4.828 8.758 1 94.62 202 THR B N 1
ATOM 4375 C CA . THR B 1 202 ? -0.234 3.586 8.039 1 94.62 202 THR B CA 1
ATOM 4376 C C . THR B 1 202 ? 0.635 2.457 8.586 1 94.62 202 THR B C 1
ATOM 4378 O O . THR B 1 202 ? 0.844 1.445 7.91 1 94.62 202 THR B O 1
ATOM 4381 N N . GLY B 1 203 ? 1.268 2.676 9.711 1 94.44 203 GLY B N 1
ATOM 4382 C CA . GLY B 1 203 ? 1.815 1.572 10.484 1 94.44 203 GLY B CA 1
ATOM 4383 C C . GLY B 1 203 ? 3.32 1.44 10.352 1 94.44 203 GLY B C 1
ATOM 4384 O O . GLY B 1 203 ? 3.936 0.6 11.016 1 94.44 203 GLY B O 1
ATOM 4385 N N . TRP B 1 204 ? 3.955 2.205 9.531 1 94.81 204 TRP B N 1
ATOM 4386 C CA . TRP B 1 204 ? 5.406 2.094 9.438 1 94.81 204 TRP B CA 1
ATOM 4387 C C . TRP B 1 204 ? 6.09 3.23 10.188 1 94.81 204 TRP B C 1
ATOM 4389 O O . TRP B 1 204 ? 5.516 4.309 10.359 1 94.81 204 TRP B O 1
ATOM 4399 N N . SER B 1 205 ? 7.262 3.004 10.703 1 96.12 205 SER B N 1
ATOM 4400 C CA . SER B 1 205 ? 8.102 3.957 11.422 1 96.12 205 SER B CA 1
ATOM 4401 C C . SER B 1 205 ? 9.539 3.928 10.906 1 96.12 205 SER B C 1
ATOM 4403 O O . SER B 1 205 ? 10 2.902 10.398 1 96.12 205 SER B O 1
ATOM 4405 N N . VAL B 1 206 ? 10.164 4.988 10.914 1 94.88 206 VAL B N 1
ATOM 4406 C CA . VAL B 1 206 ? 11.602 5.082 10.672 1 94.88 206 VAL B CA 1
ATOM 4407 C C . VAL B 1 206 ? 12.312 5.547 11.945 1 94.88 206 VAL B C 1
ATOM 4409 O O . VAL B 1 206 ? 11.891 6.523 12.57 1 94.88 206 VAL B O 1
ATOM 4412 N N . LYS B 1 207 ? 13.328 4.84 12.305 1 93.44 207 LYS B N 1
ATOM 4413 C CA . LYS B 1 207 ? 13.992 5.027 13.594 1 93.44 207 LYS B CA 1
ATOM 4414 C C . LYS B 1 207 ? 14.984 6.184 13.539 1 93.44 207 LYS B C 1
ATOM 4416 O O . LYS B 1 207 ? 15.703 6.348 12.547 1 93.44 207 LYS B O 1
ATOM 4421 N N . ASP B 1 208 ? 15.039 6.957 14.562 1 93.94 208 ASP B N 1
ATOM 4422 C CA . ASP B 1 208 ? 16.125 7.879 14.906 1 93.94 208 ASP B CA 1
ATOM 4423 C C . ASP B 1 208 ? 16.406 8.844 13.758 1 93.94 208 ASP B C 1
ATOM 4425 O O . ASP B 1 208 ? 17.547 8.992 13.336 1 93.94 208 ASP B O 1
ATOM 4429 N N . VAL B 1 209 ? 15.469 9.578 13.375 1 95.75 209 VAL B N 1
ATOM 4430 C CA . VAL B 1 209 ? 15.648 10.617 12.367 1 95.75 209 VAL B CA 1
ATOM 4431 C C . VAL B 1 209 ? 16.062 11.922 13.039 1 95.75 209 VAL B C 1
ATOM 4433 O O . VAL B 1 209 ? 15.484 12.32 14.047 1 95.75 209 VAL B O 1
ATOM 4436 N N . GLU B 1 210 ? 17.062 12.516 12.5 1 97.5 210 GLU B N 1
ATOM 4437 C CA . GLU B 1 210 ? 17.516 13.797 13.031 1 97.5 210 GLU B CA 1
ATOM 4438 C C . GLU B 1 210 ? 16.906 14.961 12.258 1 97.5 210 GLU B C 1
ATOM 4440 O O . GLU B 1 210 ? 17.031 15.023 11.031 1 97.5 210 GLU B O 1
ATOM 4445 N N . TRP B 1 211 ? 16.281 15.836 12.969 1 98.12 211 TRP B N 1
ATOM 4446 C CA . TRP B 1 211 ? 15.688 17.047 12.398 1 98.12 211 TRP B CA 1
ATOM 4447 C C . TRP B 1 211 ? 16.281 18.297 13.039 1 98.12 211 TRP B C 1
ATOM 4449 O O . TRP B 1 211 ? 16.484 18.344 14.25 1 98.12 211 TRP B O 1
ATOM 4459 N N . THR B 1 212 ? 16.562 19.266 12.234 1 98.81 212 THR B N 1
ATOM 4460 C CA . THR B 1 212 ? 17.062 20.547 12.727 1 98.81 212 THR B CA 1
ATOM 4461 C C . THR B 1 212 ? 16.234 21.703 12.172 1 98.81 212 THR B C 1
ATOM 4463 O O . THR B 1 212 ? 15.945 21.75 10.977 1 98.81 212 THR B O 1
ATOM 4466 N N . GLY B 1 213 ? 15.844 22.594 13.023 1 98.69 213 GLY B N 1
ATOM 4467 C CA . GLY B 1 213 ? 15.086 23.75 12.555 1 98.69 213 GLY B CA 1
ATOM 4468 C C . GLY B 1 213 ? 14.609 24.641 13.688 1 98.69 213 GLY B C 1
ATOM 4469 O O . GLY B 1 213 ? 15.258 24.734 14.727 1 98.69 213 GLY B O 1
ATOM 4470 N N . VAL B 1 214 ? 13.586 25.422 13.484 1 98.75 214 VAL B N 1
ATOM 4471 C CA . VAL B 1 214 ? 13.102 26.453 14.383 1 98.75 214 VAL B CA 1
ATOM 4472 C C . VAL B 1 214 ? 12 25.891 15.289 1 98.75 214 VAL B C 1
ATOM 4474 O O . VAL B 1 214 ? 11.062 25.266 14.805 1 98.75 214 VAL B O 1
ATOM 4477 N N . PRO B 1 215 ? 12.133 26.078 16.609 1 98.56 215 PRO B N 1
ATOM 4478 C CA . PRO B 1 215 ? 11 25.688 17.453 1 98.56 215 PRO B CA 1
ATOM 4479 C C . PRO B 1 215 ? 9.695 26.344 17.031 1 98.56 215 PRO B C 1
ATOM 4481 O O . PRO B 1 215 ? 9.656 27.562 16.812 1 98.56 215 PRO B O 1
ATOM 4484 N N . LEU B 1 216 ? 8.68 25.562 16.969 1 98.69 216 LEU B N 1
ATOM 4485 C CA . LEU B 1 216 ? 7.398 26.078 16.484 1 98.69 216 LEU B CA 1
ATOM 4486 C C . LEU B 1 216 ? 6.844 27.141 17.422 1 98.69 216 LEU B C 1
ATOM 4488 O O . LEU B 1 216 ? 6.191 28.078 16.984 1 98.69 216 LEU B O 1
ATOM 4492 N N . ARG B 1 217 ? 7.117 27.031 18.703 1 97.94 217 ARG B N 1
ATOM 4493 C CA . ARG B 1 217 ? 6.629 27.969 19.703 1 97.94 217 ARG B CA 1
ATOM 4494 C C . ARG B 1 217 ? 7.117 29.391 19.406 1 97.94 217 ARG B C 1
ATOM 4496 O O . ARG B 1 217 ? 6.465 30.375 19.766 1 97.94 217 ARG B O 1
ATOM 4503 N N . ARG B 1 218 ? 8.258 29.516 18.766 1 98 218 ARG B N 1
ATOM 4504 C CA . ARG B 1 218 ? 8.836 30.812 18.438 1 98 218 ARG B CA 1
ATOM 4505 C C . ARG B 1 218 ? 7.898 31.625 17.547 1 98 218 ARG B C 1
ATOM 4507 O O . ARG B 1 218 ? 7.797 32.844 17.688 1 98 218 ARG B O 1
ATOM 4514 N N . PHE B 1 219 ? 7.227 30.953 16.625 1 98.44 219 PHE B N 1
ATOM 4515 C CA . PHE B 1 219 ? 6.316 31.641 15.719 1 98.44 219 PHE B CA 1
ATOM 4516 C C . PHE B 1 219 ? 5.094 32.156 16.469 1 98.44 219 PHE B C 1
ATOM 4518 O O . PHE B 1 219 ? 4.586 33.25 16.172 1 98.44 219 PHE B O 1
ATOM 4525 N N . ALA B 1 220 ? 4.645 31.391 17.391 1 98.06 220 ALA B N 1
ATOM 4526 C CA . ALA B 1 220 ? 3.525 31.828 18.234 1 98.06 220 ALA B CA 1
ATOM 4527 C C . ALA B 1 220 ? 3.9 33.062 19.062 1 98.06 220 ALA B C 1
ATOM 4529 O O . ALA B 1 220 ? 3.123 34 19.156 1 98.06 220 ALA B O 1
ATOM 4530 N N . GLU B 1 221 ? 5.078 33 19.625 1 97.5 221 GLU B N 1
ATOM 4531 C CA . GLU B 1 221 ? 5.562 34.094 20.469 1 97.5 221 GLU B CA 1
ATOM 4532 C C . GLU B 1 221 ? 5.75 35.375 19.656 1 97.5 221 GLU B C 1
ATOM 4534 O O . GLU B 1 221 ? 5.266 36.438 20.047 1 97.5 221 GLU B O 1
ATOM 4539 N N . GLU B 1 222 ? 6.398 35.219 18.547 1 97.81 222 GLU B N 1
ATOM 4540 C CA . GLU B 1 222 ? 6.711 36.375 17.719 1 97.81 222 GLU B CA 1
ATOM 4541 C C . GLU B 1 222 ? 5.445 37 17.125 1 97.81 222 GLU B C 1
ATOM 4543 O O . GLU B 1 222 ? 5.355 38.219 16.969 1 97.81 222 GLU B O 1
ATOM 4548 N N . ALA B 1 223 ? 4.508 36.156 16.797 1 98.31 223 ALA B N 1
ATOM 4549 C CA . ALA B 1 223 ? 3.264 36.625 16.203 1 98.31 223 ALA B CA 1
ATOM 4550 C C . ALA B 1 223 ? 2.314 37.188 17.266 1 98.31 223 ALA B C 1
ATOM 4552 O O . ALA B 1 223 ? 1.314 37.812 16.938 1 98.31 223 ALA B O 1
ATOM 4553 N N . ARG B 1 224 ? 2.59 37 18.547 1 98.12 224 ARG B N 1
ATOM 4554 C CA . ARG B 1 224 ? 1.74 37.406 19.656 1 98.12 224 ARG B CA 1
ATOM 4555 C C . ARG B 1 224 ? 0.314 36.906 19.469 1 98.12 224 ARG B C 1
ATOM 4557 O O . ARG B 1 224 ? -0.62 37.688 19.312 1 98.12 224 ARG B O 1
ATOM 4564 N N . ILE B 1 225 ? 0.214 35.625 19.594 1 97.38 225 ILE B N 1
ATOM 4565 C CA . ILE B 1 225 ? -1.062 34.969 19.359 1 97.38 225 ILE B CA 1
ATOM 4566 C C . ILE B 1 225 ? -2.127 35.531 20.297 1 97.38 225 ILE B C 1
ATOM 4568 O O . ILE B 1 225 ? -1.842 35.844 21.453 1 97.38 225 ILE B O 1
ATOM 4572 N N . LYS B 1 226 ? -3.301 35.719 19.828 1 97.75 226 LYS B N 1
ATOM 4573 C CA . LYS B 1 226 ? -4.406 36.25 20.625 1 97.75 226 LYS B CA 1
ATOM 4574 C C . LYS B 1 226 ? -4.941 35.188 21.578 1 97.75 226 LYS B C 1
ATOM 4576 O O . LYS B 1 226 ? -4.805 34 21.328 1 97.75 226 LYS B O 1
ATOM 4581 N N . PRO B 1 227 ? -5.578 35.688 22.656 1 95.44 227 PRO B N 1
ATOM 4582 C CA . PRO B 1 227 ? -6.23 34.719 23.547 1 95.44 227 PRO B CA 1
ATOM 4583 C C . PRO B 1 227 ? -7.312 33.906 22.859 1 95.44 227 PRO B C 1
ATOM 4585 O O . PRO B 1 227 ? -8.016 34.406 21.984 1 95.44 227 PRO B O 1
ATOM 4588 N N . GLY B 1 228 ? -7.426 32.656 23.219 1 94 228 GLY B N 1
ATOM 4589 C CA . GLY B 1 228 ? -8.516 31.828 22.719 1 94 228 GLY B CA 1
ATOM 4590 C C . GLY B 1 228 ? -8.086 30.906 21.594 1 94 228 GLY B C 1
ATOM 4591 O O . GLY B 1 228 ? -8.852 30.031 21.188 1 94 228 GLY B O 1
ATOM 4592 N N . VAL B 1 229 ? -6.844 31.094 21.125 1 95.62 229 VAL B N 1
ATOM 4593 C CA . VAL B 1 229 ? -6.336 30.203 20.094 1 95.62 229 VAL B CA 1
ATOM 4594 C C . VAL B 1 229 ? -6.316 28.766 20.609 1 95.62 229 VAL B C 1
ATOM 4596 O O . VAL B 1 229 ? -5.832 28.5 21.719 1 95.62 229 VAL B O 1
ATOM 4599 N N . LYS B 1 230 ? -6.93 27.828 19.75 1 93.12 230 LYS B N 1
ATOM 4600 C CA . LYS B 1 230 ? -7.004 26.438 20.172 1 93.12 230 LYS B CA 1
ATOM 4601 C C . LYS B 1 230 ? -6.344 25.531 19.141 1 93.12 230 LYS B C 1
ATOM 4603 O O . LYS B 1 230 ? -5.973 24.391 19.453 1 93.12 230 LYS B O 1
ATOM 4608 N N . TRP B 1 231 ? -6.289 26.078 17.922 1 95 231 TRP B N 1
ATOM 4609 C CA . TRP B 1 231 ? -5.84 25.266 16.797 1 95 231 TRP B CA 1
ATOM 4610 C C . TRP B 1 231 ? -4.832 26.016 15.938 1 95 231 TRP B C 1
ATOM 4612 O O . TRP B 1 231 ? -4.793 27.25 15.953 1 95 231 TRP B O 1
ATOM 4622 N N . VAL B 1 232 ? -4.031 25.266 15.266 1 98.19 232 VAL B N 1
ATOM 4623 C CA . VAL B 1 232 ? -3.125 25.797 14.242 1 98.19 232 VAL B CA 1
ATOM 4624 C C . VAL B 1 232 ? -3.361 25.062 12.922 1 98.19 232 VAL B C 1
ATOM 4626 O O . VAL B 1 232 ? -3.191 23.844 12.844 1 98.19 232 VAL B O 1
ATOM 4629 N N . TYR B 1 233 ? -3.816 25.781 11.984 1 97.62 233 TYR B N 1
ATOM 4630 C CA . TYR B 1 233 ? -4.07 25.234 10.656 1 97.62 233 TYR B CA 1
ATOM 4631 C C . TYR B 1 233 ? -2.859 25.422 9.75 1 97.62 233 TYR B C 1
ATOM 4633 O O . TYR B 1 233 ? -2.328 26.531 9.633 1 97.62 233 TYR B O 1
ATOM 4641 N N . ILE B 1 234 ? -2.377 24.328 9.141 1 98.56 234 ILE B N 1
ATOM 4642 C CA . ILE B 1 234 ? -1.171 24.344 8.32 1 98.56 234 ILE B CA 1
ATOM 4643 C C . ILE B 1 234 ? -1.547 24.188 6.848 1 98.56 234 ILE B C 1
ATOM 4645 O O . ILE B 1 234 ? -2.385 23.359 6.5 1 98.56 234 ILE B O 1
ATOM 4649 N N . VAL B 1 235 ? -0.947 25.016 6 1 97.75 235 VAL B N 1
ATOM 4650 C CA . VAL B 1 235 ? -1.158 24.938 4.559 1 97.75 235 VAL B CA 1
ATOM 4651 C C . VAL B 1 235 ? 0.176 24.703 3.854 1 97.75 235 VAL B C 1
ATOM 4653 O O . VAL B 1 235 ? 1.147 25.422 4.098 1 97.75 235 VAL B O 1
ATOM 4656 N N . SER B 1 236 ? 0.224 23.688 3.006 1 97.44 236 SER B N 1
ATOM 4657 C CA . SER B 1 236 ? 1.413 23.375 2.221 1 97.44 236 SER B CA 1
ATOM 4658 C C . SER B 1 236 ? 1.31 23.953 0.809 1 97.44 236 SER B C 1
ATOM 4660 O O . SER B 1 236 ? 0.219 24.297 0.355 1 97.44 236 SER B O 1
ATOM 4662 N N . LEU B 1 237 ? 2.42 24 0.124 1 96.31 237 LEU B N 1
ATOM 4663 C CA . LEU B 1 237 ? 2.514 24.547 -1.221 1 96.31 237 LEU B CA 1
ATOM 4664 C C . LEU B 1 237 ? 1.686 23.734 -2.207 1 96.31 237 LEU B C 1
ATOM 4666 O O . LEU B 1 237 ? 1.151 24.281 -3.176 1 96.31 237 LEU B O 1
ATOM 4670 N N . ASP B 1 238 ? 1.572 22.453 -1.976 1 94.56 238 ASP B N 1
ATOM 4671 C CA . ASP B 1 238 ? 0.844 21.578 -2.893 1 94.56 238 ASP B CA 1
ATOM 4672 C C . ASP B 1 238 ? -0.66 21.641 -2.635 1 94.56 238 ASP B C 1
ATOM 4674 O O . ASP B 1 238 ? -1.446 21.031 -3.357 1 94.56 238 ASP B O 1
ATOM 4678 N N . GLY B 1 239 ? -1.065 22.375 -1.63 1 94.19 239 GLY B N 1
ATOM 4679 C CA . GLY B 1 239 ? -2.475 22.484 -1.283 1 94.19 239 GLY B CA 1
ATOM 4680 C C . GLY B 1 239 ? -2.869 21.594 -0.116 1 94.19 239 GLY B C 1
ATOM 4681 O O . GLY B 1 239 ? -4.004 21.656 0.36 1 94.19 239 GLY B O 1
ATOM 4682 N N . TYR B 1 240 ? -1.938 20.797 0.362 1 96.69 240 TYR B N 1
ATOM 4683 C CA . TYR B 1 240 ? -2.189 19.953 1.53 1 96.69 240 TYR B CA 1
ATOM 4684 C C . TYR B 1 240 ? -2.484 20.812 2.758 1 96.69 240 TYR B C 1
ATOM 4686 O O . TYR B 1 240 ? -1.916 21.891 2.922 1 96.69 240 TYR B O 1
ATOM 4694 N N . THR B 1 241 ? -3.359 20.281 3.627 1 97.12 241 THR B N 1
ATOM 4695 C CA . THR B 1 241 ? -3.674 20.969 4.871 1 97.12 241 THR B CA 1
ATOM 4696 C C . THR B 1 241 ? -3.789 19.984 6.027 1 97.12 241 THR B C 1
ATOM 4698 O O . THR B 1 241 ? -4.109 18.812 5.816 1 97.12 241 THR B O 1
ATOM 4701 N N . THR B 1 242 ? -3.502 20.422 7.16 1 97.5 242 THR B N 1
ATOM 4702 C CA . THR B 1 242 ? -3.781 19.703 8.398 1 97.5 242 THR B CA 1
ATOM 4703 C C . THR B 1 242 ? -4.035 20.672 9.547 1 97.5 242 THR B C 1
ATOM 4705 O O . THR B 1 242 ? -3.801 21.875 9.406 1 97.5 242 THR B O 1
ATOM 4708 N N . ILE B 1 243 ? -4.625 20.188 10.602 1 96.06 243 ILE B N 1
ATOM 4709 C CA . ILE B 1 243 ? -4.945 20.984 11.773 1 96.06 243 ILE B CA 1
ATOM 4710 C C . ILE B 1 243 ? -4.316 20.359 13.016 1 96.06 243 ILE B C 1
ATOM 4712 O O . ILE B 1 243 ? -4.312 19.125 13.156 1 96.06 243 ILE B O 1
ATOM 4716 N N . ILE B 1 244 ? -3.697 21.156 13.812 1 96.56 244 ILE B N 1
ATOM 4717 C CA . ILE B 1 244 ? -2.953 20.703 14.984 1 96.56 244 ILE B CA 1
ATOM 4718 C C . ILE B 1 244 ? -3.459 21.438 16.234 1 96.56 244 ILE B C 1
ATOM 4720 O O . ILE B 1 244 ? -3.641 22.656 16.203 1 96.56 244 ILE B O 1
ATOM 4724 N N . PRO B 1 245 ? -3.703 20.703 17.312 1 94.5 245 PRO B N 1
ATOM 4725 C CA . PRO B 1 245 ? -3.973 21.438 18.562 1 94.5 245 PRO B CA 1
ATOM 4726 C C . PRO B 1 245 ? -2.834 22.375 18.953 1 94.5 245 PRO B C 1
ATOM 4728 O O . PRO B 1 245 ? -1.66 22.016 18.828 1 94.5 245 PRO B O 1
ATOM 4731 N N . TYR B 1 246 ? -3.223 23.547 19.453 1 95.56 246 TYR B N 1
ATOM 4732 C CA . TYR B 1 246 ? -2.234 24.578 19.797 1 95.56 246 TYR B CA 1
ATOM 4733 C C . TYR B 1 246 ? -1.202 24.031 20.781 1 95.56 246 TYR B C 1
ATOM 4735 O O . TYR B 1 246 ? -0.002 24.266 20.609 1 95.56 246 TYR B O 1
ATOM 4743 N N . GLU B 1 247 ? -1.643 23.266 21.766 1 92.75 247 GLU B N 1
ATOM 4744 C CA . GLU B 1 247 ? -0.749 22.75 22.797 1 92.75 247 GLU B CA 1
ATOM 4745 C C . GLU B 1 247 ? 0.303 21.812 22.188 1 92.75 247 GLU B C 1
ATOM 4747 O O . GLU B 1 247 ? 1.456 21.812 22.625 1 92.75 247 GLU B O 1
ATOM 4752 N N . ASP B 1 248 ? -0.065 21.016 21.203 1 94.44 248 ASP B N 1
ATOM 4753 C CA . ASP B 1 248 ? 0.877 20.141 20.516 1 94.44 248 ASP B CA 1
ATOM 4754 C C . ASP B 1 248 ? 1.849 20.938 19.656 1 94.44 248 ASP B C 1
ATOM 4756 O O . ASP B 1 248 ? 3.031 20.609 19.562 1 94.44 248 ASP B O 1
ATOM 4760 N N . PHE B 1 249 ? 1.347 21.953 19.047 1 96.75 249 PHE B N 1
ATOM 4761 C CA . PHE B 1 249 ? 2.135 22.812 18.172 1 96.75 249 PHE B CA 1
ATOM 4762 C C . PHE B 1 249 ? 3.266 23.484 18.953 1 96.75 249 PHE B C 1
ATOM 4764 O O . PHE B 1 249 ? 4.395 23.562 18.453 1 96.75 249 PHE B O 1
ATOM 4771 N N . VAL B 1 250 ? 2.98 23.906 20.141 1 96.31 250 VAL B N 1
ATOM 4772 C CA . VAL B 1 250 ? 3.973 24.672 20.891 1 96.31 250 VAL B CA 1
ATOM 4773 C C . VAL B 1 250 ? 4.734 23.75 21.828 1 96.31 250 VAL B C 1
ATOM 4775 O O . VAL B 1 250 ? 5.484 24.203 22.703 1 96.31 250 VAL B O 1
ATOM 4778 N N . PHE B 1 251 ? 4.578 22.484 21.703 1 91.88 251 PHE B N 1
ATOM 4779 C CA . PHE B 1 251 ? 5.273 21.5 22.531 1 91.88 251 PHE B CA 1
ATOM 4780 C C . PHE B 1 251 ? 6.781 21.609 22.328 1 91.88 251 PHE B C 1
ATOM 4782 O O . PHE B 1 251 ? 7.246 22 21.25 1 91.88 251 PHE B O 1
ATOM 4789 N N . ASN B 1 252 ? 7.621 21.312 23.312 1 89.12 252 ASN B N 1
ATOM 4790 C CA . ASN B 1 252 ? 9.062 21.531 23.344 1 89.12 252 ASN B CA 1
ATOM 4791 C C . ASN B 1 252 ? 9.766 20.844 22.172 1 89.12 252 ASN B C 1
ATOM 4793 O O . ASN B 1 252 ? 10.719 21.391 21.625 1 89.12 252 ASN B O 1
ATOM 4797 N N . ASN B 1 253 ? 9.375 19.734 21.688 1 91.19 253 ASN B N 1
ATOM 4798 C CA . ASN B 1 253 ? 10.086 19.016 20.625 1 91.19 253 ASN B CA 1
ATOM 4799 C C . ASN B 1 253 ? 9.367 19.141 19.281 1 91.19 253 ASN B C 1
ATOM 4801 O O . ASN B 1 253 ? 9.68 18.422 18.344 1 91.19 253 ASN B O 1
ATOM 4805 N N . SER B 1 254 ? 8.484 20.156 19.203 1 97.06 254 SER B N 1
ATOM 4806 C CA . SER B 1 254 ? 7.855 20.469 17.922 1 97.06 254 SER B CA 1
ATOM 4807 C C . SER B 1 254 ? 8.641 21.531 17.156 1 97.06 254 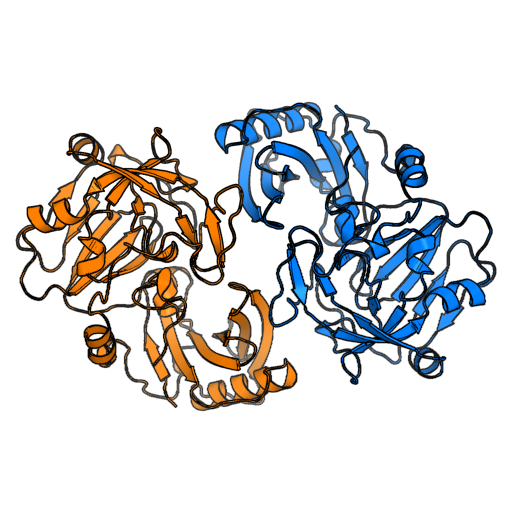SER B C 1
ATOM 4809 O O . SER B 1 254 ? 8.906 22.609 17.688 1 97.06 254 SER B O 1
ATOM 4811 N N . ILE B 1 255 ? 8.992 21.234 15.867 1 98.44 255 ILE B N 1
ATOM 4812 C CA . ILE B 1 255 ? 9.875 22.172 15.172 1 98.44 255 ILE B CA 1
ATOM 4813 C C . ILE B 1 255 ? 9.422 22.328 13.719 1 98.44 255 ILE B C 1
ATOM 4815 O O . ILE B 1 255 ? 8.688 21.484 13.195 1 98.44 255 ILE B O 1
ATOM 4819 N N . LEU B 1 256 ? 9.742 23.438 13.188 1 98.88 256 LEU B N 1
ATOM 4820 C CA . LEU B 1 256 ? 9.805 23.594 11.742 1 98.88 256 LEU B CA 1
ATOM 4821 C C . LEU B 1 256 ? 11.172 23.172 11.203 1 98.88 256 LEU B C 1
ATOM 4823 O O . LEU B 1 256 ? 12.141 23.938 11.289 1 98.88 256 LEU B O 1
ATOM 4827 N N . ALA B 1 257 ? 11.25 22.031 10.625 1 98.88 257 ALA B N 1
ATOM 4828 C CA . ALA B 1 257 ? 12.523 21.453 10.203 1 98.88 257 ALA B CA 1
ATOM 4829 C C . ALA B 1 257 ? 12.992 22.062 8.883 1 98.88 257 ALA B C 1
ATOM 4831 O O . ALA B 1 257 ? 12.203 22.188 7.941 1 98.88 257 ALA B O 1
ATOM 4832 N N . LEU B 1 258 ? 14.258 22.391 8.852 1 98.75 258 LEU B N 1
ATOM 4833 C CA . LEU B 1 258 ? 14.922 22.875 7.656 1 98.75 258 LEU B CA 1
ATOM 4834 C C . LEU B 1 258 ? 16.016 21.906 7.203 1 98.75 258 LEU B C 1
ATOM 4836 O O . LEU B 1 258 ? 16.469 21.969 6.059 1 98.75 258 LEU B O 1
ATOM 4840 N N . LYS B 1 259 ? 16.438 21.062 8.109 1 98.25 259 LYS B N 1
ATOM 4841 C CA . LYS B 1 259 ? 17.438 20.047 7.832 1 98.25 259 LYS B CA 1
ATOM 4842 C C . LYS B 1 259 ? 16.984 18.672 8.312 1 98.25 259 LYS B C 1
ATOM 4844 O O . LYS B 1 259 ? 16.188 18.562 9.234 1 98.25 259 LYS B O 1
ATOM 4849 N N . MET B 1 260 ? 17.484 17.656 7.625 1 96.94 260 MET B N 1
ATOM 4850 C CA . MET B 1 260 ? 17.281 16.25 7.957 1 96.94 260 MET B CA 1
ATOM 4851 C C . MET B 1 260 ? 18.594 15.477 7.934 1 96.94 260 MET B C 1
ATOM 4853 O O . MET B 1 260 ? 19.328 15.523 6.945 1 96.94 260 MET B O 1
ATOM 4857 N N . ASN B 1 261 ? 18.875 14.867 9.07 1 95 261 ASN B N 1
ATOM 4858 C CA . ASN B 1 261 ? 20.094 14.086 9.195 1 95 261 ASN B CA 1
ATOM 4859 C C . ASN B 1 261 ? 21.328 14.922 8.828 1 95 261 ASN B C 1
ATOM 4861 O O . ASN B 1 261 ? 22.188 14.469 8.062 1 95 261 ASN B O 1
ATOM 4865 N N . GLY B 1 262 ? 21.344 16.094 9.227 1 95.69 262 GLY B N 1
ATOM 4866 C CA . GLY B 1 262 ? 22.5 16.969 9.133 1 95.69 262 GLY B CA 1
ATOM 4867 C C . GLY B 1 262 ? 22.609 17.672 7.797 1 95.69 262 GLY B C 1
ATOM 4868 O O . GLY B 1 262 ? 23.5 18.5 7.59 1 95.69 262 GLY B O 1
ATOM 4869 N N . LYS B 1 263 ? 21.719 17.406 6.91 1 94.31 263 LYS B N 1
ATOM 4870 C CA . LYS B 1 263 ? 21.719 18.016 5.578 1 94.31 263 LYS B CA 1
ATOM 4871 C C . LYS B 1 263 ? 20.422 18.781 5.328 1 94.31 263 LYS B C 1
ATOM 4873 O O . LYS B 1 263 ? 19.406 18.547 5.992 1 94.31 263 LYS B O 1
ATOM 4878 N N . PRO B 1 264 ? 20.531 19.719 4.387 1 94.94 264 PRO B N 1
ATOM 4879 C CA . PRO B 1 264 ? 19.266 20.391 4.035 1 94.94 264 PRO B CA 1
ATOM 4880 C C . PRO B 1 264 ? 18.172 19.406 3.652 1 94.94 264 PRO B C 1
ATOM 4882 O O . PRO B 1 264 ? 18.453 18.359 3.061 1 94.94 264 PRO B O 1
ATOM 4885 N N . LEU B 1 265 ? 16.953 19.781 4.039 1 95.62 265 LEU B N 1
ATOM 4886 C CA . LEU B 1 265 ? 15.812 18.938 3.715 1 95.62 265 LEU B CA 1
ATOM 4887 C C . LEU B 1 265 ? 15.773 18.625 2.223 1 95.62 265 LEU B C 1
ATOM 4889 O O . LEU B 1 265 ? 15.891 19.531 1.391 1 95.62 265 LEU B O 1
ATOM 4893 N N . PRO B 1 266 ? 15.703 17.344 1.866 1 92 266 PRO B N 1
ATOM 4894 C CA . PRO B 1 266 ? 15.422 17.031 0.462 1 92 266 PRO B CA 1
ATOM 4895 C C . PRO B 1 266 ? 14.031 17.5 0.024 1 92 266 PRO B C 1
ATOM 4897 O O . PRO B 1 266 ? 13.133 17.641 0.856 1 92 266 PRO B O 1
ATOM 4900 N N . LEU B 1 267 ? 13.883 17.703 -1.28 1 92.56 267 LEU B N 1
ATOM 4901 C CA . LEU B 1 267 ? 12.602 18.156 -1.822 1 92.56 267 LEU B CA 1
ATOM 4902 C C . LEU B 1 267 ? 11.492 17.172 -1.478 1 92.56 267 LEU B C 1
ATOM 4904 O O . LEU B 1 267 ? 10.406 17.562 -1.04 1 92.56 267 LEU B O 1
ATOM 4908 N N . GLU B 1 268 ? 11.742 15.852 -1.589 1 91 268 GLU B N 1
ATOM 4909 C CA . GLU B 1 268 ? 10.734 14.82 -1.378 1 91 268 GLU B CA 1
ATOM 4910 C C . GLU B 1 268 ? 10.359 14.703 0.097 1 91 268 GLU B C 1
ATOM 4912 O O . GLU B 1 268 ? 9.352 14.086 0.441 1 91 268 GLU B O 1
ATOM 4917 N N . GLN B 1 269 ? 11.195 15.328 0.932 1 94.62 269 GLN B N 1
ATOM 4918 C CA . GLN B 1 269 ? 10.938 15.281 2.367 1 94.62 269 GLN B CA 1
ATOM 4919 C C . GLN B 1 269 ? 10.375 16.609 2.871 1 94.62 269 GLN B C 1
ATOM 4921 O O . GLN B 1 269 ? 10.227 16.797 4.078 1 94.62 269 GLN B O 1
ATOM 4926 N N . GLY B 1 270 ? 10.195 17.516 2.008 1 96.69 270 GLY B N 1
ATOM 4927 C CA . GLY B 1 270 ? 9.406 18.656 2.428 1 96.69 270 GLY B CA 1
ATOM 4928 C C . GLY B 1 270 ? 10.164 19.969 2.361 1 96.69 270 GLY B C 1
ATOM 4929 O O . GLY B 1 270 ? 9.742 20.969 2.943 1 96.69 270 GLY B O 1
ATOM 4930 N N . PHE B 1 271 ? 11.367 19.953 1.656 1 97.12 271 PHE B N 1
ATOM 4931 C CA . PHE B 1 271 ? 12.016 21.219 1.404 1 97.12 271 PHE B CA 1
ATOM 4932 C C . PHE B 1 271 ? 11.023 22.234 0.84 1 97.12 271 PHE B C 1
ATOM 4934 O O . PHE B 1 271 ? 10.219 21.906 -0.028 1 97.12 271 PHE B O 1
ATOM 4941 N N . PRO B 1 272 ? 11.031 23.516 1.375 1 98.06 272 PRO B N 1
ATOM 4942 C CA . PRO B 1 272 ? 12.031 24.203 2.191 1 98.06 272 PRO B CA 1
ATOM 4943 C C . PRO B 1 272 ? 11.797 24.031 3.689 1 98.06 272 PRO B C 1
ATOM 4945 O O . PRO B 1 272 ? 12.711 24.234 4.492 1 98.06 272 PRO B O 1
ATOM 4948 N N . ALA B 1 273 ? 10.578 23.688 4.035 1 98.75 273 ALA B N 1
ATOM 4949 C CA . ALA B 1 273 ? 10.266 23.562 5.457 1 98.75 273 ALA B CA 1
ATOM 4950 C C . ALA B 1 273 ? 9.211 22.484 5.703 1 98.75 273 ALA B C 1
ATOM 4952 O O . ALA B 1 273 ? 8.25 22.375 4.938 1 98.75 273 ALA B O 1
ATOM 4953 N N . ARG B 1 274 ? 9.422 21.734 6.762 1 98.81 274 ARG B N 1
ATOM 4954 C CA . ARG B 1 274 ? 8.508 20.672 7.148 1 98.81 274 ARG B CA 1
ATOM 4955 C C . ARG B 1 274 ? 8.188 20.734 8.641 1 98.81 274 ARG B C 1
ATOM 4957 O O . ARG B 1 274 ? 9.078 20.938 9.461 1 98.81 274 ARG B O 1
ATOM 4964 N N . ILE B 1 275 ? 6.922 20.609 8.992 1 98.88 275 ILE B N 1
ATOM 4965 C CA . ILE B 1 275 ? 6.523 20.531 10.391 1 98.88 275 ILE B CA 1
ATOM 4966 C C . ILE B 1 275 ? 6.902 19.156 10.953 1 98.88 275 ILE B C 1
ATOM 4968 O O . ILE B 1 275 ? 6.707 18.141 10.289 1 98.88 275 ILE B O 1
ATOM 4972 N N . ILE B 1 276 ? 7.496 19.156 12.117 1 98.38 276 ILE B N 1
ATOM 4973 C CA . ILE B 1 276 ? 7.785 17.906 12.812 1 98.38 276 ILE B CA 1
ATOM 4974 C C . ILE B 1 276 ? 7.246 17.969 14.234 1 98.38 276 ILE B C 1
ATOM 4976 O O . ILE B 1 276 ? 7.664 18.812 15.031 1 98.38 276 ILE B O 1
ATOM 4980 N N . ILE B 1 277 ? 6.301 17.188 14.547 1 97 277 ILE B N 1
ATOM 4981 C CA . ILE B 1 277 ? 5.754 17 15.883 1 97 277 ILE B CA 1
ATOM 4982 C C . ILE B 1 277 ? 5.867 15.531 16.297 1 97 277 ILE B C 1
ATOM 4984 O O . ILE B 1 277 ? 5 14.719 15.969 1 97 277 ILE B O 1
ATOM 4988 N N . PRO B 1 278 ? 6.84 15.156 17.047 1 94.94 278 PRO B N 1
ATOM 4989 C CA . PRO B 1 278 ? 7.27 13.766 17.219 1 94.94 278 PRO B CA 1
ATOM 4990 C C . PRO B 1 278 ? 6.172 12.883 17.812 1 94.94 278 PRO B C 1
ATOM 4992 O O . PRO B 1 278 ? 6.121 11.688 17.531 1 94.94 278 PRO B O 1
ATOM 4995 N N . HIS B 1 279 ? 5.316 13.43 18.656 1 94.06 279 HIS B N 1
ATOM 4996 C CA . HIS B 1 279 ? 4.355 12.602 19.375 1 94.06 279 HIS B CA 1
ATOM 4997 C C . HIS B 1 279 ? 3.041 12.492 18.609 1 94.06 279 HIS B C 1
ATOM 4999 O O . HIS B 1 279 ? 2.068 11.922 19.109 1 94.06 279 HIS B O 1
ATOM 5005 N N . LEU B 1 280 ? 2.957 13.039 17.406 1 96.31 280 LEU B N 1
ATOM 5006 C CA . LEU B 1 280 ? 1.815 12.883 16.516 1 96.31 280 LEU B CA 1
ATOM 5007 C C . LEU B 1 280 ? 2.205 12.094 15.273 1 96.31 280 LEU B C 1
ATOM 5009 O O . LEU B 1 280 ? 3.381 12.047 14.898 1 96.31 280 LEU B O 1
ATOM 5013 N N . TYR B 1 281 ? 1.187 11.414 14.648 1 97.56 281 TYR B N 1
ATOM 5014 C CA . TYR B 1 281 ? 1.434 10.672 13.414 1 97.56 281 TYR B CA 1
ATOM 5015 C C . TYR B 1 281 ? 1.882 11.602 12.297 1 97.56 281 TYR B C 1
ATOM 5017 O O . TYR B 1 281 ? 1.588 12.805 12.32 1 97.56 281 TYR B O 1
ATOM 5025 N N . GLY B 1 282 ? 2.457 11.016 11.25 1 97.94 282 GLY B N 1
ATOM 5026 C CA . GLY B 1 282 ? 3.152 11.719 10.18 1 97.94 282 GLY B CA 1
ATOM 5027 C C . GLY B 1 282 ? 2.246 12.633 9.375 1 97.94 282 GLY B C 1
ATOM 5028 O O . GLY B 1 282 ? 2.707 13.609 8.789 1 97.94 282 GLY B O 1
ATOM 5029 N N . TRP B 1 283 ? 0.918 12.352 9.344 1 97.81 283 TRP B N 1
ATOM 5030 C CA . TRP B 1 283 ? 0.085 13.211 8.516 1 97.81 283 TRP B CA 1
ATOM 5031 C C . TRP B 1 283 ? -0.032 14.609 9.117 1 97.81 283 TRP B C 1
ATOM 5033 O O . TRP B 1 283 ? -0.457 15.547 8.445 1 97.81 283 TRP B O 1
ATOM 5043 N N . LYS B 1 284 ? 0.41 14.742 10.398 1 98.31 284 LYS B N 1
ATOM 5044 C CA . LYS B 1 284 ? 0.442 16.047 11.055 1 98.31 284 LYS B CA 1
ATOM 5045 C C . LYS B 1 284 ? 1.753 16.766 10.766 1 98.31 284 LYS B C 1
ATOM 5047 O O . LYS B 1 284 ? 1.889 17.953 11.07 1 98.31 284 LYS B O 1
ATOM 5052 N N . SER B 1 285 ? 2.719 16.125 10.203 1 98.31 285 SER B N 1
ATOM 5053 C CA . SER B 1 285 ? 4.016 16.672 9.828 1 98.31 285 SER B CA 1
ATOM 5054 C C . SER B 1 285 ? 4.035 17.109 8.367 1 98.31 285 SER B C 1
ATOM 5056 O O . SER B 1 285 ? 4.723 16.5 7.547 1 98.31 285 SER B O 1
ATOM 5058 N N . ALA B 1 286 ? 3.342 18.203 8.133 1 98.38 286 ALA B N 1
ATOM 5059 C CA . ALA B 1 286 ? 3.104 18.688 6.777 1 98.38 286 ALA B CA 1
ATOM 5060 C C . ALA B 1 286 ? 4.414 19.062 6.094 1 98.38 286 ALA B C 1
ATOM 5062 O O . ALA B 1 286 ? 5.293 19.672 6.711 1 98.38 286 ALA B O 1
ATOM 5063 N N . LYS B 1 287 ? 4.512 18.672 4.848 1 98 287 LYS B N 1
ATOM 5064 C CA . LYS B 1 287 ? 5.645 19.016 3.992 1 98 287 LYS B CA 1
ATOM 5065 C C . LYS B 1 287 ? 5.398 20.312 3.244 1 98 287 LYS B C 1
ATOM 5067 O O . LYS B 1 287 ? 4.25 20.734 3.086 1 98 287 LYS B O 1
ATOM 5072 N N . TRP B 1 288 ? 6.512 20.984 2.832 1 98.31 288 TRP B N 1
ATOM 5073 C CA . TRP B 1 288 ? 6.473 22.141 1.954 1 98.31 288 TRP B CA 1
ATOM 5074 C C . TRP B 1 288 ? 5.559 23.234 2.521 1 98.31 288 TRP B C 1
ATOM 5076 O O . TRP B 1 288 ? 4.703 23.766 1.812 1 98.31 288 TRP B O 1
ATOM 5086 N N . VAL B 1 289 ? 5.707 23.5 3.812 1 98.69 289 VAL B N 1
ATOM 5087 C CA . VAL B 1 289 ? 4.793 24.391 4.527 1 98.69 289 VAL B CA 1
ATOM 5088 C C . VAL B 1 289 ? 4.906 25.812 3.971 1 98.69 289 VAL B C 1
ATOM 5090 O O . VAL B 1 289 ? 6.012 26.312 3.77 1 98.69 289 VAL B O 1
ATOM 5093 N N . GLU B 1 290 ? 3.777 26.391 3.785 1 97.88 290 GLU B N 1
ATOM 5094 C CA . GLU B 1 290 ? 3.752 27.766 3.268 1 97.88 290 GLU B CA 1
ATOM 5095 C C . GLU B 1 290 ? 3.025 28.703 4.227 1 97.88 290 GLU B C 1
ATOM 5097 O O . GLU B 1 290 ? 3.322 29.891 4.273 1 97.88 290 GLU B O 1
ATOM 5102 N N . LYS B 1 291 ? 2.031 28.188 4.949 1 98.56 291 LYS B N 1
ATOM 5103 C CA . LYS B 1 291 ? 1.271 29.031 5.867 1 98.56 291 LYS B CA 1
ATOM 5104 C C . LYS B 1 291 ? 1.021 28.312 7.191 1 98.56 291 LYS B C 1
ATOM 5106 O O . LYS B 1 291 ? 0.736 27.109 7.211 1 98.56 291 LYS B O 1
ATOM 5111 N N . ILE B 1 292 ? 1.153 29.031 8.219 1 98.81 292 ILE B N 1
ATOM 5112 C CA . ILE B 1 292 ? 0.729 28.656 9.562 1 98.81 292 ILE B CA 1
ATOM 5113 C C . ILE B 1 292 ? -0.356 29.609 10.055 1 98.81 292 ILE B C 1
ATOM 5115 O O . ILE B 1 292 ? -0.117 30.812 10.188 1 98.81 292 ILE B O 1
ATOM 5119 N N . ILE B 1 293 ? -1.541 29.109 10.305 1 98.69 293 ILE B N 1
ATOM 5120 C CA . ILE B 1 293 ? -2.695 29.938 10.641 1 98.69 293 ILE B CA 1
ATOM 5121 C C . ILE B 1 293 ? -3.189 29.594 12.047 1 98.69 293 ILE B C 1
ATOM 5123 O O . ILE B 1 293 ? -3.697 28.484 12.273 1 98.69 293 ILE B O 1
ATOM 5127 N N . PHE B 1 294 ? -3.033 30.516 12.953 1 98.5 294 PHE B N 1
ATOM 5128 C CA . PHE B 1 294 ? -3.574 30.344 14.297 1 98.5 294 PHE B CA 1
ATOM 5129 C C . PHE B 1 294 ? -5.066 30.641 14.328 1 98.5 294 PHE B C 1
ATOM 5131 O O . PHE B 1 294 ? -5.512 31.656 13.773 1 98.5 294 PHE B O 1
ATOM 5138 N N . THR B 1 295 ? -5.852 29.781 14.906 1 96.06 295 THR B N 1
ATOM 5139 C CA . THR B 1 295 ? -7.297 29.969 14.844 1 96.06 295 THR B CA 1
ATOM 5140 C C . THR B 1 295 ? -7.973 29.375 16.078 1 96.06 295 THR B C 1
ATOM 5142 O O . THR B 1 295 ? -7.395 28.531 16.766 1 96.06 295 THR B O 1
ATOM 5145 N N . ASN B 1 296 ? -9.195 29.875 16.359 1 93.31 296 ASN B N 1
ATOM 5146 C CA . ASN B 1 296 ? -10 29.344 17.453 1 93.31 296 ASN B CA 1
ATOM 5147 C C . ASN B 1 296 ? -11.07 28.391 16.953 1 93.31 296 ASN B C 1
ATOM 5149 O O . ASN B 1 296 ? -11.828 27.812 17.75 1 93.31 296 ASN B O 1
ATOM 5153 N N . LYS B 1 297 ? -11.094 28.125 15.719 1 89 297 LYS B N 1
ATOM 5154 C CA . LYS B 1 297 ? -12.086 27.25 15.094 1 89 297 LYS B CA 1
ATOM 5155 C C . LYS B 1 297 ? -11.438 26 14.508 1 89 297 LYS B C 1
ATOM 5157 O O . LYS B 1 297 ? -10.367 26.094 13.898 1 89 297 LYS B O 1
ATOM 5162 N N . TYR B 1 298 ? -12.117 24.922 14.703 1 90.19 298 TYR B N 1
ATOM 5163 C CA . TYR B 1 298 ? -11.641 23.672 14.117 1 90.19 298 TYR B CA 1
ATOM 5164 C C . TYR B 1 298 ? -12.094 23.547 12.664 1 90.19 298 TYR B C 1
ATOM 5166 O O . TYR B 1 298 ? -13.266 23.766 12.352 1 90.19 298 TYR B O 1
ATOM 5174 N N . VAL B 1 299 ? -11.211 23.234 11.836 1 90.06 299 VAL B N 1
ATOM 5175 C CA . VAL B 1 299 ? -11.477 22.906 10.438 1 90.06 299 VAL B CA 1
ATOM 5176 C C . VAL B 1 299 ? -10.703 21.656 10.047 1 90.06 299 VAL B C 1
ATOM 5178 O O . VAL B 1 299 ? -9.508 21.531 10.344 1 90.06 299 VAL B O 1
ATOM 5181 N N . ASP B 1 300 ? -11.398 20.719 9.336 1 93.38 300 ASP B N 1
ATOM 5182 C CA . ASP B 1 300 ? -10.711 19.5 8.922 1 93.38 300 ASP B CA 1
ATOM 5183 C C . ASP B 1 300 ? -9.625 19.812 7.891 1 93.38 300 ASP B C 1
ATOM 5185 O O . ASP B 1 300 ? -9.859 20.562 6.938 1 93.38 300 ASP B O 1
ATOM 5189 N N . GLY B 1 301 ? -8.453 19.25 8.164 1 95.75 301 GLY B N 1
ATOM 5190 C CA . GLY B 1 301 ? -7.492 19.156 7.082 1 95.75 301 GLY B CA 1
ATOM 5191 C C . GLY B 1 301 ? -7.812 18.047 6.09 1 95.75 301 GLY B C 1
ATOM 5192 O O . GLY B 1 301 ? -8.938 17.547 6.059 1 95.75 301 GLY B O 1
ATOM 5193 N N . TYR B 1 302 ? -6.91 17.75 5.273 1 96.75 302 TYR B N 1
ATOM 5194 C CA . TYR B 1 302 ? -7.094 16.766 4.199 1 96.75 302 TYR B CA 1
ATOM 5195 C C . TYR B 1 302 ? -7.488 15.414 4.754 1 96.75 302 TYR B C 1
ATOM 5197 O O . TYR B 1 302 ? -8.562 14.891 4.434 1 96.75 302 TYR B O 1
ATOM 5205 N N . TRP B 1 303 ? -6.625 14.836 5.621 1 97.56 303 TRP B N 1
ATOM 5206 C CA . TRP B 1 303 ? -6.859 13.477 6.113 1 97.56 303 TRP B CA 1
ATOM 5207 C C . TRP B 1 303 ? -7.957 13.469 7.176 1 97.56 303 TRP B C 1
ATOM 5209 O O . TRP B 1 303 ? -8.719 12.508 7.277 1 97.56 303 TRP B O 1
ATOM 5219 N N . GLU B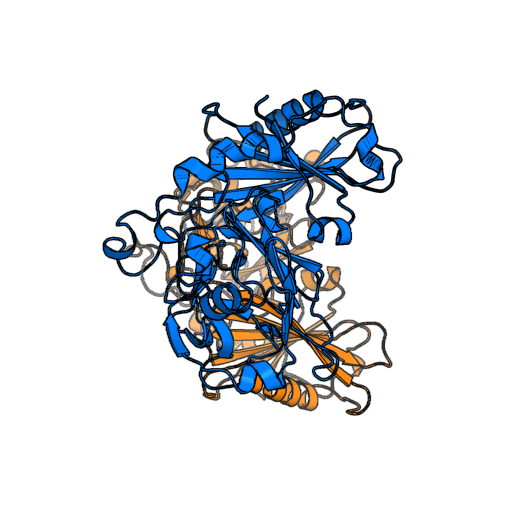 1 304 ? -8.039 14.562 7.996 1 94.94 304 GLU B N 1
ATOM 5220 C CA . GLU B 1 304 ? -9.109 14.641 8.984 1 94.94 304 GLU B CA 1
ATOM 5221 C C . GLU B 1 304 ? -10.484 14.594 8.32 1 94.94 304 GLU B C 1
ATOM 5223 O O . GLU B 1 304 ? -11.406 13.961 8.836 1 94.94 304 GLU B O 1
ATOM 5228 N N . ALA B 1 305 ? -10.555 15.242 7.188 1 95.38 305 ALA B N 1
ATOM 5229 C CA . ALA B 1 305 ? -11.82 15.227 6.449 1 95.38 305 ALA B CA 1
ATOM 5230 C C . ALA B 1 305 ? -12.164 13.812 5.992 1 95.38 305 ALA B C 1
ATOM 5232 O O . ALA B 1 305 ? -13.344 13.469 5.859 1 95.38 305 ALA B O 1
ATOM 5233 N N . LEU B 1 306 ? -11.172 13.023 5.824 1 96.56 306 LEU B N 1
ATOM 5234 C CA . LEU B 1 306 ? -11.383 11.656 5.359 1 96.56 306 LEU B CA 1
ATOM 5235 C C . LEU B 1 306 ? -11.516 10.695 6.535 1 96.56 306 LEU B C 1
ATOM 5237 O O . LEU B 1 306 ? -11.391 9.477 6.363 1 96.56 306 LEU B O 1
ATOM 5241 N N . GLY B 1 307 ? -11.688 11.242 7.707 1 95.12 307 GLY B N 1
ATOM 5242 C CA . GLY B 1 307 ? -12.078 10.43 8.852 1 95.12 307 GLY B CA 1
ATOM 5243 C C . GLY B 1 307 ? -10.953 10.234 9.852 1 95.12 307 GLY B C 1
ATOM 5244 O O . GLY B 1 307 ? -11.164 9.68 10.93 1 95.12 307 GLY B O 1
ATOM 5245 N N . TYR B 1 308 ? -9.742 10.625 9.531 1 96.38 308 TYR B N 1
ATOM 5246 C CA . TYR B 1 308 ? -8.617 10.477 10.453 1 96.38 308 TYR B CA 1
ATOM 5247 C C . TYR B 1 308 ? -8.797 11.375 11.672 1 96.38 308 TYR B C 1
ATOM 5249 O O . TYR B 1 308 ? -9.516 12.375 11.617 1 96.38 308 TYR B O 1
ATOM 5257 N N . HIS B 1 309 ? -8.156 11.016 12.742 1 94.06 309 HIS B N 1
ATOM 5258 C CA . HIS B 1 309 ? -8.312 11.656 14.047 1 94.06 309 HIS B CA 1
ATOM 5259 C C . HIS B 1 309 ? -7.918 13.125 13.992 1 94.06 309 HIS B C 1
ATOM 5261 O O . HIS B 1 309 ? -7.004 13.5 13.258 1 94.06 309 HIS B O 1
ATOM 5267 N N . TRP B 1 310 ? -8.469 13.922 14.758 1 90.94 310 TRP B N 1
ATOM 5268 C CA . TRP B 1 310 ? -8.242 15.367 14.734 1 90.94 310 TRP B CA 1
ATOM 5269 C C . TRP B 1 310 ? -6.891 15.719 15.336 1 90.94 310 TRP B C 1
ATOM 5271 O O . TRP B 1 310 ? -6.297 16.75 14.992 1 90.94 310 TRP B O 1
ATOM 5281 N N . ARG B 1 311 ? -6.352 14.922 16.25 1 92.88 311 ARG B N 1
ATOM 5282 C CA . ARG B 1 311 ? -5.059 15.172 16.875 1 92.88 311 ARG B CA 1
ATOM 5283 C C . ARG B 1 311 ? -3.984 14.258 16.312 1 92.88 311 ARG B C 1
ATOM 5285 O O . ARG B 1 311 ? -3.037 14.719 15.672 1 92.88 311 ARG B O 1
ATOM 5292 N N . GLY B 1 312 ? -4.203 12.898 16.484 1 95 312 GLY B N 1
ATOM 5293 C CA . GLY B 1 312 ? -3.262 11.961 15.898 1 95 312 GLY B CA 1
ATOM 5294 C C . GLY B 1 312 ? -2.092 11.641 16.812 1 95 312 GLY B C 1
ATOM 5295 O O . GLY B 1 312 ? -0.954 11.523 16.344 1 95 312 GLY B O 1
ATOM 5296 N N . ASN B 1 313 ? -2.365 11.484 18.156 1 93.38 313 ASN B N 1
ATOM 5297 C CA . ASN B 1 313 ? -1.326 11.109 19.109 1 93.38 313 ASN B CA 1
ATOM 5298 C C . ASN B 1 313 ? -0.9 9.656 18.922 1 93.38 313 ASN B C 1
ATOM 5300 O O . ASN B 1 313 ? -1.729 8.742 19.016 1 93.38 313 ASN B O 1
ATOM 5304 N N . ILE B 1 314 ? 0.364 9.391 18.75 1 94.19 314 ILE B N 1
ATOM 5305 C CA . ILE B 1 314 ? 0.867 8.07 18.375 1 94.19 314 ILE B CA 1
ATOM 5306 C C . ILE B 1 314 ? 0.741 7.113 19.547 1 94.19 314 ILE B C 1
ATOM 5308 O O . ILE B 1 314 ? 0.515 5.914 19.375 1 94.19 314 ILE B O 1
ATOM 5312 N N . TYR B 1 315 ? 0.84 7.598 20.75 1 89.75 315 TYR B N 1
ATOM 5313 C CA . TYR B 1 315 ? 0.834 6.746 21.938 1 89.75 315 TYR B CA 1
ATOM 5314 C C . TYR B 1 315 ? -0.584 6.312 22.297 1 89.75 315 TYR B C 1
ATOM 5316 O O . TYR B 1 315 ? -0.781 5.293 22.953 1 89.75 315 TYR B O 1
ATOM 5324 N N . LEU B 1 316 ? -1.506 7.062 21.844 1 89.06 316 LEU B N 1
ATOM 5325 C CA . LEU B 1 316 ? -2.904 6.773 22.141 1 89.06 316 LEU B CA 1
ATOM 5326 C C . LEU B 1 316 ? -3.572 6.07 20.969 1 89.06 316 LEU B C 1
ATOM 5328 O O . LEU B 1 316 ? -4.789 5.875 20.969 1 89.06 316 LEU B O 1
ATOM 5332 N N . ASN B 1 317 ? -2.807 5.719 19.938 1 91.69 317 ASN B N 1
ATOM 5333 C CA . ASN B 1 317 ? -3.318 5.055 18.734 1 91.69 317 ASN B CA 1
ATOM 5334 C C . ASN B 1 317 ? -4.449 5.848 18.094 1 91.69 317 ASN B C 1
ATOM 5336 O O . ASN B 1 317 ? -5.453 5.277 17.672 1 91.69 317 ASN B O 1
ATOM 5340 N N . GLU B 1 318 ? -4.305 7.238 18.125 1 92.88 318 GLU B N 1
ATOM 5341 C CA . GLU B 1 318 ? -5.309 8.133 17.562 1 92.88 318 GLU B CA 1
ATOM 5342 C C . GLU B 1 318 ? -5.223 8.172 16.047 1 92.88 318 GLU B C 1
ATOM 5344 O O . GLU B 1 318 ? -4.727 9.141 15.469 1 92.88 318 GLU B O 1
ATOM 5349 N N . ARG B 1 319 ? -5.793 7.152 15.383 1 95.44 319 ARG B N 1
ATOM 5350 C CA . ARG B 1 319 ? -5.723 7.062 13.93 1 95.44 319 ARG B CA 1
ATOM 5351 C C . ARG B 1 319 ? -6.988 7.617 13.281 1 95.44 319 ARG B C 1
ATOM 5353 O O . ARG B 1 319 ? -6.93 8.586 12.523 1 95.44 319 ARG B O 1
ATOM 5360 N N . PHE B 1 320 ? -8.125 7.172 13.727 1 94.69 320 PHE B N 1
ATOM 5361 C CA . PHE B 1 320 ? -9.391 7.621 13.156 1 94.69 320 PHE B CA 1
ATOM 5362 C C . PHE B 1 320 ? -10.266 8.273 14.219 1 94.69 320 PHE B C 1
ATOM 5364 O O . PHE B 1 320 ? -10.125 7.98 15.414 1 94.69 320 PHE B O 1
ATOM 5371 N N . LYS B 1 321 ? -11.148 9.148 13.742 1 90.75 321 LYS B N 1
ATOM 5372 C CA . LYS B 1 321 ? -12.094 9.805 14.633 1 90.75 321 LYS B CA 1
ATOM 5373 C C . LYS B 1 321 ? -13.023 8.789 15.305 1 90.75 321 LYS B C 1
ATOM 5375 O O . LYS B 1 321 ? -13.422 7.801 14.68 1 90.75 321 LYS B O 1
ATOM 5380 N N . GLN B 1 322 ? -13.25 9.023 16.594 1 79.75 322 GLN B N 1
ATOM 5381 C CA . GLN B 1 322 ? -14.227 8.242 17.328 1 79.75 322 GLN B CA 1
ATOM 5382 C C . GLN B 1 322 ? -15.219 9.141 18.062 1 79.75 322 GLN B C 1
ATOM 5384 O O . GLN B 1 322 ? -14.828 10.148 18.656 1 79.75 322 GLN B O 1
ATOM 5389 N N . ILE B 1 323 ? -16.5 9.078 17.656 1 70.06 323 ILE B N 1
ATOM 5390 C CA . ILE B 1 323 ? -17.484 9.891 18.344 1 70.06 323 ILE B CA 1
ATOM 5391 C C . ILE B 1 323 ? -18.438 8.984 19.125 1 70.06 323 ILE B C 1
ATOM 5393 O O . ILE B 1 323 ? -18.859 7.938 18.625 1 70.06 323 ILE B O 1
#

Solvent-accessible surface area (backbone atoms only — not comparable to full-atom values): 34033 Å² total; per-residue (Å²): 130,60,46,32,30,45,48,27,74,33,35,45,80,72,51,29,66,36,26,38,43,31,54,46,84,64,87,59,68,79,53,41,76,84,51,47,54,59,50,52,47,53,53,46,56,69,42,28,69,69,57,75,90,56,40,49,81,41,82,72,45,47,44,69,31,37,51,45,32,37,35,38,32,32,33,43,35,50,60,105,50,92,70,54,36,39,34,40,37,36,24,49,70,39,25,63,42,31,39,33,37,41,27,26,75,90,50,54,80,38,50,66,62,90,55,53,48,48,60,77,45,47,71,68,60,64,73,66,56,74,78,65,76,54,71,79,66,53,67,96,74,46,71,60,55,41,62,28,77,61,84,69,62,75,53,94,71,48,81,69,85,82,57,64,92,77,43,52,40,35,39,42,66,48,41,76,37,73,46,75,38,43,60,69,54,58,70,68,45,73,65,50,75,50,72,41,52,44,41,40,72,60,16,43,25,32,76,68,42,34,35,28,23,34,50,37,40,54,57,45,60,74,21,42,56,40,91,70,57,48,27,33,39,39,33,22,73,51,44,46,35,32,40,37,43,38,72,60,47,47,31,90,76,12,26,38,25,38,25,43,69,91,34,70,38,47,68,83,69,11,36,74,27,18,40,41,44,68,65,31,24,40,79,68,32,42,42,26,50,31,34,43,31,34,26,70,61,74,62,46,14,39,57,35,45,70,44,30,24,70,70,20,38,35,76,72,58,34,54,54,62,81,131,131,61,46,31,30,46,47,26,74,33,34,44,79,74,49,28,66,36,24,38,43,31,53,46,84,63,89,58,68,80,53,40,76,84,50,47,54,59,51,52,49,52,54,46,56,68,41,29,68,67,56,75,89,50,42,48,80,42,81,71,46,47,44,69,32,37,52,46,33,35,37,38,33,34,34,43,35,40,72,90,45,93,68,55,36,38,34,40,38,35,23,50,69,40,26,63,43,32,40,32,38,40,27,26,73,87,50,55,79,38,50,66,61,91,55,52,47,50,60,75,44,46,68,65,58,63,71,65,57,65,77,65,86,74,75,75,72,64,76,69,82,43,70,60,54,42,62,28,76,60,84,70,62,76,51,93,70,48,81,69,84,82,56,66,91,76,43,50,39,35,39,42,66,48,42,75,36,73,46,74,37,43,62,69,54,59,69,68,46,73,64,52,75,48,75,40,53,46,42,39,75,59,16,42,24,32,74,67,42,36,38,28,23,34,50,38,39,55,56,46,59,73,20,42,56,41,90,72,59,47,26,34,38,39,33,21,72,52,44,47,33,31,42,37,43,38,72,61,47,48,31,90,77,12,27,39,26,40,24,42,70,90,33,70,39,48,66,82,69,9,37,74,26,18,40,40,43,67,65,32,24,40,80,69,32,43,43,26,49,31,36,41,29,35,27,69,63,73,61,47,13,38,57,36,45,69,43,30,23,69,69,18,38,38,82,74,59,35,54,54,61,82,130

Nearest PDB structures (foldseek):
  1xdy-assembly9_I  TM=9.443E-01  e=9.864E-13  Escherichia coli
  2ca3-assembly1_A  TM=9.220E-01  e=1.452E-12  Ancylobacter novellus
  2ca4-assembly1_A  TM=9.234E-01  e=1.714E-12  Ancylobacter novellus
  2bpb-assembly1_A  TM=9.217E-01  e=4.631E-12  Ancylobacter novellus
  1xdy-assembly7_G  TM=9.511E-01  e=9.495E-12  Escherichia coli

Radius of gyration: 26.93 Å; Cα contacts (8 Å, |Δi|>4): 1449; chains: 2; bounding box: 61×80×61 Å